Protein AF-A0A067JJI9-F1 (afdb_monomer_lite)

Organism: Jatropha curcas (NCBI:txid180498)

InterPro domains:
  IPR008586 Protein of unknown function DUF868, plant [PF05910] (486-719)
  IPR040229 Uncharacterized membrane protein At3g27390-like [PTHR31133] (4-314)

Foldseek 3Di:
DPDDDDPVVVVVVLVVCVVVLVVLQVLLQVLLVVQLVVLLVLQLVLQLCLCVVCLVVLLVLLLVLLVQFPQADPAVSVVCNVCVVPCSVCVSVVSSVVSNVVSSVLSRVQSSVQLLVLLVDPDPCSVVSSNPGRRVVSSVVSNVVSVVSNCCSPPVSSVVSVVRNDYDPPPDHHQYFDPVLVVLLVVQLVVLQVLLLVLLLVLLVVCLVLQLVVVLVVLVCVLPVCPWPQVDPSCNSVSVVCNVCSNVVSVVVSVVSSVVSNVQSNCLSVQCRQVVDSVRSVVSSVVVSVVSNVVSCVVSVNADDDPPLVVVVVPVLDDLVLLCCCLQQVPCLLPQQLVVLLVLVVQLLVQLVDPDQATDPDPPDGDHQHPDPVVNVLRVVSSVLSVLSNVLPDDPQQNVQLSVCSNPFPLPALCSCVPPPHPDPDSVSSNSSSVSSVVSSVSSVVVCPPPVSVVVSNSVSVVSSVVVVVVVVVVPDDDDDDDDDDDDDPRDDDDDDDDDPIDDQWDKDWDAHPNWIKIKTWHCPQFDDDPDPDGDADIWIFIDIPQEGQAIDHDPVVVVCVVSVGHYDPDYDDAQEAEDEFEEAFKTWDWDDLDPVPDIKIKIKGWDQDDPAQTWIFIDINNHTFDTGGNCVVPQWDWDWGADVNWTKIKTKHQPQVHPPPQADGKIKIKIWTDDDDDDPDDDDDDDDDDDDDDDDDDDDPPDDDDDNTYMYIYIYHHDD

pLDDT: mean 72.17, std 17.74, range [23.5, 96.5]

Sequence (721 aa):
MRVPVGFLAKLWSFVRFLPFFFLLLILGLLKGAIICPLVVGIIVIGNSAVIIGLWMAHFLWTFYCVAKTQRLGLVLKTVVLLLLPLPLVLWPVLGIGASILGGIGYGFFAPLIATFEAVGQNVKEKCYHCFLDGCLSTIKGSCTVVRDFTDFCFHSYFSFMDELSEKVPKGEKPVDIKLLILPSCLLVILIAVPVDMILITVVALWKSPYMLFRGWKRLLEDLIGREGPFLETVCVPFAGLAIILWPLAVIGAVIGAILSSFFLGLYSVVVVHQEDSLHMGLAYVVAVVSLFDEYVNDLLYLGEGSRLPRILHRDGLINIKDIEVCISKGDCKMLSIKLPAWSLLQRLLASAKSDSSGLVISDDAELTRPRDKLFEWLIGPLLIMKEQIKQLQLYEDEENCLRMLIMKGKNENPEDWDETEFPSRDNVRRAQLQGIIRRLEGIVAFMTRVPTFRRRFMNLMKLLYVEALQAAASSDQNPISRQESDSGLEETCKIDLKPWIFWTKKGCKSFELEGSQVDIHWDLRSARFCGSPEPCSDFYVALVSDGEVVLLLGDHKKKAYKRTKARPALSEAVLFYKKENVFAKKSFSTRAKFDQQKQEHDIVVESSTTGHKDPEMWISIDGLVVIHVKNLQWKFRGNQTVMVNTQPVQVFWDVHDWLFNNAATGHGLFIFKPGAPECDDDKDSSPRAASDNSDSSKYFSAKSNASTPEFCLFLYAWKIE

Radius of gyration: 33.98 Å; chains: 1; bounding box: 100×74×80 Å

Secondary structure (DSSP, 8-state):
-PPP-SHHHHHHHHHHHHHHHHHHHHHHHHHHHHHHHHHHHHHHHHHHHHHHHHHHHHHHHHHHHHHH-SSB-HHHHHHHHHHTHHHHHHHHHHHHHHHHHHHHHHHHHHHHHHHHHHHHS--TTHHHHHHHTTHHHHHHHHHHHHHHHHHIIIIIHHHHHHHHHSPPPTTPPPB---GGGHHHHHHHHHHHHHHHHHHHHHHHHHHHHHHHHHHHHHHHHHHHSS-SS--STTTHHHHHHHHHHHHHHHHHHHHHHHHHHHHHHHHHHHHHHHHT-HHHHHHHHHHHHHHHHHHHHHHTTPPP--SSGGGTGGGT-S-HHHHHHHHHT---HIIIIIHHHHHHHHHHHHHHHS--SSEEEETTEEEPPPSSHHHHHHHHHHHHHHHHHHHH---HHHHHHHHHHHHH---SSGGGGTTS--S---HHHHHHHHHHHHHHHHHHHHHHTSHHHHHHHHHHHHHHHHHHHHHHHHH-S----------------------STT--SEEEEEEEETTEEEEEEEE-TT-EESSSSSEEES-EEEEEETTEEEEEESS-HHHHHHHH-PEEPSSPPP--EEEEEEEESSEEEEEE--STT-PPEEEEEEEE-SSSS--EEEEEETTEEEEEE--TTT-SEEEEEEEETTEEEEEEEE-HHHHHS-TTS-EEEEEEEESPPP---------------------------------EEEEEEEE--

Structure (mmCIF, N/CA/C/O backbone):
data_AF-A0A067JJI9-F1
#
_entry.id   AF-A0A067JJI9-F1
#
loop_
_atom_site.group_PDB
_atom_site.id
_atom_site.type_symbol
_atom_site.label_atom_id
_atom_site.label_alt_id
_atom_site.label_comp_id
_atom_site.label_asym_id
_atom_site.label_entity_id
_atom_site.label_seq_id
_atom_site.pdbx_PDB_ins_code
_atom_site.Cartn_x
_atom_site.Cartn_y
_atom_site.Cartn_z
_atom_site.occupancy
_atom_site.B_iso_or_equiv
_atom_site.auth_seq_id
_atom_site.auth_comp_id
_atom_site.auth_asym_id
_atom_site.auth_atom_id
_atom_site.pdbx_PDB_model_num
ATOM 1 N N . MET A 1 1 ? 17.488 5.771 -35.450 1.00 33.59 1 MET A N 1
ATOM 2 C CA . MET A 1 1 ? 17.272 4.589 -36.319 1.00 33.59 1 MET A CA 1
ATOM 3 C C . MET A 1 1 ? 15.859 4.650 -36.886 1.00 33.59 1 MET A C 1
ATOM 5 O O . MET A 1 1 ? 14.948 4.968 -36.130 1.00 33.59 1 MET A O 1
ATOM 9 N N . ARG A 1 2 ? 15.662 4.420 -38.195 1.00 32.41 2 ARG A N 1
ATOM 10 C CA . ARG A 1 2 ? 14.315 4.355 -38.801 1.00 32.41 2 ARG A CA 1
ATOM 11 C C . ARG A 1 2 ? 13.553 3.192 -38.160 1.00 32.41 2 ARG A C 1
ATOM 13 O O . ARG A 1 2 ? 14.059 2.076 -38.161 1.00 32.41 2 ARG A O 1
ATOM 20 N N . VAL A 1 3 ? 12.379 3.460 -37.588 1.00 39.31 3 VAL A N 1
ATOM 21 C CA . VAL A 1 3 ? 11.547 2.427 -36.955 1.00 39.31 3 VAL A CA 1
ATOM 22 C C . VAL A 1 3 ? 11.056 1.480 -38.056 1.00 39.31 3 VAL A C 1
ATOM 24 O O . VAL A 1 3 ? 10.366 1.949 -38.963 1.00 39.31 3 VAL A O 1
ATOM 27 N N . PRO A 1 4 ? 11.411 0.183 -38.027 1.00 44.75 4 PRO A N 1
ATOM 28 C CA . PRO A 1 4 ? 10.967 -0.757 -39.044 1.00 44.75 4 PRO A CA 1
ATOM 29 C C . PRO A 1 4 ? 9.439 -0.885 -39.020 1.00 44.75 4 PRO A C 1
ATOM 31 O O . PRO A 1 4 ? 8.829 -1.120 -37.970 1.00 44.75 4 PRO A O 1
ATOM 34 N N . VAL A 1 5 ? 8.817 -0.705 -40.185 1.00 45.66 5 VAL A N 1
ATOM 35 C CA . VAL A 1 5 ? 7.368 -0.812 -40.376 1.00 45.66 5 VAL A CA 1
ATOM 36 C C . VAL A 1 5 ? 7.082 -2.217 -40.910 1.00 45.66 5 VAL A C 1
ATOM 38 O O . VAL A 1 5 ? 7.456 -2.536 -42.031 1.00 45.66 5 VAL A O 1
ATOM 41 N N . GLY A 1 6 ? 6.499 -3.079 -40.072 1.00 57.69 6 GLY A N 1
ATOM 42 C CA . GLY A 1 6 ? 6.193 -4.483 -40.386 1.00 57.69 6 GLY A CA 1
ATOM 43 C C . GLY A 1 6 ? 6.558 -5.441 -39.243 1.00 57.69 6 GLY A C 1
ATOM 44 O O . GLY A 1 6 ? 7.561 -5.240 -38.556 1.00 57.69 6 GLY A O 1
ATOM 45 N N . PHE A 1 7 ? 5.740 -6.475 -39.013 1.00 59.53 7 PHE A N 1
ATOM 46 C CA . PHE A 1 7 ? 5.942 -7.466 -37.940 1.00 59.53 7 PHE A CA 1
ATOM 47 C C . PHE A 1 7 ? 7.283 -8.206 -38.084 1.00 59.53 7 PHE A C 1
ATOM 49 O O . PHE A 1 7 ? 8.067 -8.240 -37.140 1.00 59.53 7 PHE A O 1
ATOM 56 N N . LEU A 1 8 ? 7.606 -8.673 -39.294 1.00 62.41 8 LEU A N 1
ATOM 57 C CA . LEU A 1 8 ? 8.869 -9.350 -39.621 1.00 62.41 8 LEU A CA 1
ATOM 58 C C . LEU A 1 8 ? 10.106 -8.474 -39.380 1.00 62.41 8 LEU A C 1
ATOM 60 O O . LEU A 1 8 ? 11.097 -8.937 -38.826 1.00 62.41 8 LEU A O 1
ATOM 64 N N . ALA A 1 9 ? 10.046 -7.188 -39.725 1.00 59.75 9 ALA A N 1
ATOM 65 C CA . ALA A 1 9 ? 11.166 -6.271 -39.526 1.00 59.75 9 ALA A CA 1
ATOM 66 C C . ALA A 1 9 ? 11.369 -5.906 -38.039 1.00 59.75 9 ALA A C 1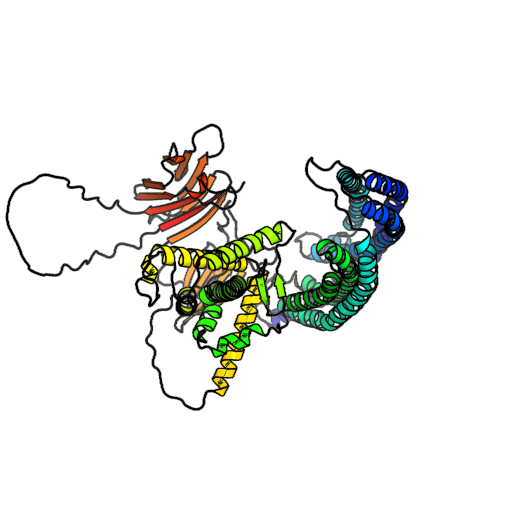
ATOM 68 O O . ALA A 1 9 ? 12.500 -5.701 -37.594 1.00 59.75 9 ALA A O 1
ATOM 69 N N . LYS A 1 10 ? 10.290 -5.882 -37.242 1.00 56.12 10 LYS A N 1
ATOM 70 C CA . LYS A 1 10 ? 10.356 -5.760 -35.775 1.00 56.12 10 LYS A CA 1
ATOM 71 C C . LYS A 1 10 ? 10.894 -7.031 -35.115 1.00 56.12 10 LYS A C 1
ATOM 73 O O . LYS A 1 10 ? 11.729 -6.919 -34.223 1.00 56.12 10 LYS A O 1
ATOM 78 N N . LEU A 1 11 ? 10.463 -8.207 -35.574 1.00 61.88 11 LEU A N 1
ATOM 79 C CA . LEU A 1 11 ? 10.964 -9.502 -35.110 1.00 61.88 11 LEU A CA 1
ATOM 80 C C . LEU A 1 11 ? 12.461 -9.645 -35.412 1.00 61.88 11 LEU A C 1
ATOM 82 O O . LEU A 1 11 ? 13.244 -9.981 -34.534 1.00 61.88 11 LEU A O 1
ATOM 86 N N . TRP A 1 12 ? 12.885 -9.274 -36.617 1.00 65.19 12 TRP A N 1
ATOM 87 C CA . TRP A 1 12 ? 14.294 -9.272 -37.006 1.00 65.19 12 TRP A CA 1
ATOM 88 C C . TRP A 1 12 ? 15.135 -8.276 -36.194 1.00 65.19 12 TRP A C 1
ATOM 90 O O . TRP A 1 12 ? 16.257 -8.583 -35.798 1.00 65.19 12 TRP A O 1
ATOM 100 N N . SER A 1 13 ? 14.587 -7.096 -35.879 1.00 61.88 13 SER A N 1
ATOM 101 C CA . SER A 1 13 ? 15.233 -6.136 -34.973 1.00 61.88 13 SER A CA 1
ATOM 102 C C . SER A 1 13 ? 15.359 -6.669 -33.542 1.00 61.88 13 SER A C 1
ATOM 104 O O . SER A 1 13 ? 16.342 -6.352 -32.880 1.00 61.88 13 SER A O 1
ATOM 106 N N . PHE A 1 14 ? 14.392 -7.455 -33.064 1.00 64.06 14 PHE A N 1
ATOM 107 C CA . PHE A 1 14 ? 14.440 -8.110 -31.755 1.00 64.06 14 PHE A CA 1
ATOM 108 C C . PHE A 1 14 ? 15.493 -9.228 -31.726 1.00 64.06 14 PHE A C 1
ATOM 110 O O . PHE A 1 14 ? 16.347 -9.242 -30.844 1.00 64.06 14 PHE A O 1
ATOM 117 N N . VAL A 1 15 ? 15.515 -10.094 -32.743 1.00 69.12 15 VAL A N 1
ATOM 118 C CA . VAL A 1 15 ? 16.517 -11.167 -32.877 1.00 69.12 15 VAL A CA 1
ATOM 119 C C . VAL A 1 15 ? 17.936 -10.596 -32.979 1.00 69.12 15 VAL A C 1
ATOM 121 O O . VAL A 1 15 ? 18.852 -11.106 -32.342 1.00 69.12 15 VAL A O 1
ATOM 124 N N . ARG A 1 16 ? 18.127 -9.485 -33.703 1.00 66.94 16 ARG A N 1
ATOM 125 C CA . ARG A 1 16 ? 19.421 -8.778 -33.772 1.00 66.94 16 ARG A CA 1
ATOM 126 C C . ARG A 1 16 ? 19.836 -8.108 -32.461 1.00 66.94 16 ARG A C 1
ATOM 128 O O . ARG A 1 16 ? 21.023 -7.883 -32.253 1.00 66.94 16 ARG A O 1
ATOM 135 N N . PHE A 1 17 ? 18.882 -7.775 -31.599 1.00 67.00 17 PHE A N 1
ATOM 136 C CA . PHE A 1 17 ? 19.135 -7.142 -30.307 1.00 67.00 17 PHE A CA 1
ATOM 137 C C . PHE A 1 17 ? 19.471 -8.159 -29.204 1.00 67.00 17 PHE A C 1
ATOM 139 O O . PHE A 1 17 ? 20.200 -7.838 -28.269 1.00 67.00 17 PHE A O 1
ATOM 146 N N . LEU A 1 18 ? 19.007 -9.401 -29.342 1.00 71.06 18 LEU A N 1
ATOM 147 C CA . LEU A 1 18 ? 19.254 -10.499 -28.410 1.00 71.06 18 LEU A CA 1
ATOM 148 C C . LEU A 1 18 ? 20.747 -10.734 -28.059 1.00 71.06 18 LEU A C 1
ATOM 150 O O . LEU A 1 18 ? 21.054 -10.802 -26.869 1.00 71.06 18 LEU A O 1
ATOM 154 N N . PRO A 1 19 ? 21.704 -10.800 -29.012 1.00 78.00 19 PRO A N 1
ATOM 155 C CA . PRO A 1 19 ? 23.122 -10.962 -28.669 1.00 78.00 19 PRO A CA 1
ATOM 156 C C . PRO A 1 19 ? 23.692 -9.758 -27.905 1.00 78.00 19 PRO A C 1
ATOM 158 O O . PRO A 1 19 ? 24.517 -9.933 -27.014 1.00 78.00 19 PRO A O 1
ATOM 161 N N . PHE A 1 20 ? 23.223 -8.541 -28.200 1.00 74.81 20 PHE A N 1
ATOM 162 C CA . PHE A 1 20 ? 23.614 -7.333 -27.468 1.00 74.81 20 PHE A CA 1
ATOM 163 C C . PHE A 1 20 ? 23.061 -7.338 -26.034 1.00 74.81 20 PHE A C 1
ATOM 165 O O . PHE A 1 20 ? 23.774 -6.988 -25.098 1.00 74.81 20 PHE A O 1
ATOM 172 N N . PHE A 1 21 ? 21.824 -7.808 -25.844 1.00 75.38 21 PHE A N 1
ATOM 173 C CA . PHE A 1 21 ? 21.240 -8.017 -24.520 1.00 75.38 21 PHE A CA 1
ATOM 174 C C . PHE A 1 21 ? 22.028 -9.039 -23.694 1.00 75.38 21 PHE A C 1
ATOM 176 O O . PHE A 1 21 ? 22.378 -8.750 -22.553 1.00 75.38 21 PHE A O 1
ATOM 183 N N . PHE A 1 22 ? 22.347 -10.206 -24.263 1.00 80.12 22 PHE A N 1
ATOM 184 C CA . PHE A 1 22 ? 23.130 -11.222 -23.558 1.00 80.12 22 PHE A CA 1
ATOM 185 C C . PHE A 1 22 ? 24.543 -10.738 -23.226 1.00 80.12 22 PHE A C 1
ATOM 187 O O . PHE A 1 22 ? 25.029 -11.018 -22.135 1.00 80.12 22 PHE A O 1
ATOM 194 N N . LEU A 1 23 ? 25.177 -9.957 -24.105 1.00 82.06 23 LEU A N 1
ATOM 195 C CA . LEU A 1 23 ? 26.471 -9.336 -23.821 1.00 82.06 23 LEU A CA 1
ATOM 196 C C . LEU A 1 23 ? 26.393 -8.373 -22.624 1.00 82.06 23 LEU A C 1
ATOM 198 O O . LEU A 1 23 ? 27.239 -8.433 -21.736 1.00 82.06 23 LEU A O 1
ATOM 202 N N . LEU A 1 24 ? 25.365 -7.518 -22.572 1.00 78.44 24 LEU A N 1
ATOM 203 C CA . LEU A 1 24 ? 25.131 -6.607 -21.445 1.00 78.44 24 LEU A CA 1
ATOM 204 C C . LEU A 1 24 ? 24.780 -7.349 -20.155 1.00 78.44 24 LEU A C 1
ATOM 206 O O . LEU A 1 24 ? 25.229 -6.948 -19.085 1.00 78.44 24 LEU A O 1
ATOM 210 N N . LEU A 1 25 ? 24.011 -8.435 -20.248 1.00 82.31 25 LEU A N 1
ATOM 211 C CA . LEU A 1 25 ? 23.689 -9.283 -19.107 1.00 82.31 25 LEU A CA 1
ATOM 212 C C . LEU A 1 25 ? 24.954 -9.941 -18.550 1.00 82.31 25 LEU A C 1
ATOM 214 O O . LEU A 1 25 ? 25.183 -9.874 -17.350 1.00 82.31 25 LEU A O 1
ATOM 218 N N . ILE A 1 26 ? 25.803 -10.515 -19.408 1.00 85.31 26 ILE A N 1
ATOM 219 C CA . ILE A 1 26 ? 27.092 -11.097 -19.007 1.00 85.31 26 ILE A CA 1
ATOM 220 C C . ILE A 1 26 ? 27.989 -10.024 -18.382 1.00 85.31 26 ILE A C 1
ATOM 222 O O . ILE A 1 26 ? 28.591 -10.271 -17.341 1.00 85.31 26 ILE A O 1
ATOM 226 N N . LEU A 1 27 ? 28.038 -8.821 -18.963 1.00 86.12 27 LEU A N 1
ATOM 227 C CA . LEU A 1 27 ? 28.788 -7.697 -18.404 1.00 86.12 27 LEU A CA 1
ATOM 228 C C . LEU A 1 27 ? 28.261 -7.287 -17.019 1.00 86.12 27 LEU A C 1
ATOM 230 O O . LEU A 1 27 ? 29.049 -7.109 -16.094 1.00 86.12 27 LEU A O 1
ATOM 234 N N . GLY A 1 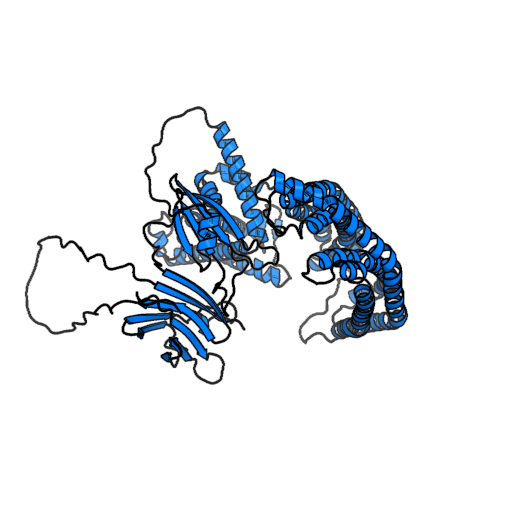28 ? 26.942 -7.166 -16.862 1.00 84.81 28 GLY A N 1
ATOM 235 C CA . GLY A 1 28 ? 26.294 -6.845 -15.591 1.00 84.81 28 GLY A CA 1
ATOM 236 C C . GLY A 1 28 ? 26.510 -7.927 -14.531 1.00 84.81 28 GLY A C 1
ATOM 237 O O . GLY A 1 28 ? 26.815 -7.601 -13.387 1.00 84.81 28 GLY A O 1
ATOM 238 N N . LEU A 1 29 ? 26.432 -9.207 -14.913 1.00 87.25 29 LEU A N 1
ATOM 239 C CA . LEU A 1 29 ? 26.733 -10.349 -14.042 1.00 87.25 29 LEU A CA 1
ATOM 240 C C . LEU A 1 29 ? 28.206 -10.365 -13.622 1.00 87.25 29 LEU A C 1
ATOM 242 O O . LEU A 1 29 ? 28.497 -10.586 -12.451 1.00 87.25 29 LEU A O 1
ATOM 246 N N . LEU A 1 30 ? 29.132 -10.089 -14.545 1.00 89.06 30 LEU A N 1
ATOM 247 C CA . LEU A 1 30 ? 30.564 -10.024 -14.256 1.00 89.06 30 LEU A CA 1
ATOM 248 C C . LEU A 1 30 ? 30.886 -8.859 -13.310 1.00 89.06 30 LEU A C 1
ATOM 250 O O . LEU A 1 30 ? 31.605 -9.039 -12.331 1.00 89.06 30 LEU A O 1
ATOM 254 N N . LYS A 1 31 ? 30.302 -7.679 -13.551 1.00 87.69 31 LYS A N 1
ATOM 255 C CA . LYS A 1 31 ? 30.394 -6.529 -12.641 1.00 87.69 31 LYS A CA 1
ATOM 256 C C . LYS A 1 31 ? 29.842 -6.850 -11.260 1.00 87.69 31 LYS A C 1
ATOM 258 O O . LYS A 1 31 ? 30.521 -6.599 -10.270 1.00 87.69 31 LYS A O 1
ATOM 263 N N . GLY A 1 32 ? 28.633 -7.409 -11.201 1.00 88.25 32 GLY A N 1
ATOM 264 C CA . GLY A 1 32 ? 28.010 -7.849 -9.957 1.00 88.25 32 GLY A CA 1
ATOM 265 C C . GLY A 1 32 ? 28.915 -8.828 -9.213 1.00 88.25 32 GLY A C 1
ATOM 266 O O . GLY A 1 32 ? 29.187 -8.621 -8.040 1.00 88.25 32 GLY A O 1
ATOM 267 N N . ALA A 1 33 ? 29.478 -9.826 -9.896 1.00 90.75 33 ALA A N 1
ATOM 268 C CA . ALA A 1 33 ? 30.383 -10.805 -9.295 1.00 90.75 33 ALA A CA 1
ATOM 269 C C . ALA A 1 33 ? 31.696 -10.196 -8.763 1.00 90.75 33 ALA A C 1
ATOM 271 O O . ALA A 1 33 ? 32.185 -10.638 -7.728 1.00 90.75 33 ALA A O 1
ATOM 272 N N . ILE A 1 34 ? 32.257 -9.182 -9.432 1.00 90.62 34 ILE A N 1
ATOM 273 C CA . ILE A 1 34 ? 33.500 -8.514 -9.003 1.00 90.62 34 ILE A CA 1
ATOM 274 C C . ILE A 1 34 ? 33.246 -7.535 -7.847 1.00 90.62 34 ILE A C 1
ATOM 276 O O . ILE A 1 34 ? 34.027 -7.479 -6.898 1.00 90.62 34 ILE A O 1
ATOM 280 N N . ILE A 1 35 ? 32.168 -6.750 -7.916 1.00 91.94 35 ILE A N 1
ATOM 281 C CA . ILE A 1 35 ? 31.868 -5.687 -6.944 1.00 91.94 35 ILE A CA 1
ATOM 282 C C . ILE A 1 35 ? 31.178 -6.238 -5.690 1.00 91.94 35 ILE A C 1
ATOM 284 O O . ILE A 1 35 ? 31.395 -5.713 -4.596 1.00 91.94 35 ILE A O 1
ATOM 288 N N . CYS A 1 36 ? 30.392 -7.312 -5.812 1.00 93.06 36 CYS A N 1
ATOM 289 C CA . CYS A 1 36 ? 29.640 -7.895 -4.701 1.00 93.06 36 CYS A CA 1
ATOM 290 C C . CYS A 1 36 ? 30.523 -8.256 -3.492 1.00 93.06 36 CYS A C 1
ATOM 292 O O . CYS A 1 36 ? 30.186 -7.801 -2.402 1.00 93.06 36 CYS A O 1
ATOM 294 N N . PRO A 1 37 ? 31.662 -8.973 -3.613 1.00 94.88 37 PRO A N 1
ATOM 295 C CA . PRO A 1 37 ? 32.506 -9.294 -2.458 1.00 94.88 37 PRO A CA 1
ATOM 296 C C . PRO A 1 37 ? 33.000 -8.054 -1.703 1.00 94.88 37 PRO A C 1
ATOM 298 O O . PRO A 1 37 ? 33.030 -8.049 -0.474 1.00 94.88 37 PRO A O 1
ATOM 301 N N . LEU A 1 38 ? 33.337 -6.984 -2.430 1.00 94.19 38 LEU A N 1
ATOM 302 C CA . LEU A 1 38 ? 33.797 -5.727 -1.842 1.00 94.19 38 LEU A CA 1
ATOM 303 C C . LEU A 1 38 ? 32.668 -5.017 -1.082 1.00 94.19 38 LEU A C 1
ATOM 305 O O . LEU A 1 38 ? 32.857 -4.601 0.057 1.00 94.19 38 LEU A O 1
ATOM 309 N N . VAL A 1 39 ? 31.487 -4.910 -1.695 1.00 94.94 39 VAL A N 1
ATOM 310 C CA . VAL A 1 39 ? 30.301 -4.279 -1.092 1.00 94.94 39 VAL A CA 1
ATOM 311 C C . VAL A 1 39 ? 29.809 -5.059 0.125 1.00 94.94 39 VAL A C 1
ATOM 313 O O . VAL A 1 39 ? 29.526 -4.459 1.161 1.00 94.94 39 VAL A O 1
ATOM 316 N N . VAL A 1 40 ? 29.763 -6.392 0.030 1.00 96.19 40 VAL A N 1
ATOM 317 C CA . VAL A 1 40 ? 29.459 -7.275 1.163 1.00 96.19 40 VAL A CA 1
ATOM 318 C C . VAL A 1 40 ? 30.466 -7.043 2.283 1.00 96.19 40 VAL A C 1
ATOM 320 O O . VAL A 1 40 ? 30.056 -6.868 3.424 1.00 96.19 40 VAL A O 1
ATOM 323 N N . GLY A 1 41 ? 31.764 -6.969 1.972 1.00 95.88 41 GLY A N 1
ATOM 324 C CA . GLY A 1 41 ? 32.805 -6.680 2.956 1.00 95.88 41 GLY A CA 1
ATOM 325 C C . GLY A 1 41 ? 32.579 -5.354 3.686 1.00 95.88 41 GLY A C 1
ATOM 326 O O . GLY A 1 41 ? 32.590 -5.332 4.913 1.00 95.88 41 GLY A O 1
ATOM 327 N N . ILE A 1 42 ? 32.307 -4.268 2.955 1.00 95.44 42 ILE A N 1
ATOM 328 C CA . ILE A 1 42 ? 32.047 -2.942 3.543 1.00 95.44 42 ILE A CA 1
ATOM 329 C C . ILE A 1 42 ? 30.826 -2.979 4.470 1.00 95.44 42 ILE A C 1
ATOM 331 O O . ILE A 1 42 ? 30.917 -2.540 5.616 1.00 95.44 42 ILE A O 1
ATOM 335 N N . ILE A 1 43 ? 29.701 -3.526 3.996 1.00 96.06 43 ILE A N 1
ATOM 336 C CA . ILE A 1 43 ? 28.445 -3.566 4.760 1.00 96.06 43 ILE A CA 1
ATOM 337 C C . ILE A 1 43 ? 28.580 -4.471 5.982 1.00 96.06 43 ILE A C 1
ATOM 339 O O . ILE A 1 43 ? 28.207 -4.072 7.081 1.00 96.06 43 ILE A O 1
ATOM 343 N N . VAL A 1 44 ? 29.131 -5.675 5.817 1.00 96.50 44 VAL A N 1
ATOM 344 C CA . VAL A 1 44 ? 29.271 -6.639 6.913 1.00 96.50 44 VAL A CA 1
ATOM 345 C C . VAL A 1 44 ? 30.237 -6.112 7.963 1.00 96.50 44 VAL A C 1
ATOM 347 O O . VAL A 1 44 ? 29.883 -6.125 9.136 1.00 96.50 44 VAL A O 1
ATOM 350 N N . ILE A 1 45 ? 31.416 -5.610 7.582 1.00 96.44 45 ILE A N 1
ATOM 351 C CA . ILE A 1 45 ? 32.388 -5.076 8.548 1.00 96.44 45 ILE A CA 1
ATOM 352 C C . ILE A 1 45 ? 31.815 -3.842 9.252 1.00 96.44 45 ILE A C 1
ATOM 354 O O . ILE A 1 45 ? 31.854 -3.772 10.479 1.00 96.44 45 ILE A O 1
ATOM 358 N N . GLY A 1 46 ? 31.242 -2.902 8.493 1.00 95.62 46 GLY A N 1
ATOM 359 C CA . GLY A 1 46 ? 30.659 -1.674 9.030 1.00 95.62 46 GLY A CA 1
ATOM 360 C C . GLY A 1 46 ? 29.513 -1.946 10.001 1.00 95.62 46 GLY A C 1
ATOM 361 O O . GLY A 1 46 ? 29.579 -1.552 11.164 1.00 95.62 46 GLY A O 1
ATOM 362 N N . ASN A 1 47 ? 28.497 -2.691 9.563 1.00 95.81 47 ASN A N 1
ATOM 363 C CA . ASN A 1 47 ? 27.347 -3.009 10.406 1.00 95.81 47 ASN A CA 1
ATOM 364 C C . ASN A 1 47 ? 27.739 -3.890 11.595 1.00 95.81 47 ASN A C 1
ATOM 366 O O . ASN A 1 47 ? 27.243 -3.657 12.691 1.00 95.81 47 ASN A O 1
ATOM 370 N N . SER A 1 48 ? 28.649 -4.858 11.430 1.00 96.00 48 SER A N 1
ATOM 371 C CA . SER A 1 48 ? 29.108 -5.692 12.553 1.00 96.00 48 SER A CA 1
ATOM 372 C C . SER A 1 48 ? 29.848 -4.867 13.601 1.00 96.00 48 SER A C 1
ATOM 374 O O . SER A 1 48 ? 29.636 -5.085 14.790 1.00 96.00 48 SER A O 1
ATOM 376 N N . ALA A 1 49 ? 30.675 -3.898 13.191 1.00 96.12 49 ALA A N 1
ATOM 377 C CA . ALA A 1 49 ? 31.353 -2.998 14.121 1.00 96.12 49 ALA A CA 1
ATOM 378 C C . ALA A 1 49 ? 30.350 -2.164 14.935 1.00 96.12 49 ALA A C 1
ATOM 380 O O . ALA A 1 49 ? 30.495 -2.057 16.152 1.00 96.12 49 ALA A O 1
ATOM 381 N N . VAL A 1 50 ? 29.304 -1.636 14.288 1.00 95.81 50 VAL A N 1
ATOM 382 C CA . VAL A 1 50 ? 28.220 -0.895 14.957 1.00 95.81 50 VAL A CA 1
ATOM 383 C C . VAL A 1 50 ? 27.428 -1.803 15.895 1.00 95.81 50 VAL A C 1
ATOM 385 O O . VAL A 1 50 ? 27.240 -1.455 17.058 1.00 95.81 50 VAL A O 1
ATOM 388 N N . ILE A 1 51 ? 27.005 -2.978 15.415 1.00 94.94 51 ILE A N 1
ATOM 389 C CA . ILE A 1 51 ? 26.242 -3.960 16.193 1.00 94.94 51 ILE A CA 1
ATOM 390 C C . ILE A 1 51 ? 27.030 -4.351 17.437 1.00 94.94 51 ILE A C 1
ATOM 392 O O . ILE A 1 51 ? 26.521 -4.189 18.535 1.00 94.94 51 ILE A O 1
ATOM 396 N N . ILE A 1 52 ? 28.272 -4.819 17.292 1.00 94.56 52 ILE A N 1
ATOM 397 C CA . ILE A 1 52 ? 29.089 -5.293 18.417 1.00 94.56 52 ILE A CA 1
ATOM 398 C C . ILE A 1 52 ? 29.439 -4.136 19.361 1.00 94.56 52 ILE A C 1
ATOM 400 O O . ILE A 1 52 ? 29.351 -4.296 20.578 1.00 94.56 52 ILE A O 1
ATOM 404 N N . GLY A 1 53 ? 29.803 -2.971 18.816 1.00 94.06 53 GLY A N 1
ATOM 405 C CA . GLY A 1 53 ? 30.197 -1.801 19.601 1.00 94.06 53 GLY A CA 1
ATOM 406 C C . GLY A 1 53 ? 29.061 -1.224 20.446 1.00 94.06 53 GLY A C 1
ATOM 407 O O . GLY A 1 53 ? 29.280 -0.862 21.601 1.00 94.06 53 GLY A O 1
ATOM 408 N N . LEU A 1 54 ? 27.840 -1.173 19.905 1.00 94.06 54 LEU A N 1
ATOM 409 C CA . LEU A 1 54 ? 26.663 -0.668 20.619 1.00 94.06 54 LEU A CA 1
ATOM 410 C C . LEU A 1 54 ? 25.887 -1.746 21.369 1.00 94.06 54 LEU A C 1
ATOM 412 O O . LEU A 1 54 ? 25.051 -1.396 22.200 1.00 94.06 54 LEU A O 1
ATOM 416 N N . TRP A 1 55 ? 26.157 -3.032 21.134 1.00 94.50 55 TRP A N 1
ATOM 417 C CA . TRP A 1 55 ? 25.369 -4.123 21.707 1.00 94.50 55 TRP A CA 1
ATOM 418 C C . TRP A 1 55 ? 25.260 -4.028 23.227 1.00 94.50 55 TRP A C 1
ATOM 420 O O . TRP A 1 55 ? 24.161 -4.131 23.759 1.00 94.50 55 TRP A O 1
ATOM 430 N N . MET A 1 56 ? 26.362 -3.750 23.932 1.00 92.69 56 MET A N 1
ATOM 431 C CA . MET A 1 56 ? 26.334 -3.601 25.393 1.00 92.69 56 MET A CA 1
ATOM 432 C C . MET A 1 56 ? 25.522 -2.389 25.850 1.00 92.69 56 MET A C 1
ATOM 434 O O . MET A 1 56 ? 24.792 -2.480 26.836 1.00 92.69 56 MET A O 1
ATOM 438 N N . ALA A 1 57 ? 25.598 -1.277 25.117 1.00 92.19 57 ALA A N 1
ATOM 439 C CA . ALA A 1 57 ? 24.809 -0.088 25.414 1.00 92.19 57 ALA A CA 1
ATOM 440 C C . ALA A 1 57 ? 23.313 -0.345 25.182 1.00 92.19 57 ALA A C 1
ATOM 442 O O . ALA A 1 57 ? 22.511 -0.091 26.075 1.00 92.19 57 ALA A O 1
ATOM 443 N N . HIS A 1 58 ? 22.938 -0.916 24.032 1.00 92.75 58 HIS A N 1
ATOM 444 C CA . HIS A 1 58 ? 21.559 -1.308 23.719 1.00 92.75 58 HIS A CA 1
ATOM 445 C C . HIS A 1 58 ? 21.023 -2.332 24.719 1.00 92.75 58 HIS A C 1
ATOM 447 O O . HIS A 1 58 ? 19.906 -2.186 25.211 1.00 92.75 58 HIS A O 1
ATOM 453 N N . PHE A 1 59 ? 21.831 -3.327 25.091 1.00 93.25 59 PHE A N 1
ATOM 454 C CA . PHE A 1 59 ? 21.462 -4.338 26.076 1.00 93.25 59 PHE A CA 1
ATOM 455 C C . PHE A 1 59 ? 21.100 -3.679 27.411 1.00 93.25 59 PHE A C 1
ATOM 457 O O . PHE A 1 59 ? 19.957 -3.771 27.858 1.00 93.25 59 PHE A O 1
ATOM 464 N N . LEU A 1 60 ? 22.036 -2.941 28.015 1.00 92.94 60 LEU A N 1
ATOM 465 C CA . LEU A 1 60 ? 21.828 -2.299 29.315 1.00 92.94 60 LEU A CA 1
ATOM 466 C C . LEU A 1 60 ? 20.715 -1.242 29.277 1.00 92.94 60 LEU A C 1
ATOM 468 O O . LEU A 1 60 ? 19.900 -1.188 30.200 1.00 92.94 60 LEU A O 1
ATOM 472 N N . TRP A 1 61 ? 20.642 -0.437 28.211 1.00 93.00 61 TRP A N 1
ATOM 473 C CA . TRP A 1 61 ? 19.617 0.599 28.061 1.00 93.00 61 TRP A CA 1
ATOM 474 C C . TRP A 1 61 ? 18.215 0.002 27.943 1.00 93.00 61 TRP A C 1
ATOM 476 O O . TRP A 1 61 ? 17.301 0.467 28.620 1.00 93.00 61 TRP A O 1
ATOM 486 N N . THR A 1 62 ? 18.043 -1.083 27.175 1.00 92.62 62 THR A N 1
ATOM 487 C CA . THR A 1 62 ? 16.738 -1.762 27.081 1.00 92.62 62 THR A CA 1
ATOM 488 C C . THR A 1 62 ? 16.286 -2.266 28.447 1.00 92.62 62 THR A C 1
ATOM 490 O O . THR A 1 62 ? 15.147 -2.022 28.846 1.00 92.62 62 THR A O 1
ATOM 493 N N . PHE A 1 63 ? 17.175 -2.938 29.192 1.00 91.75 63 PHE A N 1
ATOM 494 C CA . PHE A 1 63 ? 16.861 -3.424 30.540 1.00 91.75 63 PHE A CA 1
ATOM 495 C C . PHE A 1 63 ? 16.462 -2.280 31.471 1.00 91.75 63 PHE A C 1
ATOM 497 O O . PHE A 1 63 ? 15.464 -2.385 32.187 1.00 91.75 63 PHE A O 1
ATOM 504 N N . TYR A 1 64 ? 17.203 -1.172 31.429 1.00 91.19 64 TYR A N 1
ATOM 505 C CA . TYR A 1 64 ? 16.897 0.018 32.212 1.00 91.19 64 TYR A CA 1
ATOM 506 C C . TYR A 1 64 ? 15.524 0.611 31.857 1.00 91.19 64 TYR A C 1
ATOM 508 O O . TYR A 1 64 ? 14.705 0.831 32.755 1.00 91.19 64 TYR A O 1
ATOM 516 N N . CYS A 1 65 ? 15.228 0.823 30.571 1.00 89.88 65 CYS A N 1
ATOM 517 C CA . CYS A 1 65 ? 13.965 1.417 30.127 1.00 89.88 65 CYS A CA 1
ATOM 518 C C . CYS A 1 65 ? 12.758 0.535 30.468 1.00 89.88 65 CYS A C 1
ATOM 520 O O . CYS A 1 65 ? 11.759 1.036 30.987 1.00 89.88 65 CYS A O 1
ATOM 522 N N . VAL A 1 66 ? 12.863 -0.783 30.267 1.00 89.38 66 VAL A N 1
ATOM 523 C CA . VAL A 1 66 ? 11.799 -1.738 30.617 1.00 89.38 66 VAL A CA 1
ATOM 524 C C . VAL A 1 66 ? 11.601 -1.833 32.134 1.00 89.38 66 VAL A C 1
ATOM 526 O O . VAL A 1 66 ? 10.467 -1.918 32.605 1.00 89.38 66 VAL A O 1
ATOM 529 N N . ALA A 1 67 ? 12.668 -1.772 32.935 1.00 88.44 67 ALA A N 1
ATOM 530 C CA . ALA A 1 67 ? 12.534 -1.755 34.392 1.00 88.44 67 ALA A CA 1
ATOM 531 C C . ALA A 1 67 ? 11.858 -0.460 34.886 1.00 88.44 67 ALA A C 1
ATOM 533 O O . ALA A 1 67 ? 10.965 -0.501 35.743 1.00 88.44 67 ALA A O 1
ATOM 534 N N . LYS A 1 68 ? 12.241 0.685 34.308 1.00 88.38 68 LYS A N 1
ATOM 535 C CA . LYS A 1 68 ? 11.762 2.023 34.683 1.00 88.38 68 LYS A CA 1
ATOM 536 C C . LYS A 1 68 ? 10.343 2.332 34.207 1.00 88.38 68 LYS A C 1
ATOM 538 O O . LYS A 1 68 ? 9.644 3.081 34.889 1.00 88.38 68 LYS A O 1
ATOM 543 N N . THR A 1 69 ? 9.912 1.780 33.070 1.00 85.81 69 THR A N 1
ATOM 544 C CA . THR A 1 69 ? 8.632 2.148 32.446 1.00 85.81 69 THR A CA 1
ATOM 545 C C . THR A 1 69 ? 7.448 1.983 33.399 1.00 85.81 69 THR A C 1
ATOM 547 O O . THR A 1 69 ? 7.351 1.007 34.149 1.00 85.81 69 THR A O 1
ATOM 550 N N . GLN A 1 70 ? 6.526 2.942 33.367 1.00 82.25 70 GLN A N 1
ATOM 551 C CA . GLN A 1 70 ? 5.261 2.882 34.106 1.00 82.25 70 GLN A CA 1
ATOM 552 C C . GLN A 1 70 ? 4.098 2.398 33.227 1.00 82.25 70 GLN A C 1
ATOM 554 O O . GLN A 1 70 ? 2.987 2.255 33.725 1.00 82.25 70 GLN A O 1
ATOM 559 N N . ARG A 1 71 ? 4.351 2.126 31.935 1.00 79.44 71 ARG A N 1
ATOM 560 C CA . ARG A 1 71 ? 3.348 1.639 30.971 1.00 79.44 71 ARG A CA 1
ATOM 561 C C . ARG A 1 71 ? 2.964 0.173 31.195 1.00 79.44 71 ARG A C 1
ATOM 563 O O . ARG A 1 71 ? 1.853 -0.219 30.853 1.00 79.44 71 ARG A O 1
ATOM 570 N N . LEU A 1 72 ? 3.871 -0.625 31.764 1.00 82.62 72 LEU A N 1
ATOM 571 C CA . LEU A 1 72 ? 3.691 -2.061 31.995 1.00 82.62 72 LEU A CA 1
ATOM 572 C C . LEU A 1 72 ? 3.350 -2.347 33.462 1.00 82.62 72 LEU A C 1
ATOM 574 O O . LEU A 1 72 ? 4.015 -1.840 34.370 1.00 82.62 72 LEU A O 1
ATOM 578 N N . GLY A 1 73 ? 2.351 -3.201 33.679 1.00 82.69 73 GLY A N 1
ATOM 579 C CA . GLY A 1 73 ? 2.013 -3.761 34.984 1.00 82.69 73 GLY A CA 1
ATOM 580 C C . GLY A 1 73 ? 3.108 -4.676 35.534 1.00 82.69 73 GLY A C 1
ATOM 581 O O . GLY A 1 73 ? 4.045 -5.055 34.827 1.00 82.69 73 GLY A O 1
ATOM 582 N N . LEU A 1 74 ? 3.025 -5.006 36.825 1.00 84.38 74 LEU A N 1
ATOM 583 C CA . LEU A 1 74 ? 4.114 -5.675 37.544 1.00 84.38 74 LEU A CA 1
ATOM 584 C C . LEU A 1 74 ? 4.381 -7.085 36.999 1.00 84.38 74 LEU A C 1
ATOM 586 O O . LEU A 1 74 ? 5.538 -7.446 36.798 1.00 84.38 74 LEU A O 1
ATOM 590 N N . VAL A 1 75 ? 3.325 -7.844 36.691 1.00 83.50 75 VAL A N 1
ATOM 591 C CA . VAL A 1 75 ? 3.440 -9.213 36.165 1.00 83.50 75 VAL A CA 1
ATOM 592 C C . VAL A 1 75 ? 4.041 -9.199 34.763 1.00 83.50 75 VAL A C 1
ATOM 594 O O . VAL A 1 75 ? 5.031 -9.886 34.505 1.00 83.50 75 VAL A O 1
ATOM 597 N N . LEU A 1 76 ? 3.484 -8.378 33.864 1.00 82.69 76 LEU A N 1
ATOM 598 C CA . LEU A 1 76 ? 3.981 -8.258 32.493 1.00 82.69 76 LEU A CA 1
ATOM 599 C C . LEU A 1 76 ? 5.431 -7.762 32.463 1.00 82.69 76 LEU A C 1
ATOM 601 O O . LEU A 1 76 ? 6.246 -8.293 31.714 1.00 82.69 76 LEU A O 1
ATOM 605 N N . LYS A 1 77 ? 5.785 -6.800 33.319 1.00 87.50 77 LYS A N 1
ATOM 606 C CA . LYS A 1 77 ? 7.159 -6.307 33.445 1.00 87.50 77 LYS A CA 1
ATOM 607 C C . LYS A 1 77 ? 8.131 -7.420 33.840 1.00 87.50 77 LYS A C 1
ATOM 609 O O . LYS A 1 77 ? 9.185 -7.535 33.218 1.00 87.50 77 LYS A O 1
ATOM 614 N N . THR A 1 78 ? 7.789 -8.252 34.827 1.00 86.00 78 THR A N 1
ATOM 615 C CA . THR A 1 78 ? 8.633 -9.389 35.231 1.00 86.00 78 THR A CA 1
ATOM 616 C C . THR A 1 78 ? 8.806 -10.396 34.094 1.00 86.00 78 THR A C 1
ATOM 618 O O . THR A 1 78 ? 9.926 -10.832 33.839 1.00 86.00 78 THR A O 1
ATOM 621 N N . VAL A 1 79 ? 7.730 -10.728 33.373 1.00 85.44 79 VAL A N 1
ATOM 622 C CA . VAL A 1 79 ? 7.785 -11.654 32.229 1.00 85.44 79 VAL A CA 1
ATOM 623 C C . VAL A 1 79 ? 8.636 -11.086 31.092 1.00 85.44 79 VAL A C 1
ATOM 625 O O . VAL A 1 79 ? 9.497 -11.790 30.568 1.00 85.44 79 VAL A O 1
ATOM 628 N N . VAL A 1 80 ? 8.451 -9.811 30.732 1.00 87.44 80 VAL A N 1
ATOM 629 C CA . VAL A 1 80 ? 9.256 -9.158 29.691 1.00 87.44 80 VAL A CA 1
ATOM 630 C C . VAL A 1 80 ? 10.723 -9.135 30.101 1.00 87.44 80 VAL A C 1
ATOM 632 O O . VAL A 1 80 ? 11.552 -9.558 29.310 1.00 87.44 80 VAL A O 1
ATOM 635 N N . LEU A 1 81 ? 11.061 -8.732 31.331 1.00 89.81 81 LEU A N 1
ATOM 636 C CA . LEU A 1 81 ? 12.449 -8.731 31.816 1.00 89.81 81 LEU A CA 1
ATOM 637 C C . LEU A 1 81 ? 13.092 -10.125 31.798 1.00 89.81 81 LEU A C 1
ATOM 639 O O . LEU A 1 81 ? 14.285 -10.231 31.526 1.00 89.81 81 LEU A O 1
ATOM 643 N N . LEU A 1 82 ? 12.316 -11.182 32.057 1.00 89.56 82 LEU A N 1
ATOM 644 C CA . LEU A 1 82 ? 12.792 -12.564 31.988 1.00 89.56 82 LEU A CA 1
ATOM 645 C C . LEU A 1 82 ? 13.055 -13.022 30.545 1.00 89.56 82 LEU A C 1
ATOM 647 O O . LEU A 1 82 ? 14.024 -13.737 30.302 1.00 89.56 82 LEU A O 1
ATOM 651 N N . LEU A 1 83 ? 12.201 -12.627 29.595 1.00 87.62 83 LEU A N 1
ATOM 652 C CA . LEU A 1 83 ? 12.285 -13.047 28.190 1.00 87.62 83 LEU A CA 1
ATOM 653 C C . LEU A 1 83 ? 13.202 -12.160 27.338 1.00 87.62 83 LEU A C 1
ATOM 655 O O . LEU A 1 83 ? 13.731 -12.631 26.336 1.00 87.62 83 LEU A O 1
ATOM 659 N N . LEU A 1 84 ? 13.428 -10.908 27.743 1.00 89.88 84 LEU A N 1
ATOM 660 C CA . LEU A 1 84 ? 14.229 -9.903 27.039 1.00 89.88 84 LEU A CA 1
ATOM 661 C C . LEU A 1 84 ? 15.686 -10.308 26.716 1.00 89.88 84 LEU A C 1
ATOM 663 O O . LEU A 1 84 ? 16.162 -9.909 25.650 1.00 89.88 84 LEU A O 1
ATOM 667 N N . PRO A 1 85 ? 16.411 -11.100 27.539 1.00 91.25 85 PRO A N 1
ATOM 668 C CA . PRO A 1 85 ? 17.754 -11.549 27.181 1.00 91.25 85 PRO A CA 1
ATOM 669 C C . PRO A 1 85 ? 17.799 -12.308 25.848 1.00 91.25 85 PRO A C 1
ATOM 671 O O . PRO A 1 85 ? 18.745 -12.138 25.084 1.00 91.25 85 PRO A O 1
ATOM 674 N N . LEU A 1 86 ? 16.779 -13.120 25.545 1.00 88.75 86 LEU A N 1
ATOM 675 C CA . LEU A 1 86 ? 16.754 -13.977 24.358 1.00 88.75 86 LEU A CA 1
ATOM 676 C C . LEU A 1 86 ? 16.819 -13.177 23.039 1.00 88.75 86 LEU A C 1
ATOM 678 O O . LEU A 1 86 ? 17.754 -13.407 22.269 1.00 88.75 86 LEU A O 1
ATOM 682 N N . PRO A 1 87 ? 15.907 -12.224 22.751 1.00 88.75 87 PRO A N 1
ATOM 683 C CA . PRO A 1 87 ? 15.989 -11.422 21.536 1.00 88.75 87 PRO A CA 1
ATOM 684 C C . PRO A 1 87 ? 17.225 -10.517 21.516 1.00 88.75 87 PRO A C 1
ATOM 686 O O . PRO A 1 87 ? 17.792 -10.321 20.447 1.00 88.75 87 PRO A O 1
ATOM 689 N N . LEU A 1 88 ? 17.694 -10.009 22.663 1.00 90.00 88 LEU A N 1
ATOM 690 C CA . LEU A 1 88 ? 18.888 -9.155 22.713 1.00 90.00 88 LEU A CA 1
ATOM 691 C C . LEU A 1 88 ? 20.190 -9.911 22.409 1.00 90.00 88 LEU A C 1
ATOM 693 O O . LEU A 1 88 ? 21.107 -9.329 21.833 1.00 90.00 88 LEU A O 1
ATOM 697 N N . VAL A 1 89 ? 20.287 -11.191 22.778 1.00 91.12 89 VAL A N 1
ATOM 698 C CA . VAL A 1 89 ? 21.425 -12.060 22.421 1.00 91.12 89 VAL A CA 1
ATOM 699 C C . VAL A 1 89 ? 21.316 -12.547 20.976 1.00 91.12 89 VAL A C 1
ATOM 701 O O . VAL A 1 89 ? 22.328 -12.676 20.290 1.00 91.12 89 VAL A O 1
ATOM 704 N N . LEU A 1 90 ? 20.097 -12.793 20.489 1.00 90.06 90 LEU A N 1
ATOM 705 C CA . LEU A 1 90 ? 19.864 -13.221 19.111 1.00 90.06 90 LEU A CA 1
ATOM 706 C C . LEU A 1 90 ? 20.054 -12.073 18.100 1.00 90.06 90 LEU A C 1
ATOM 708 O O . LEU A 1 90 ? 20.459 -12.314 16.961 1.00 90.06 90 LEU A O 1
ATOM 712 N N . TRP A 1 91 ? 19.801 -10.828 18.515 1.00 90.69 91 TRP A N 1
ATOM 713 C CA . TRP A 1 91 ? 19.850 -9.636 17.666 1.00 90.69 91 TRP A CA 1
ATOM 714 C C . TRP A 1 91 ? 21.179 -9.452 16.916 1.00 90.69 91 TRP A C 1
ATOM 716 O O . TRP A 1 91 ? 21.120 -9.281 15.699 1.00 90.69 91 TRP A O 1
ATOM 726 N N . PRO A 1 92 ? 22.371 -9.556 17.542 1.00 93.06 92 PRO A N 1
ATOM 727 C CA . PRO A 1 92 ? 23.633 -9.473 16.810 1.00 93.06 92 PRO A CA 1
ATOM 728 C C . PRO A 1 92 ? 23.774 -10.518 15.703 1.00 93.06 92 PRO A C 1
ATOM 730 O O . PRO A 1 92 ? 24.196 -10.189 14.597 1.00 93.06 92 PRO A O 1
ATOM 733 N N . VAL A 1 93 ? 23.380 -11.766 15.970 1.00 92.00 93 VAL A N 1
ATOM 734 C CA . VAL A 1 93 ? 23.480 -12.861 14.994 1.00 92.00 93 VAL A CA 1
ATOM 735 C C . VAL A 1 93 ? 22.560 -12.595 13.804 1.00 92.00 93 VAL A C 1
ATOM 737 O O . VAL A 1 93 ? 22.988 -12.701 12.653 1.00 92.00 93 VAL A O 1
ATOM 740 N N . LEU A 1 94 ? 21.317 -12.186 14.071 1.00 90.12 94 LEU A N 1
ATOM 741 C CA . LEU A 1 94 ? 20.351 -11.840 13.029 1.00 90.12 94 LEU A CA 1
ATOM 742 C C . LEU A 1 94 ? 20.770 -10.593 12.248 1.00 90.12 94 LEU A C 1
ATOM 744 O O . LEU A 1 94 ? 20.666 -10.590 11.025 1.00 90.12 94 LEU A O 1
ATOM 748 N N . GLY A 1 95 ? 21.281 -9.562 12.919 1.00 91.31 95 GLY A N 1
ATOM 749 C CA . GLY A 1 95 ? 21.742 -8.327 12.287 1.00 91.31 95 GLY A CA 1
ATOM 750 C C . GLY A 1 95 ? 22.941 -8.552 11.364 1.00 91.31 95 GLY A C 1
ATOM 751 O O . GLY A 1 95 ? 22.968 -8.029 10.246 1.00 91.31 95 GLY A O 1
ATOM 752 N N . ILE A 1 96 ? 23.901 -9.387 11.777 1.00 93.19 96 ILE A N 1
ATOM 753 C CA . ILE A 1 96 ? 25.045 -9.777 10.938 1.00 93.19 96 ILE A CA 1
ATOM 754 C C . ILE A 1 96 ? 24.567 -10.637 9.760 1.00 93.19 96 ILE A C 1
ATOM 756 O O . ILE A 1 96 ? 24.921 -10.354 8.616 1.00 93.19 96 ILE A O 1
ATOM 760 N N . GLY A 1 97 ? 23.706 -11.632 10.003 1.00 91.38 97 GLY A N 1
ATOM 761 C CA . GLY A 1 97 ? 23.127 -12.466 8.944 1.00 91.38 97 GLY A CA 1
ATOM 762 C C . GLY A 1 97 ? 22.339 -11.656 7.907 1.00 91.38 97 GLY A C 1
ATOM 763 O O . GLY A 1 97 ? 22.530 -11.827 6.701 1.00 91.38 97 GLY A O 1
ATOM 764 N N . ALA A 1 98 ? 21.514 -10.711 8.363 1.00 89.50 98 ALA A N 1
ATOM 765 C CA . ALA A 1 98 ? 20.773 -9.788 7.507 1.00 89.50 98 ALA A CA 1
ATOM 766 C C . ALA A 1 98 ? 21.706 -8.849 6.729 1.00 89.50 98 ALA A C 1
ATOM 768 O O . ALA A 1 98 ? 21.445 -8.567 5.562 1.00 89.50 98 ALA A O 1
ATOM 769 N N . SER A 1 99 ? 22.821 -8.416 7.327 1.00 93.94 99 SER A N 1
ATOM 770 C CA . SER A 1 99 ? 23.835 -7.598 6.648 1.00 93.94 99 SER A CA 1
ATOM 771 C C . SER A 1 99 ? 24.554 -8.368 5.537 1.00 93.94 99 SER A C 1
ATOM 773 O O . SER A 1 99 ? 24.819 -7.797 4.481 1.00 93.94 99 SER A O 1
ATOM 775 N N . ILE A 1 100 ? 24.816 -9.668 5.724 1.00 93.06 100 ILE A N 1
ATOM 776 C CA . ILE A 1 100 ? 25.373 -10.539 4.675 1.00 93.06 100 ILE A CA 1
ATOM 777 C C . ILE A 1 100 ? 24.374 -10.673 3.520 1.00 93.06 100 ILE A C 1
ATOM 779 O O . ILE A 1 100 ? 24.720 -10.404 2.372 1.00 93.06 100 ILE A O 1
ATOM 783 N N . LEU A 1 101 ? 23.125 -11.045 3.817 1.00 88.62 101 LEU A N 1
ATOM 784 C CA . LEU A 1 101 ? 22.081 -11.229 2.801 1.00 88.62 101 LEU A CA 1
ATOM 785 C C . LEU A 1 101 ? 21.777 -9.927 2.047 1.00 88.62 101 LEU A C 1
ATOM 787 O O . LEU A 1 101 ? 21.742 -9.914 0.816 1.00 88.62 101 LEU A O 1
ATOM 791 N N . GLY A 1 102 ? 21.604 -8.825 2.779 1.00 88.06 102 GLY A N 1
ATOM 792 C CA . GLY A 1 102 ? 21.372 -7.495 2.220 1.00 88.06 102 GLY A CA 1
ATOM 793 C C . GLY A 1 102 ? 22.563 -6.996 1.405 1.00 88.06 102 GLY A C 1
ATOM 794 O O . GLY A 1 102 ? 22.370 -6.454 0.320 1.00 88.06 102 GLY A O 1
ATOM 795 N N . GLY A 1 103 ? 23.789 -7.250 1.872 1.00 92.12 103 GLY A N 1
ATOM 796 C CA . GLY A 1 103 ? 25.015 -6.936 1.145 1.00 92.12 103 GLY A CA 1
ATOM 797 C C . GLY A 1 103 ? 25.137 -7.706 -0.169 1.00 92.12 103 GLY A C 1
ATOM 798 O O . GLY A 1 103 ? 25.481 -7.102 -1.183 1.00 92.12 103 GLY A O 1
ATOM 799 N N . ILE A 1 104 ? 24.810 -9.006 -0.181 1.00 91.56 104 ILE A N 1
ATOM 800 C CA . ILE A 1 104 ? 24.817 -9.830 -1.402 1.00 91.56 104 ILE A CA 1
ATOM 801 C C . ILE A 1 104 ? 23.763 -9.307 -2.379 1.00 91.56 104 ILE A C 1
ATOM 803 O O . ILE A 1 104 ? 24.064 -9.079 -3.549 1.00 91.56 104 ILE A O 1
ATOM 807 N N . GLY A 1 105 ? 22.540 -9.067 -1.896 1.00 87.50 105 GLY A N 1
ATOM 808 C CA . GLY A 1 105 ? 21.457 -8.533 -2.718 1.00 87.50 105 GLY A CA 1
ATOM 809 C C . GLY A 1 105 ? 21.818 -7.179 -3.331 1.00 87.50 105 GLY A C 1
ATOM 810 O O . GLY A 1 105 ? 21.784 -7.014 -4.549 1.00 87.50 105 GLY A O 1
ATOM 811 N N . TYR A 1 106 ? 22.227 -6.217 -2.507 1.00 89.94 106 TYR A N 1
ATOM 812 C CA . TYR A 1 106 ? 22.581 -4.877 -2.969 1.00 89.94 106 TYR A CA 1
ATOM 813 C C . TYR A 1 106 ? 23.822 -4.884 -3.875 1.00 89.94 106 TYR A C 1
ATOM 815 O O . TYR A 1 106 ? 23.791 -4.326 -4.971 1.00 89.94 106 TYR A O 1
ATOM 823 N N . GLY A 1 107 ? 24.892 -5.564 -3.456 1.00 89.25 107 GLY A N 1
ATOM 824 C CA . GLY A 1 107 ? 26.167 -5.619 -4.169 1.00 89.25 107 GLY A CA 1
ATOM 825 C C . GLY A 1 107 ? 26.104 -6.344 -5.512 1.00 89.25 107 GLY A C 1
ATOM 826 O O . GLY A 1 107 ? 26.859 -5.995 -6.417 1.00 89.25 107 GLY A O 1
ATOM 827 N N . PHE A 1 108 ? 25.199 -7.312 -5.672 1.00 88.81 108 PHE A N 1
ATOM 828 C CA . PHE A 1 108 ? 25.002 -8.022 -6.935 1.00 88.81 108 PHE A CA 1
ATOM 829 C C . PHE A 1 108 ? 24.003 -7.315 -7.861 1.00 88.81 108 PHE A C 1
ATOM 831 O O . PHE A 1 108 ? 24.285 -7.129 -9.046 1.00 88.81 108 PHE A O 1
ATOM 838 N N . PHE A 1 109 ? 22.843 -6.890 -7.342 1.00 86.06 109 PHE A N 1
ATOM 839 C CA . PHE A 1 109 ? 21.773 -6.343 -8.183 1.00 86.06 109 PHE A CA 1
ATOM 840 C C . PHE A 1 109 ? 21.975 -4.876 -8.565 1.00 86.06 109 PHE A C 1
ATOM 842 O O . PHE A 1 109 ? 21.614 -4.507 -9.682 1.00 86.06 109 PHE A O 1
ATOM 849 N N . ALA A 1 110 ? 22.571 -4.037 -7.710 1.00 87.12 110 ALA A N 1
ATOM 850 C CA . ALA A 1 110 ? 22.741 -2.618 -8.032 1.00 87.12 110 ALA A CA 1
ATOM 851 C C . ALA A 1 110 ? 23.673 -2.378 -9.245 1.00 87.12 110 ALA A C 1
ATOM 853 O O . ALA A 1 110 ? 23.254 -1.671 -10.168 1.00 87.12 110 ALA A O 1
ATOM 854 N N . PRO A 1 111 ? 24.865 -3.010 -9.353 1.00 87.25 111 PRO A N 1
ATOM 855 C CA . PRO A 1 111 ? 25.710 -2.876 -10.546 1.00 87.25 111 PRO A CA 1
ATOM 856 C C . PRO A 1 111 ? 25.068 -3.476 -11.804 1.00 87.25 111 PRO A C 1
ATOM 858 O O . PRO A 1 111 ? 25.257 -2.965 -12.913 1.00 87.25 111 PRO A O 1
ATOM 861 N N . LEU A 1 112 ? 24.291 -4.552 -11.640 1.00 85.38 112 LEU A N 1
ATOM 862 C CA . LEU A 1 112 ? 23.583 -5.211 -12.732 1.00 85.38 112 LEU A CA 1
ATOM 863 C C . LEU A 1 112 ? 22.498 -4.297 -13.318 1.00 85.38 112 LEU A C 1
ATOM 865 O O . LEU A 1 112 ? 22.459 -4.102 -14.531 1.00 85.38 112 LEU A O 1
ATOM 869 N N . ILE A 1 113 ? 21.666 -3.681 -12.473 1.00 82.31 113 ILE A N 1
ATOM 870 C CA . ILE A 1 113 ? 20.618 -2.740 -12.902 1.00 82.31 113 ILE A CA 1
ATOM 871 C C . ILE A 1 113 ? 21.240 -1.491 -13.538 1.00 82.31 113 ILE A C 1
ATOM 873 O O . ILE A 1 113 ? 20.816 -1.087 -14.622 1.00 82.31 113 ILE A O 1
ATOM 877 N N . ALA A 1 114 ? 22.296 -0.937 -12.933 1.00 82.31 114 ALA A N 1
ATOM 878 C CA . ALA A 1 114 ? 22.997 0.237 -13.457 1.00 82.31 114 ALA A CA 1
ATOM 879 C C . ALA A 1 114 ? 23.588 0.004 -14.862 1.00 82.31 114 ALA A C 1
ATOM 881 O O . ALA A 1 114 ? 23.601 0.910 -15.694 1.00 82.31 114 ALA A O 1
ATOM 882 N N . THR A 1 115 ? 24.022 -1.227 -15.165 1.00 82.00 115 THR A N 1
ATOM 883 C CA . THR A 1 115 ? 24.526 -1.596 -16.500 1.00 82.00 115 THR A CA 1
ATOM 884 C C . THR A 1 115 ? 23.431 -1.506 -17.566 1.00 82.00 115 THR A C 1
ATOM 886 O O . THR A 1 115 ? 23.696 -1.065 -18.683 1.00 82.00 115 THR A O 1
ATOM 889 N N . PHE A 1 116 ? 22.188 -1.862 -17.230 1.00 75.44 116 PHE A N 1
ATOM 890 C CA . PHE A 1 116 ? 21.052 -1.687 -18.136 1.00 75.44 116 PHE A CA 1
ATOM 891 C C . PHE A 1 116 ? 20.568 -0.230 -18.192 1.00 75.44 116 PHE A C 1
ATOM 893 O O . PHE A 1 116 ? 20.152 0.235 -19.255 1.00 75.44 116 PHE A O 1
ATOM 900 N N . GLU A 1 117 ? 20.654 0.516 -17.089 1.00 72.81 117 GLU A N 1
ATOM 901 C CA . GLU A 1 117 ? 20.266 1.932 -17.030 1.00 72.81 117 GLU A CA 1
ATOM 902 C C . GLU A 1 117 ? 21.166 2.825 -17.899 1.00 72.81 117 GLU A C 1
ATOM 904 O O . GLU A 1 117 ? 20.664 3.683 -18.630 1.00 72.81 117 GLU A O 1
ATOM 909 N N . ALA A 1 118 ? 22.476 2.554 -17.927 1.00 71.19 118 ALA A N 1
ATOM 910 C CA . ALA A 1 118 ? 23.442 3.264 -18.771 1.00 71.19 118 ALA A CA 1
ATOM 911 C C . ALA A 1 118 ? 23.118 3.169 -20.279 1.00 71.19 118 ALA A C 1
ATOM 913 O O . ALA A 1 118 ? 23.426 4.075 -21.055 1.00 71.19 118 ALA A O 1
ATOM 914 N N . VAL A 1 119 ? 22.443 2.097 -20.710 1.00 65.81 119 VAL A N 1
ATOM 915 C CA . VAL A 1 119 ? 21.993 1.905 -22.102 1.00 65.81 119 VAL A CA 1
ATOM 916 C C . VAL A 1 119 ? 20.753 2.752 -22.417 1.00 65.81 119 VAL A C 1
ATOM 918 O O . VAL A 1 119 ? 20.556 3.155 -23.570 1.00 65.81 119 VAL A O 1
ATOM 921 N N . GLY A 1 120 ? 19.948 3.048 -21.390 1.00 59.78 120 GLY A N 1
ATOM 922 C CA . GLY A 1 120 ? 18.752 3.888 -21.442 1.00 59.78 120 GLY A CA 1
ATOM 923 C C . GLY A 1 120 ? 19.027 5.370 -21.680 1.00 59.78 120 GLY A C 1
ATOM 924 O O . GLY A 1 120 ? 18.200 6.069 -22.266 1.00 59.78 120 GLY A O 1
ATOM 925 N N . GLN A 1 121 ? 20.201 5.853 -21.274 1.00 60.16 121 GLN A N 1
ATOM 926 C CA . GLN A 1 121 ? 20.555 7.267 -21.353 1.00 60.16 121 GLN A CA 1
ATOM 927 C C . GLN A 1 121 ? 21.210 7.633 -22.703 1.00 60.16 121 GLN A C 1
ATOM 929 O O . GLN A 1 121 ? 22.018 6.899 -23.280 1.00 60.16 121 GLN A O 1
ATOM 934 N N . ASN A 1 122 ? 20.868 8.807 -23.245 1.00 54.69 122 ASN A N 1
ATOM 935 C CA . ASN A 1 122 ? 21.431 9.329 -24.500 1.00 54.69 122 ASN A CA 1
ATOM 936 C C . ASN A 1 122 ? 22.776 10.042 -24.268 1.00 54.69 122 ASN A C 1
ATOM 938 O O . ASN A 1 122 ? 22.901 11.239 -24.515 1.00 54.69 122 ASN A O 1
ATOM 942 N N . VAL A 1 123 ? 23.786 9.309 -23.791 1.00 57.09 123 VAL A N 1
ATOM 943 C CA . VAL A 1 123 ? 25.140 9.843 -23.539 1.00 57.09 123 VAL A CA 1
ATOM 944 C C . VAL A 1 123 ? 26.087 9.529 -24.709 1.00 57.09 123 VAL A C 1
ATOM 946 O O . VAL A 1 123 ? 25.914 8.522 -25.401 1.00 57.09 123 VAL A O 1
ATOM 949 N N . LYS A 1 124 ? 27.070 10.411 -24.960 1.00 54.03 124 LYS A N 1
ATOM 950 C CA . LYS A 1 124 ? 27.994 10.357 -26.114 1.00 54.03 124 LYS A CA 1
ATOM 951 C C . LYS A 1 124 ? 28.945 9.145 -26.100 1.00 54.03 124 LYS A C 1
ATOM 953 O O . LYS A 1 124 ? 29.307 8.678 -27.174 1.00 54.03 124 LYS A O 1
ATOM 958 N N . GLU A 1 125 ? 29.277 8.590 -24.929 1.00 64.62 125 GLU A N 1
ATOM 959 C CA . GLU A 1 125 ? 30.206 7.452 -24.770 1.00 64.62 125 GLU A CA 1
ATOM 960 C C . GLU A 1 125 ? 29.556 6.245 -24.071 1.00 64.62 125 GLU A C 1
ATOM 962 O O . GLU A 1 125 ? 29.923 5.844 -22.967 1.00 64.62 125 GLU A O 1
ATOM 967 N N . LYS A 1 126 ? 28.561 5.635 -24.724 1.00 61.94 126 LYS A N 1
ATOM 968 C CA . LYS A 1 126 ? 27.747 4.553 -24.133 1.00 61.94 126 LYS A CA 1
ATOM 969 C C . LYS A 1 126 ? 28.554 3.358 -23.612 1.00 61.94 126 LYS A C 1
ATOM 971 O O . LYS A 1 126 ? 28.174 2.778 -22.600 1.00 61.94 126 LYS A O 1
ATOM 976 N N . CYS A 1 127 ? 29.655 2.992 -24.274 1.00 61.88 127 CYS A N 1
ATOM 977 C CA . CYS A 1 127 ? 30.488 1.867 -23.844 1.00 61.88 127 CYS A CA 1
ATOM 978 C C . CYS A 1 127 ? 31.218 2.166 -22.528 1.00 61.88 127 CYS A C 1
ATOM 980 O O . CYS A 1 127 ? 31.137 1.359 -21.613 1.00 61.88 127 CYS A O 1
ATOM 982 N N . TYR A 1 128 ? 31.866 3.326 -22.396 1.00 68.38 128 TYR A N 1
ATOM 983 C CA . TYR A 1 128 ? 32.585 3.707 -21.174 1.00 68.38 128 TYR A CA 1
ATOM 984 C C . TYR A 1 128 ? 31.651 3.723 -19.954 1.00 68.38 128 TYR A C 1
ATOM 986 O O . TYR A 1 128 ? 31.927 3.077 -18.940 1.00 68.38 128 TYR A O 1
ATOM 994 N N . HIS A 1 129 ? 30.483 4.348 -20.110 1.00 66.81 129 HIS A N 1
ATOM 995 C CA . HIS A 1 129 ? 29.434 4.383 -19.093 1.00 66.81 129 HIS A CA 1
ATOM 996 C C . HIS A 1 129 ? 28.900 2.981 -18.754 1.00 66.81 129 HIS A C 1
ATOM 998 O O . HIS A 1 129 ? 28.793 2.628 -17.583 1.00 66.81 129 HIS A O 1
ATOM 1004 N N . CYS A 1 130 ? 28.705 2.101 -19.743 1.00 64.31 130 CYS A N 1
ATOM 1005 C CA . CYS A 1 130 ? 28.331 0.705 -19.484 1.00 64.31 130 CYS A CA 1
ATOM 1006 C C . CYS A 1 130 ? 29.386 -0.096 -18.711 1.00 64.31 130 CYS A C 1
ATOM 1008 O O . CYS A 1 130 ? 29.009 -1.094 -18.109 1.00 64.31 130 CYS A O 1
ATOM 1010 N N . PHE A 1 131 ? 30.669 0.285 -18.692 1.00 69.12 131 PHE A N 1
ATOM 1011 C CA . PHE A 1 131 ? 31.725 -0.427 -17.950 1.00 69.12 131 PHE A CA 1
ATOM 1012 C C . PHE A 1 131 ? 32.005 0.162 -16.562 1.00 69.12 131 PHE A C 1
ATOM 1014 O O . PHE A 1 131 ? 32.320 -0.596 -15.647 1.00 69.12 131 PHE A O 1
ATOM 1021 N N . LEU A 1 132 ? 31.854 1.473 -16.374 1.00 68.38 132 LEU A N 1
ATOM 1022 C CA . LEU A 1 132 ? 32.254 2.149 -15.132 1.00 68.38 132 LEU A CA 1
ATOM 1023 C C . LEU A 1 132 ? 31.079 2.623 -14.275 1.00 68.38 132 LEU A C 1
ATOM 1025 O O . LEU A 1 132 ? 31.186 2.605 -13.043 1.00 68.38 132 LEU A O 1
ATOM 1029 N N . ASP A 1 133 ? 29.941 2.963 -14.887 1.00 70.38 133 ASP A N 1
ATOM 1030 C CA . ASP A 1 133 ? 28.757 3.351 -14.126 1.00 70.38 133 ASP A CA 1
ATOM 1031 C C . ASP A 1 133 ? 28.211 2.146 -13.355 1.00 70.38 133 ASP A C 1
ATOM 1033 O O . ASP A 1 133 ? 28.258 0.991 -13.803 1.00 70.38 133 ASP A O 1
ATOM 1037 N N . GLY A 1 134 ? 27.737 2.418 -12.141 1.00 69.38 134 GLY A N 1
ATOM 1038 C CA . GLY A 1 134 ? 27.262 1.398 -11.213 1.00 69.38 134 GLY A CA 1
ATOM 1039 C C . GLY A 1 134 ? 28.338 0.808 -10.302 1.00 69.38 134 GLY A C 1
ATOM 1040 O O . GLY A 1 134 ? 27.990 0.334 -9.231 1.00 69.38 134 GLY A O 1
ATOM 1041 N N . CYS A 1 135 ? 29.633 0.852 -10.636 1.00 81.12 135 CYS A N 1
ATOM 1042 C CA . CYS A 1 135 ? 30.669 0.241 -9.788 1.00 81.12 135 CYS A CA 1
ATOM 1043 C C . CYS A 1 135 ? 31.026 1.138 -8.590 1.00 81.12 135 CYS A C 1
ATOM 1045 O O . CYS A 1 135 ? 30.804 0.773 -7.435 1.00 81.12 135 CYS A O 1
ATOM 1047 N N . LEU A 1 136 ? 31.522 2.351 -8.860 1.00 83.81 136 LEU A N 1
ATOM 1048 C CA . LEU A 1 136 ? 31.921 3.300 -7.813 1.00 83.81 136 LEU A CA 1
ATOM 1049 C C . LEU A 1 136 ? 30.713 3.839 -7.030 1.00 83.81 136 LEU A C 1
ATOM 1051 O O . LEU A 1 136 ? 30.797 4.056 -5.822 1.00 83.81 136 LEU A O 1
ATOM 1055 N N . SER A 1 137 ? 29.571 4.013 -7.701 1.00 85.44 137 SER A N 1
ATOM 1056 C CA . SER A 1 137 ? 28.325 4.440 -7.059 1.00 85.44 137 SER A CA 1
ATOM 1057 C C . SER A 1 137 ? 27.766 3.382 -6.107 1.00 85.44 137 SER A C 1
ATOM 1059 O O . SER A 1 137 ? 27.307 3.757 -5.033 1.00 85.44 137 SER A O 1
ATOM 1061 N N . THR A 1 138 ? 27.864 2.086 -6.432 1.00 89.44 138 THR A N 1
ATOM 1062 C CA . THR A 1 138 ? 27.446 1.006 -5.516 1.00 89.44 138 THR A CA 1
ATOM 1063 C C . THR A 1 138 ? 28.370 0.919 -4.303 1.00 89.44 138 THR A C 1
ATOM 1065 O O . THR A 1 138 ? 27.890 0.771 -3.183 1.00 89.44 138 THR A O 1
ATOM 1068 N N . ILE A 1 139 ? 29.686 1.090 -4.481 1.00 91.25 139 ILE A N 1
ATOM 1069 C CA . ILE A 1 139 ? 30.629 1.150 -3.351 1.00 91.25 139 ILE A CA 1
ATOM 1070 C C . ILE A 1 139 ? 30.300 2.349 -2.450 1.00 91.25 139 ILE A C 1
ATOM 1072 O O . ILE A 1 139 ? 30.145 2.188 -1.242 1.00 91.25 139 ILE A O 1
ATOM 1076 N N . LYS A 1 140 ? 30.110 3.545 -3.021 1.00 89.94 140 LYS A N 1
ATOM 1077 C CA . LYS A 1 140 ? 29.718 4.732 -2.245 1.00 89.94 140 LYS A CA 1
ATOM 1078 C C . LYS A 1 140 ? 28.371 4.536 -1.542 1.00 89.94 140 LYS A C 1
ATOM 1080 O O . LYS A 1 140 ? 28.246 4.877 -0.370 1.00 89.94 140 LYS A O 1
ATOM 1085 N N . GLY A 1 141 ? 27.395 3.957 -2.239 1.00 89.94 141 GLY A N 1
ATOM 1086 C CA . GLY A 1 141 ? 26.085 3.630 -1.689 1.00 89.94 141 GLY A CA 1
ATOM 1087 C C . GLY A 1 141 ? 26.167 2.628 -0.539 1.00 89.94 141 GLY A C 1
ATOM 1088 O O . GLY A 1 141 ? 25.465 2.792 0.448 1.00 89.94 141 GLY A O 1
ATOM 1089 N N . SER A 1 142 ? 27.094 1.667 -0.588 1.00 92.62 142 SER A N 1
ATOM 1090 C CA . SER A 1 142 ? 27.335 0.737 0.522 1.00 92.62 142 SER A CA 1
ATOM 1091 C C . SER A 1 142 ? 27.831 1.447 1.789 1.00 92.62 142 SER A C 1
ATOM 1093 O O . SER A 1 142 ? 27.354 1.149 2.882 1.00 92.62 142 SER A O 1
ATOM 1095 N N . CYS A 1 143 ? 28.690 2.465 1.653 1.00 93.62 143 CYS A N 1
ATOM 1096 C CA . CYS A 1 143 ? 29.081 3.315 2.780 1.00 93.62 143 CYS A CA 1
ATOM 1097 C C . CYS A 1 143 ? 27.893 4.126 3.321 1.00 93.62 143 CYS A C 1
ATOM 1099 O O . CYS A 1 143 ? 27.787 4.324 4.529 1.00 93.62 143 CYS A O 1
ATOM 1101 N N . THR A 1 144 ? 26.989 4.582 2.447 1.00 92.56 144 THR A N 1
ATOM 1102 C CA . THR A 1 144 ? 25.747 5.249 2.864 1.00 92.56 144 THR A CA 1
ATOM 1103 C C . THR A 1 144 ? 24.837 4.300 3.638 1.00 92.56 144 THR A C 1
ATOM 1105 O O . THR A 1 144 ? 24.376 4.683 4.701 1.00 92.56 144 THR A O 1
ATOM 1108 N N . VAL A 1 145 ? 24.666 3.051 3.190 1.00 92.19 145 VAL A N 1
ATOM 1109 C CA . VAL A 1 145 ? 23.883 2.030 3.912 1.00 92.19 145 VAL A CA 1
ATOM 1110 C C . VAL A 1 145 ? 24.424 1.807 5.327 1.00 92.19 145 VAL A C 1
ATOM 1112 O O . VAL A 1 145 ? 23.647 1.778 6.278 1.00 92.19 145 VAL A O 1
ATOM 1115 N N . VAL A 1 146 ? 25.748 1.695 5.485 1.00 95.25 146 VAL A N 1
ATOM 1116 C CA . VAL A 1 146 ? 26.377 1.563 6.812 1.00 95.25 146 VAL A CA 1
ATOM 1117 C C . VAL A 1 146 ? 26.131 2.808 7.663 1.00 95.25 146 VAL A C 1
ATOM 1119 O O . VAL A 1 146 ? 25.812 2.691 8.846 1.00 95.25 146 VAL A O 1
ATOM 1122 N N . ARG A 1 147 ? 26.251 4.006 7.081 1.00 93.44 147 ARG A N 1
ATOM 1123 C CA . ARG A 1 147 ? 25.990 5.262 7.793 1.00 93.44 147 ARG A CA 1
ATOM 1124 C C . ARG A 1 147 ? 24.535 5.362 8.248 1.00 93.44 147 ARG A C 1
ATOM 1126 O O . ARG A 1 147 ? 24.303 5.643 9.412 1.00 93.44 147 ARG A O 1
ATOM 1133 N N . ASP A 1 148 ? 23.580 5.060 7.378 1.00 92.12 148 ASP A N 1
ATOM 1134 C CA . ASP A 1 148 ? 22.153 5.123 7.705 1.00 92.12 148 ASP A CA 1
ATOM 1135 C C . ASP A 1 148 ? 21.792 4.093 8.796 1.00 92.12 148 ASP A C 1
ATOM 1137 O O . ASP A 1 148 ? 21.030 4.388 9.717 1.00 92.12 148 ASP A O 1
ATOM 1141 N N . PHE A 1 149 ? 22.397 2.898 8.754 1.00 92.38 149 PHE A N 1
ATOM 1142 C CA . PHE A 1 149 ? 22.272 1.900 9.823 1.00 92.38 149 PHE A CA 1
ATOM 1143 C C . PHE A 1 149 ? 22.897 2.371 11.147 1.00 92.38 149 PHE A C 1
ATOM 1145 O O . PHE A 1 149 ? 22.346 2.125 12.223 1.00 92.38 149 PHE A O 1
ATOM 1152 N N . THR A 1 150 ? 24.027 3.076 11.071 1.00 93.31 150 THR A N 1
ATOM 1153 C CA . THR A 1 150 ? 24.684 3.701 12.226 1.00 93.31 150 THR A CA 1
ATOM 1154 C C . THR A 1 150 ? 23.769 4.753 12.847 1.00 93.31 150 THR A C 1
ATOM 1156 O O . THR A 1 150 ? 23.479 4.673 14.039 1.00 93.31 150 THR A O 1
ATOM 1159 N N . ASP A 1 151 ? 23.242 5.674 12.040 1.00 91.00 151 ASP A N 1
ATOM 1160 C CA . ASP A 1 151 ? 22.348 6.746 12.484 1.00 91.00 151 ASP A CA 1
ATOM 1161 C C . ASP A 1 151 ? 21.083 6.175 13.145 1.00 91.00 151 ASP A C 1
ATOM 1163 O O . ASP A 1 151 ? 20.671 6.635 14.212 1.00 91.00 151 ASP A O 1
ATOM 1167 N N . PHE A 1 152 ? 20.507 5.106 12.583 1.00 91.62 152 PHE A N 1
ATOM 1168 C CA . PHE A 1 152 ? 19.383 4.395 13.195 1.00 91.62 152 PHE A CA 1
ATOM 1169 C C . PHE A 1 152 ? 19.733 3.825 14.582 1.00 91.62 152 PHE A C 1
ATOM 1171 O O . PHE A 1 152 ? 18.991 4.035 15.548 1.00 91.62 152 PHE A O 1
ATOM 1178 N N . CYS A 1 153 ? 20.871 3.132 14.704 1.00 91.06 153 CYS A N 1
ATOM 1179 C CA . CYS A 1 153 ? 21.316 2.525 15.963 1.00 91.06 153 CYS A CA 1
ATOM 1180 C C . CYS A 1 153 ? 21.679 3.560 17.043 1.00 91.06 153 CYS A C 1
ATOM 1182 O O . CYS A 1 153 ? 21.498 3.286 18.232 1.00 91.06 153 CYS A O 1
ATOM 1184 N N . PHE A 1 154 ? 22.188 4.732 16.651 1.00 90.94 154 PHE A N 1
ATOM 1185 C CA . PHE A 1 154 ? 22.589 5.802 17.570 1.00 90.94 154 PHE A CA 1
ATOM 1186 C C . PHE A 1 154 ? 21.457 6.760 17.949 1.00 90.94 154 PHE A C 1
ATOM 1188 O O . PHE A 1 154 ? 21.481 7.301 19.052 1.00 90.94 154 PHE A O 1
ATOM 1195 N N . HI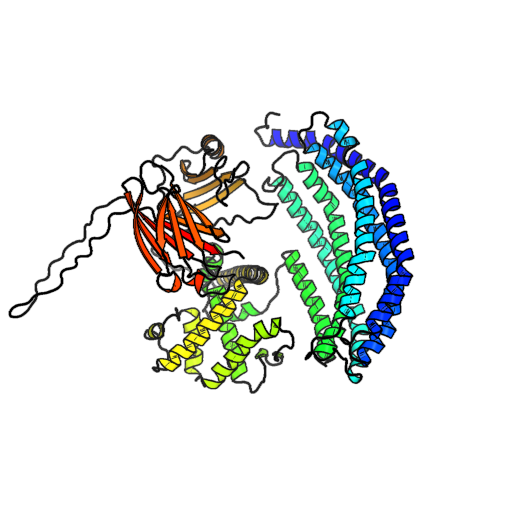S A 1 155 ? 20.478 6.988 17.072 1.00 87.56 155 HIS A N 1
ATOM 1196 C CA . HIS A 1 155 ? 19.449 8.006 17.301 1.00 87.56 155 HIS A CA 1
ATOM 1197 C C . HIS A 1 155 ? 18.048 7.415 17.412 1.00 87.56 155 HIS A C 1
ATOM 1199 O O . HIS A 1 155 ? 17.394 7.580 18.442 1.00 87.56 155 HIS A O 1
ATOM 1205 N N . SER A 1 156 ? 17.584 6.703 16.384 1.00 89.12 156 SER A N 1
ATOM 1206 C CA . SER A 1 156 ? 16.207 6.196 16.342 1.00 89.12 156 SER A CA 1
ATOM 1207 C C . SER A 1 156 ? 15.932 5.185 17.451 1.00 89.12 156 SER A C 1
ATOM 1209 O O . SER A 1 156 ? 14.894 5.249 18.105 1.00 89.12 156 SER A O 1
ATOM 1211 N N . TYR A 1 157 ? 16.883 4.283 17.700 1.00 89.19 157 TYR A N 1
ATOM 1212 C CA . TYR A 1 157 ? 16.753 3.273 18.744 1.00 89.19 157 TYR A CA 1
ATOM 1213 C C . TYR A 1 157 ? 16.640 3.888 20.149 1.00 89.19 157 TYR A C 1
ATOM 1215 O O . TYR A 1 157 ? 15.719 3.555 20.895 1.00 89.19 157 TYR A O 1
ATOM 1223 N N . PHE A 1 158 ? 17.547 4.803 20.510 1.00 89.25 158 PHE A N 1
ATOM 1224 C CA . PHE A 1 158 ? 17.524 5.440 21.830 1.00 89.25 158 PHE A CA 1
ATOM 1225 C C . PHE A 1 158 ? 16.283 6.316 22.004 1.00 89.25 158 PHE A C 1
ATOM 1227 O O . PHE A 1 158 ? 15.623 6.207 23.031 1.00 89.25 158 PHE A O 1
ATOM 1234 N N . SER A 1 159 ? 15.890 7.074 20.974 1.00 88.31 159 SER A N 1
ATOM 1235 C CA . SER A 1 159 ? 14.656 7.869 20.995 1.00 88.31 159 SER A CA 1
ATOM 1236 C C . SER A 1 159 ? 13.415 7.013 21.265 1.00 88.31 159 SER A C 1
ATOM 1238 O O . SER A 1 159 ? 12.562 7.406 22.056 1.00 88.31 159 SER A O 1
ATOM 1240 N N . PHE A 1 160 ? 13.313 5.837 20.637 1.00 87.56 160 PHE A N 1
ATOM 1241 C CA . PHE A 1 160 ? 12.209 4.907 20.881 1.00 87.56 160 PHE A CA 1
ATOM 1242 C C . PHE A 1 160 ? 12.224 4.359 22.318 1.00 87.56 160 PHE A C 1
ATOM 1244 O O . PHE A 1 160 ? 11.188 4.279 22.979 1.00 87.56 160 PHE A O 1
ATOM 1251 N N . MET A 1 161 ? 13.405 3.996 22.826 1.00 89.12 161 MET A N 1
ATOM 1252 C CA . MET A 1 161 ? 13.551 3.497 24.198 1.00 89.12 161 MET A CA 1
ATOM 1253 C C . MET A 1 161 ? 13.257 4.573 25.250 1.00 89.12 161 MET A C 1
ATOM 1255 O O . MET A 1 161 ? 12.716 4.255 26.312 1.00 89.12 161 MET A O 1
ATOM 1259 N N . ASP A 1 162 ? 13.573 5.831 24.957 1.00 85.75 162 ASP A N 1
ATOM 1260 C CA . ASP A 1 162 ? 13.282 6.968 25.827 1.00 85.75 162 ASP A CA 1
ATOM 1261 C C . ASP A 1 162 ? 11.775 7.205 25.933 1.00 85.75 162 ASP A C 1
ATOM 1263 O O . ASP A 1 162 ? 11.260 7.306 27.050 1.00 85.75 162 ASP A O 1
ATOM 1267 N N . GLU A 1 163 ? 11.057 7.167 24.806 1.00 85.69 163 GLU A N 1
ATOM 1268 C CA . GLU A 1 163 ? 9.592 7.256 24.759 1.00 85.69 163 GLU A CA 1
ATOM 1269 C C . GLU A 1 163 ? 8.922 6.117 25.549 1.00 85.69 163 GLU A C 1
ATOM 1271 O O . GLU A 1 163 ? 7.963 6.332 26.298 1.00 85.69 163 GLU A O 1
ATOM 1276 N N . LEU A 1 164 ? 9.461 4.895 25.456 1.00 80.94 164 LEU A N 1
ATOM 1277 C CA . LEU A 1 164 ? 8.980 3.751 26.236 1.00 80.94 164 LEU A CA 1
ATOM 1278 C C . LEU A 1 164 ? 9.189 3.949 27.749 1.00 80.94 164 LEU A C 1
ATOM 1280 O O . LEU A 1 164 ? 8.394 3.457 28.558 1.00 80.94 164 LEU A O 1
ATOM 1284 N N . SER A 1 165 ? 10.252 4.658 28.139 1.00 82.69 165 SER A N 1
ATOM 1285 C CA . SER A 1 165 ? 10.581 4.960 29.537 1.00 82.69 165 SER A CA 1
ATOM 1286 C C . SER A 1 165 ? 9.778 6.134 30.119 1.00 82.69 165 SER A C 1
ATOM 1288 O O . SER A 1 165 ? 9.770 6.327 31.341 1.00 82.69 165 SER A O 1
ATOM 1290 N N . GLU A 1 166 ? 9.104 6.909 29.264 1.00 80.19 166 GLU A N 1
ATOM 1291 C CA . GLU A 1 166 ? 8.352 8.095 29.654 1.00 80.19 166 GLU A CA 1
ATOM 1292 C C . GLU A 1 166 ? 7.088 7.740 30.456 1.00 80.19 166 GLU A C 1
ATOM 1294 O O . GLU A 1 166 ? 6.468 6.681 30.291 1.00 80.19 166 GLU A O 1
ATOM 1299 N N . LYS A 1 167 ? 6.714 8.633 31.381 1.00 72.06 167 LYS A N 1
ATOM 1300 C CA . LYS A 1 167 ? 5.561 8.429 32.263 1.00 72.06 167 LYS A CA 1
ATOM 1301 C C . LYS A 1 167 ? 4.259 8.503 31.473 1.00 72.06 167 LYS A C 1
ATOM 1303 O O . LYS A 1 167 ? 4.085 9.355 30.610 1.00 72.06 167 LYS A O 1
ATOM 1308 N N . VAL A 1 168 ? 3.325 7.634 31.837 1.00 68.50 168 VAL A N 1
ATOM 1309 C CA . VAL A 1 168 ? 1.979 7.608 31.265 1.00 68.50 168 VAL A CA 1
ATOM 1310 C C . VAL A 1 168 ? 1.230 8.906 31.621 1.00 68.50 168 VAL A C 1
ATOM 1312 O O . VAL A 1 168 ? 1.313 9.342 32.777 1.00 68.50 168 VAL A O 1
ATOM 1315 N N . PRO A 1 169 ? 0.494 9.531 30.680 1.00 69.25 169 PRO A N 1
ATOM 1316 C CA . PRO A 1 169 ? -0.389 10.658 30.972 1.00 69.25 169 PRO A CA 1
ATOM 1317 C C . PRO A 1 169 ? -1.369 10.336 32.110 1.00 69.25 169 PRO A C 1
ATOM 1319 O O . PRO A 1 169 ? -1.829 9.203 32.262 1.00 69.25 169 PRO A O 1
ATOM 1322 N N . LYS A 1 170 ? -1.713 11.337 32.930 1.00 52.59 170 LYS A N 1
ATOM 1323 C CA . LYS A 1 170 ? -2.630 11.156 34.068 1.00 52.59 170 LYS A CA 1
ATOM 1324 C C . LYS A 1 170 ? -3.993 10.641 33.576 1.00 52.59 170 LYS A C 1
ATOM 1326 O O . LYS A 1 170 ? -4.759 11.414 33.014 1.00 52.59 170 LYS A O 1
ATOM 1331 N N . GLY A 1 171 ? -4.298 9.364 33.824 1.00 62.44 171 GLY A N 1
ATOM 1332 C CA . GLY A 1 171 ? -5.606 8.755 33.540 1.00 62.44 171 GLY A CA 1
ATOM 1333 C C . GLY A 1 171 ? -5.565 7.404 32.817 1.00 62.44 171 GLY A C 1
ATOM 1334 O O . GLY A 1 171 ? -6.556 6.679 32.857 1.00 62.44 171 GLY A O 1
ATOM 1335 N N . GLU A 1 172 ? -4.441 7.025 32.208 1.00 68.19 172 GLU A N 1
ATOM 1336 C CA . GLU A 1 172 ? -4.301 5.719 31.551 1.00 68.19 172 GLU A CA 1
ATOM 1337 C C . GLU A 1 172 ? -3.801 4.649 32.534 1.00 68.19 172 GLU A C 1
ATOM 1339 O O . GLU A 1 172 ? -2.851 4.857 33.293 1.00 68.19 172 GLU A O 1
ATOM 1344 N N . LYS A 1 173 ? -4.472 3.491 32.546 1.00 71.19 173 LYS A N 1
ATOM 1345 C CA . LYS A 1 173 ? -4.068 2.339 33.362 1.00 71.19 173 LYS A CA 1
ATOM 1346 C C . LYS A 1 173 ? -2.896 1.614 32.685 1.00 71.19 173 LYS A C 1
ATOM 1348 O O . LYS A 1 173 ? -2.929 1.461 31.465 1.00 71.19 173 LYS A O 1
ATOM 1353 N N . PRO A 1 174 ? -1.899 1.133 33.447 1.00 72.69 174 PRO A N 1
ATOM 1354 C CA . PRO A 1 174 ? -0.820 0.329 32.887 1.00 72.69 174 PRO A CA 1
ATOM 1355 C C . PRO A 1 174 ? -1.370 -0.969 32.285 1.00 72.69 174 PRO A C 1
ATOM 1357 O O . PRO A 1 174 ? -2.321 -1.553 32.810 1.00 72.69 174 PRO A O 1
ATOM 1360 N N . VAL A 1 175 ? -0.754 -1.426 31.196 1.00 72.56 175 VAL A N 1
ATOM 1361 C CA . VAL A 1 175 ? -1.086 -2.702 30.552 1.00 72.56 175 VAL A CA 1
ATOM 1362 C C . VAL A 1 175 ? -0.573 -3.825 31.448 1.00 72.56 175 VAL A C 1
ATOM 1364 O O . VAL A 1 175 ? 0.639 -3.980 31.601 1.00 72.56 175 VAL A O 1
ATOM 1367 N N . ASP A 1 176 ? -1.472 -4.587 32.071 1.00 72.94 176 ASP A N 1
ATOM 1368 C CA . ASP A 1 176 ? -1.115 -5.683 32.975 1.00 72.94 176 ASP A CA 1
ATOM 1369 C C . ASP A 1 176 ? -1.799 -6.987 32.572 1.00 72.94 176 ASP A C 1
ATOM 1371 O O . ASP A 1 176 ? -2.963 -6.996 32.170 1.00 72.94 176 ASP A O 1
ATOM 1375 N N . ILE A 1 177 ? -1.078 -8.098 32.716 1.00 73.75 177 ILE A N 1
ATOM 1376 C CA . ILE A 1 177 ? -1.598 -9.438 32.444 1.00 73.75 177 ILE A CA 1
ATOM 1377 C C . ILE A 1 177 ? -1.990 -10.072 33.774 1.00 73.75 177 ILE A C 1
ATOM 1379 O O . ILE A 1 177 ? -1.179 -10.169 34.695 1.00 73.75 177 ILE A O 1
ATOM 1383 N N . LYS A 1 178 ? -3.227 -10.571 33.873 1.00 78.06 178 LYS A N 1
ATOM 1384 C CA . LYS A 1 178 ? -3.648 -11.364 35.034 1.00 78.06 178 LYS A CA 1
ATOM 1385 C C . LYS A 1 178 ? -2.774 -12.619 35.114 1.00 78.06 178 LYS A C 1
ATOM 1387 O O . LYS A 1 178 ? -2.704 -13.377 34.149 1.00 78.06 178 LYS A O 1
ATOM 1392 N N . LEU A 1 179 ? -2.174 -12.886 36.277 1.00 76.75 179 LEU A N 1
ATOM 1393 C CA . LEU A 1 179 ? -1.288 -14.043 36.496 1.00 76.75 179 LEU A CA 1
ATOM 1394 C C . LEU A 1 179 ? -1.937 -15.379 36.080 1.00 76.75 179 LEU A C 1
ATOM 1396 O O . LEU A 1 179 ? -1.268 -16.277 35.580 1.00 76.75 179 LEU A O 1
ATOM 1400 N N . LEU A 1 180 ? -3.260 -15.475 36.231 1.00 78.69 180 LEU A N 1
ATOM 1401 C CA . LEU A 1 180 ? -4.065 -16.650 35.899 1.00 78.69 180 LEU A CA 1
ATOM 1402 C C . LEU A 1 180 ? -4.134 -16.951 34.387 1.00 78.69 180 LEU A C 1
ATOM 1404 O O . LEU A 1 180 ? -4.400 -18.085 34.008 1.00 78.69 180 LEU A O 1
ATOM 1408 N N . ILE A 1 181 ? -3.861 -15.966 33.524 1.00 82.25 181 ILE A N 1
ATOM 1409 C CA . ILE A 1 181 ? -3.889 -16.102 32.054 1.00 82.25 181 ILE A CA 1
ATOM 1410 C C . ILE A 1 181 ? -2.521 -16.545 31.505 1.00 82.25 181 ILE A C 1
ATOM 1412 O O . ILE A 1 181 ? -2.436 -17.082 30.403 1.00 82.25 181 ILE A O 1
ATOM 1416 N N . LEU A 1 182 ? -1.441 -16.393 32.281 1.00 83.25 182 LEU A N 1
ATOM 1417 C CA . LEU A 1 182 ? -0.078 -16.706 31.843 1.00 83.25 182 LEU A CA 1
ATOM 1418 C C . LEU A 1 182 ? 0.111 -18.173 31.384 1.00 83.25 182 LEU A C 1
ATOM 1420 O O . LEU A 1 182 ? 0.720 -18.369 30.330 1.00 83.25 182 LEU A O 1
ATOM 1424 N N . PRO A 1 183 ? -0.430 -19.202 32.075 1.00 87.06 183 PRO A N 1
ATOM 1425 C CA . PRO A 1 183 ? -0.357 -20.586 31.596 1.00 87.06 183 PRO A CA 1
ATOM 1426 C C . PRO A 1 183 ? -1.087 -20.791 30.264 1.00 87.06 183 PRO A C 1
ATOM 1428 O O . PRO A 1 183 ? -0.589 -21.503 29.394 1.00 87.06 183 PRO A O 1
ATOM 1431 N N . SER A 1 184 ? -2.231 -20.125 30.078 1.00 86.81 184 SER A N 1
ATOM 1432 C CA . SER A 1 184 ? -2.994 -20.152 28.827 1.00 86.81 184 SER A CA 1
ATOM 1433 C C . SER A 1 184 ? -2.201 -19.534 27.675 1.00 86.81 184 SER A C 1
ATOM 1435 O O . SER A 1 184 ? -2.151 -20.113 26.594 1.00 86.81 184 SER A O 1
ATOM 1437 N N . CYS A 1 185 ? -1.515 -18.410 27.908 1.00 87.50 185 CYS A N 1
ATOM 1438 C CA . CYS A 1 185 ? -0.622 -17.805 26.918 1.00 87.50 185 CYS A CA 1
ATOM 1439 C C . CYS A 1 185 ? 0.523 -18.749 26.524 1.00 87.50 185 CYS A C 1
ATOM 1441 O O . CYS A 1 185 ? 0.787 -18.922 25.338 1.00 87.50 185 CYS A O 1
ATOM 1443 N N . LEU A 1 186 ? 1.181 -19.388 27.500 1.00 88.25 186 LEU A N 1
ATOM 1444 C CA . LEU A 1 186 ? 2.269 -20.338 27.238 1.00 88.25 186 LEU A CA 1
ATOM 1445 C C . LEU A 1 186 ? 1.793 -21.549 26.425 1.00 88.25 186 LEU A C 1
ATOM 1447 O O . LEU A 1 186 ? 2.463 -21.949 25.473 1.00 88.25 186 LEU A O 1
ATOM 1451 N N . LEU A 1 187 ? 0.625 -22.101 26.769 1.00 90.81 187 LEU A N 1
ATOM 1452 C CA . LEU A 1 187 ? 0.031 -23.225 26.048 1.00 90.81 187 LEU A CA 1
ATOM 1453 C C . LEU A 1 187 ? -0.307 -22.849 24.598 1.00 90.81 187 LEU A C 1
ATOM 1455 O O . LEU A 1 187 ? -0.014 -23.618 23.685 1.00 90.81 187 LEU A O 1
ATOM 1459 N N . VAL A 1 188 ? -0.881 -21.661 24.379 1.00 92.75 188 VAL A N 1
ATOM 1460 C CA . VAL A 1 188 ? -1.237 -21.192 23.034 1.00 92.75 188 VAL A CA 1
ATOM 1461 C C . VAL A 1 188 ? 0.008 -20.949 22.181 1.00 92.75 188 VAL A C 1
ATOM 1463 O O . VAL A 1 188 ? 0.006 -21.394 21.043 1.00 92.75 188 VAL A O 1
ATOM 1466 N N . ILE A 1 189 ? 1.099 -20.370 22.702 1.00 91.06 189 ILE A N 1
ATOM 1467 C CA . ILE A 1 189 ? 2.361 -20.202 21.938 1.00 91.06 189 ILE A CA 1
ATOM 1468 C C . ILE A 1 189 ? 2.903 -21.546 21.451 1.00 91.06 189 ILE A C 1
ATOM 1470 O O . ILE A 1 189 ? 3.307 -21.669 20.293 1.00 91.06 189 ILE A O 1
ATOM 1474 N N . LEU A 1 190 ? 2.917 -22.544 22.342 1.00 92.25 190 LEU A N 1
ATOM 1475 C CA . LEU A 1 190 ? 3.471 -23.870 22.067 1.00 92.25 190 LEU A CA 1
ATOM 1476 C C . LEU A 1 190 ? 2.718 -24.592 20.939 1.00 92.25 190 LEU A C 1
ATOM 1478 O O . LEU A 1 190 ? 3.301 -25.426 20.253 1.00 92.25 190 LEU A O 1
ATOM 1482 N N . ILE A 1 191 ? 1.443 -24.254 20.733 1.00 91.88 191 ILE A N 1
ATOM 1483 C CA . ILE A 1 191 ? 0.605 -24.792 19.657 1.00 91.88 191 ILE A CA 1
ATOM 1484 C C . ILE A 1 191 ? 0.655 -23.884 18.420 1.00 91.88 191 ILE A C 1
ATOM 1486 O O . ILE A 1 191 ? 0.895 -24.365 17.316 1.00 91.88 191 ILE A O 1
ATOM 1490 N N . ALA A 1 192 ? 0.456 -22.577 18.598 1.00 91.88 192 ALA A N 1
ATOM 1491 C CA . ALA A 1 192 ? 0.304 -21.594 17.530 1.00 91.88 192 ALA A CA 1
ATOM 1492 C C . ALA A 1 192 ? 1.541 -21.502 16.637 1.00 91.88 192 ALA A C 1
ATOM 1494 O O . ALA A 1 192 ? 1.420 -21.587 15.421 1.00 91.88 192 ALA A O 1
ATOM 1495 N N . VAL A 1 193 ? 2.737 -21.375 17.224 1.00 92.94 193 VAL A N 1
ATOM 1496 C CA . VAL A 1 193 ? 3.966 -21.177 16.440 1.00 92.94 193 VAL A CA 1
ATOM 1497 C C . VAL A 1 193 ? 4.263 -22.383 15.536 1.00 92.94 193 VAL A C 1
ATOM 1499 O O . VAL A 1 193 ? 4.475 -22.168 14.343 1.00 92.94 193 VAL A O 1
ATOM 1502 N N . PRO A 1 194 ? 4.247 -23.645 16.019 1.00 94.19 194 PRO A N 1
ATOM 1503 C CA . PRO A 1 194 ? 4.424 -24.797 15.136 1.00 94.19 194 PRO A CA 1
ATOM 1504 C C . PRO A 1 194 ? 3.321 -24.934 14.083 1.00 94.19 194 PRO A C 1
ATOM 1506 O O . PRO A 1 194 ? 3.626 -25.229 12.929 1.00 94.19 194 PRO A O 1
ATOM 1509 N N . VAL A 1 195 ? 2.056 -24.721 14.464 1.00 90.75 195 VAL A N 1
ATOM 1510 C CA . VAL A 1 195 ? 0.912 -24.867 13.551 1.00 90.75 195 VAL A CA 1
ATOM 1511 C C . VAL A 1 195 ? 0.979 -23.837 12.425 1.00 90.75 195 VAL A C 1
ATOM 1513 O O . VAL A 1 195 ? 0.928 -24.229 11.259 1.00 90.75 195 VAL A O 1
ATOM 1516 N N . ASP A 1 196 ? 1.170 -22.557 12.745 1.00 90.12 196 ASP A N 1
ATOM 1517 C CA . ASP A 1 196 ? 1.248 -21.488 11.747 1.00 90.12 196 ASP A CA 1
ATOM 1518 C C . ASP A 1 196 ? 2.467 -21.660 10.846 1.00 90.12 196 ASP A C 1
ATOM 1520 O O . ASP A 1 196 ? 2.330 -21.600 9.624 1.00 90.12 196 ASP A O 1
ATOM 1524 N N . MET A 1 197 ? 3.641 -21.960 11.417 1.00 93.25 197 MET A N 1
ATOM 1525 C CA . MET A 1 197 ? 4.850 -22.237 10.637 1.00 93.25 197 MET A CA 1
ATOM 1526 C C . MET A 1 197 ? 4.620 -23.371 9.638 1.00 93.25 197 MET A C 1
ATOM 1528 O O . MET A 1 197 ? 4.960 -23.225 8.468 1.00 93.25 197 MET A O 1
ATOM 1532 N N . ILE A 1 198 ? 4.026 -24.492 10.056 1.00 92.62 198 ILE A N 1
ATOM 1533 C CA . ILE A 1 198 ? 3.783 -25.631 9.162 1.00 92.62 198 ILE A CA 1
ATOM 1534 C C . ILE A 1 198 ? 2.734 -25.273 8.104 1.00 92.62 198 ILE A C 1
ATOM 1536 O O . ILE A 1 198 ? 2.989 -25.435 6.909 1.00 92.62 198 ILE A O 1
ATOM 1540 N N . LEU A 1 199 ? 1.566 -24.773 8.511 1.00 88.56 199 LEU A N 1
ATOM 1541 C CA . LEU A 1 199 ? 0.436 -24.558 7.606 1.00 88.56 199 LEU A CA 1
ATOM 1542 C C . LEU A 1 199 ? 0.691 -23.424 6.609 1.00 88.56 199 LEU A C 1
ATOM 1544 O O . LEU A 1 199 ? 0.458 -23.610 5.414 1.00 88.56 199 LEU A O 1
ATOM 1548 N N . ILE A 1 200 ? 1.227 -22.284 7.055 1.00 88.81 200 ILE A N 1
ATOM 1549 C CA . ILE A 1 200 ? 1.564 -21.162 6.165 1.00 88.81 200 ILE A CA 1
ATOM 1550 C C . ILE A 1 200 ? 2.663 -21.577 5.185 1.00 88.81 200 ILE A C 1
ATOM 1552 O O . ILE A 1 200 ? 2.566 -21.260 3.999 1.00 88.81 200 ILE A O 1
ATOM 1556 N N . THR A 1 201 ? 3.662 -22.350 5.630 1.00 92.19 201 THR A N 1
ATOM 1557 C CA . THR A 1 201 ? 4.699 -22.887 4.734 1.00 92.19 201 THR A CA 1
ATOM 1558 C C . THR A 1 201 ? 4.101 -23.813 3.679 1.00 92.19 201 THR A C 1
ATOM 1560 O O . THR A 1 201 ? 4.419 -23.673 2.500 1.00 92.19 201 THR A O 1
ATOM 1563 N N . VAL A 1 202 ? 3.207 -24.729 4.065 1.00 88.75 202 VAL A N 1
ATOM 1564 C CA . VAL A 1 202 ? 2.532 -25.635 3.122 1.00 88.75 202 VAL A CA 1
ATOM 1565 C C . VAL A 1 202 ? 1.710 -24.848 2.100 1.00 88.75 202 VAL A C 1
ATOM 1567 O O . VAL A 1 202 ? 1.846 -25.097 0.903 1.00 88.75 202 VAL A O 1
ATOM 1570 N N . VAL A 1 203 ? 0.918 -23.861 2.535 1.00 84.81 203 VAL A N 1
ATOM 1571 C CA . VAL A 1 203 ? 0.131 -22.997 1.637 1.00 84.81 203 VAL A CA 1
ATOM 1572 C C . VAL A 1 203 ? 1.043 -22.204 0.696 1.00 84.81 203 VAL A C 1
ATOM 1574 O O . VAL A 1 203 ? 0.796 -22.161 -0.511 1.00 84.81 203 VAL A O 1
ATOM 1577 N N . ALA A 1 204 ? 2.118 -21.606 1.217 1.00 88.44 204 ALA A N 1
ATOM 1578 C CA . ALA A 1 204 ? 3.078 -20.843 0.426 1.00 88.44 204 ALA A CA 1
ATOM 1579 C C . ALA A 1 204 ? 3.776 -21.724 -0.621 1.00 88.44 204 ALA A C 1
ATOM 1581 O O . ALA A 1 204 ? 3.842 -21.346 -1.791 1.00 88.44 204 ALA A O 1
ATOM 1582 N N . LEU A 1 205 ? 4.233 -22.921 -0.239 1.00 90.19 205 LEU A N 1
ATOM 1583 C CA . LEU A 1 205 ? 4.848 -23.883 -1.154 1.00 90.19 205 LEU A CA 1
ATOM 1584 C C . LEU A 1 205 ? 3.856 -24.378 -2.206 1.00 90.19 205 LEU A C 1
ATOM 1586 O O . LEU A 1 205 ? 4.209 -24.402 -3.381 1.00 90.19 205 LEU A O 1
ATOM 1590 N N . TRP A 1 206 ? 2.617 -24.697 -1.821 1.00 88.19 206 TRP A N 1
ATOM 1591 C CA . TRP A 1 206 ? 1.560 -25.139 -2.736 1.00 88.19 206 TRP A CA 1
ATOM 1592 C C . TRP A 1 206 ? 1.178 -24.069 -3.765 1.00 88.19 206 TRP A C 1
ATOM 1594 O O . TRP A 1 206 ? 0.916 -24.379 -4.928 1.00 88.19 206 TRP A O 1
ATOM 1604 N N . LYS A 1 207 ? 1.161 -22.795 -3.358 1.00 84.75 207 LYS A N 1
ATOM 1605 C CA . LYS A 1 207 ? 0.790 -21.662 -4.219 1.00 84.75 207 LYS A CA 1
ATOM 1606 C C . LYS A 1 207 ? 1.963 -21.056 -4.992 1.00 84.75 207 LYS A C 1
ATOM 1608 O O . LYS A 1 207 ? 1.742 -20.387 -6.005 1.00 84.75 207 LYS A O 1
ATOM 1613 N N . SER A 1 208 ? 3.201 -21.332 -4.584 1.00 88.50 208 SER A N 1
ATOM 1614 C CA . SER A 1 208 ? 4.409 -20.842 -5.257 1.00 88.50 208 SER A CA 1
ATOM 1615 C C . SER A 1 208 ? 4.500 -21.196 -6.756 1.00 88.50 208 SER A C 1
ATOM 1617 O O . SER A 1 208 ? 4.868 -20.305 -7.528 1.00 88.50 208 SER A O 1
ATOM 1619 N N . PRO A 1 209 ? 4.086 -22.390 -7.246 1.00 88.75 209 PRO A N 1
ATOM 1620 C CA . PRO A 1 209 ? 4.119 -22.697 -8.673 1.00 88.75 209 PRO A CA 1
ATOM 1621 C C . PRO A 1 209 ? 3.114 -21.840 -9.444 1.00 88.75 209 PRO A C 1
ATOM 1623 O O . PRO A 1 209 ? 3.428 -21.337 -10.520 1.00 88.75 209 PRO A O 1
ATOM 1626 N N . TYR A 1 210 ? 1.927 -21.595 -8.880 1.00 82.38 210 TYR A N 1
ATOM 1627 C CA . TYR A 1 210 ? 0.929 -20.716 -9.493 1.00 82.38 210 TYR A CA 1
ATOM 1628 C C . TYR A 1 210 ? 1.442 -19.276 -9.600 1.00 82.38 210 TYR A C 1
ATOM 1630 O O . TYR A 1 210 ? 1.284 -18.652 -10.649 1.00 82.38 210 TYR A O 1
ATOM 1638 N N . MET A 1 211 ? 2.109 -18.764 -8.559 1.00 84.38 211 MET A N 1
ATOM 1639 C CA . MET A 1 211 ? 2.767 -17.452 -8.587 1.00 84.38 211 MET A CA 1
ATOM 1640 C C . MET A 1 211 ? 3.853 -17.375 -9.668 1.00 84.38 211 MET A C 1
ATOM 1642 O O . MET A 1 211 ? 3.943 -16.378 -10.391 1.00 84.38 211 MET A O 1
ATOM 1646 N N . LEU A 1 212 ? 4.650 -18.437 -9.808 1.00 88.50 212 LEU A N 1
ATOM 1647 C CA . LEU A 1 212 ? 5.702 -18.546 -10.812 1.00 88.50 212 LEU A CA 1
ATOM 1648 C C . LEU A 1 212 ? 5.120 -18.512 -12.231 1.00 88.50 212 LEU A C 1
ATOM 1650 O O . LEU A 1 212 ? 5.423 -17.597 -12.996 1.00 88.50 212 LEU A O 1
ATOM 1654 N N . PHE A 1 213 ? 4.240 -19.459 -12.565 1.00 83.69 213 PHE A N 1
ATOM 1655 C CA . PHE A 1 213 ? 3.685 -19.592 -13.914 1.00 83.69 213 PHE A CA 1
ATOM 1656 C C . PHE A 1 213 ? 2.808 -18.404 -14.304 1.00 83.69 213 PHE A C 1
ATOM 1658 O O . PHE A 1 213 ? 2.887 -17.930 -15.437 1.00 83.69 213 PHE A O 1
ATOM 1665 N N . ARG A 1 214 ? 1.991 -17.884 -13.381 1.00 78.19 214 ARG A N 1
ATOM 1666 C CA . ARG A 1 214 ? 1.117 -16.739 -13.664 1.00 78.19 214 ARG A CA 1
ATOM 1667 C C . ARG A 1 214 ? 1.905 -15.440 -13.787 1.00 78.19 214 ARG A C 1
ATOM 1669 O O . ARG A 1 214 ? 1.597 -14.634 -14.662 1.00 78.19 214 ARG A O 1
ATOM 1676 N N . GLY A 1 215 ? 2.923 -15.246 -12.948 1.00 79.75 215 GLY A N 1
ATOM 1677 C CA . GLY A 1 215 ? 3.822 -14.102 -13.063 1.00 79.75 215 GLY A CA 1
ATOM 1678 C C . GLY A 1 215 ? 4.618 -14.135 -14.364 1.00 79.75 215 GLY A C 1
ATOM 1679 O O . GLY A 1 215 ? 4.656 -13.131 -15.068 1.00 79.75 215 GLY A O 1
ATOM 1680 N N . TRP A 1 216 ? 5.138 -15.299 -14.764 1.00 84.12 216 TRP A N 1
ATOM 1681 C CA . TRP A 1 216 ? 5.752 -15.469 -16.081 1.00 84.12 216 TRP A CA 1
ATOM 1682 C C . TRP A 1 216 ? 4.783 -15.220 -17.227 1.00 84.12 216 TRP A C 1
ATOM 1684 O O . TRP A 1 216 ? 5.127 -14.465 -18.127 1.00 84.12 216 TRP A O 1
ATOM 1694 N N . LYS A 1 217 ? 3.575 -15.794 -17.193 1.00 79.56 217 LYS A N 1
ATOM 1695 C CA . LYS A 1 217 ? 2.546 -15.540 -18.210 1.00 79.56 217 LYS A CA 1
ATOM 1696 C C . LYS A 1 217 ? 2.307 -14.040 -18.380 1.00 79.56 217 LYS A C 1
ATOM 1698 O O . LYS A 1 217 ? 2.354 -13.553 -19.500 1.00 79.56 217 LYS A O 1
ATOM 1703 N N . ARG A 1 218 ? 2.137 -13.309 -17.277 1.00 74.50 218 ARG A N 1
ATOM 1704 C CA . ARG A 1 218 ? 1.916 -11.860 -17.301 1.00 74.50 218 ARG A CA 1
ATOM 1705 C C . ARG A 1 218 ? 3.126 -11.092 -17.830 1.00 74.50 218 ARG A C 1
ATOM 1707 O O . ARG A 1 218 ? 2.967 -10.247 -18.695 1.00 74.50 218 ARG A O 1
ATOM 1714 N N . LEU A 1 219 ? 4.332 -11.408 -17.360 1.00 76.00 219 LEU A N 1
ATOM 1715 C CA . LEU A 1 219 ? 5.556 -10.761 -17.842 1.00 76.00 219 LEU A CA 1
ATOM 1716 C C . LEU A 1 219 ? 5.816 -11.055 -19.332 1.00 76.00 219 LEU A C 1
ATOM 1718 O O . LEU A 1 219 ? 6.345 -10.204 -20.043 1.00 76.00 219 LEU A O 1
ATOM 1722 N N . LEU A 1 220 ? 5.423 -12.236 -19.821 1.00 72.12 220 LEU A N 1
ATOM 1723 C CA . LEU A 1 220 ? 5.469 -12.607 -21.238 1.00 72.12 220 LEU A CA 1
ATOM 1724 C C . LEU A 1 220 ? 4.384 -11.891 -22.055 1.00 72.12 220 LEU A C 1
ATOM 1726 O O . LEU A 1 220 ? 4.671 -11.428 -23.155 1.00 72.12 220 LEU A O 1
ATOM 1730 N N . GLU A 1 221 ? 3.164 -11.759 -21.531 1.00 66.19 221 GLU A N 1
ATOM 1731 C CA . GLU A 1 221 ? 2.086 -10.963 -22.136 1.00 66.19 221 GLU A CA 1
ATOM 1732 C C . GLU A 1 221 ? 2.477 -9.481 -22.225 1.00 66.19 221 GLU A C 1
ATOM 1734 O O . GLU A 1 221 ? 2.318 -8.877 -23.284 1.00 66.19 221 GLU A O 1
ATOM 1739 N N . ASP A 1 222 ? 3.101 -8.928 -21.183 1.00 62.44 222 ASP A N 1
ATOM 1740 C CA . ASP A 1 222 ? 3.641 -7.564 -21.167 1.00 62.44 222 ASP A CA 1
ATOM 1741 C C . ASP A 1 222 ? 4.794 -7.394 -22.186 1.00 62.44 222 ASP A C 1
ATOM 1743 O O . ASP A 1 222 ? 4.961 -6.323 -22.780 1.00 62.44 222 ASP A O 1
ATOM 1747 N N . LEU A 1 223 ? 5.578 -8.455 -22.436 1.00 65.00 223 LEU A N 1
ATOM 1748 C CA . LEU A 1 223 ? 6.656 -8.479 -23.435 1.00 65.00 223 LEU A CA 1
ATOM 1749 C C . LEU A 1 223 ? 6.125 -8.582 -24.881 1.00 65.00 223 LEU A C 1
ATOM 1751 O O . LEU A 1 223 ? 6.665 -7.935 -25.783 1.00 65.00 223 LEU A O 1
ATOM 1755 N N . ILE A 1 224 ? 5.085 -9.391 -25.117 1.00 58.44 224 ILE A N 1
ATOM 1756 C CA . ILE A 1 224 ? 4.538 -9.718 -26.450 1.00 58.44 224 ILE A CA 1
ATOM 1757 C C . ILE A 1 224 ? 3.460 -8.714 -26.889 1.00 58.44 224 ILE A C 1
ATOM 1759 O O . ILE A 1 224 ? 3.443 -8.295 -28.049 1.00 58.44 224 ILE A O 1
ATOM 1763 N N . GLY A 1 225 ? 2.581 -8.302 -25.973 1.00 52.66 225 GLY A N 1
ATOM 1764 C CA . GLY A 1 225 ? 1.391 -7.493 -26.244 1.00 52.66 225 GLY A CA 1
ATOM 1765 C C . GLY A 1 225 ? 1.681 -6.043 -26.628 1.00 52.66 225 GLY A C 1
ATOM 1766 O O . GLY A 1 225 ? 0.827 -5.371 -27.197 1.00 52.66 225 GLY A O 1
ATOM 1767 N N . ARG A 1 226 ? 2.897 -5.536 -26.379 1.00 52.84 226 ARG A N 1
ATOM 1768 C CA . ARG A 1 226 ? 3.254 -4.116 -26.585 1.00 52.84 226 ARG A CA 1
ATOM 1769 C C . ARG A 1 226 ? 2.296 -3.128 -25.887 1.00 52.84 226 ARG A C 1
ATOM 1771 O O . ARG A 1 226 ? 2.276 -1.947 -26.241 1.00 52.84 226 ARG A O 1
ATOM 1778 N N . GLU A 1 227 ? 1.566 -3.595 -24.881 1.00 41.59 227 GLU A N 1
ATOM 1779 C CA . GLU A 1 227 ? 0.737 -2.817 -23.968 1.00 41.59 227 GLU A CA 1
ATOM 1780 C C . GLU A 1 227 ? 1.344 -2.948 -22.574 1.00 41.59 227 GLU A C 1
ATOM 1782 O O . GLU A 1 227 ? 1.128 -3.912 -21.856 1.00 41.59 227 GLU A O 1
ATOM 1787 N N . GLY A 1 228 ? 2.203 -1.990 -22.238 1.00 41.28 228 GLY A N 1
ATOM 1788 C CA . GLY A 1 228 ? 2.959 -1.956 -20.993 1.00 41.28 228 GLY A CA 1
ATOM 1789 C C . GLY A 1 228 ? 4.046 -0.876 -21.052 1.00 41.28 228 GLY A C 1
ATOM 1790 O O . GLY A 1 228 ? 4.261 -0.279 -22.114 1.00 41.28 228 GLY A O 1
ATOM 1791 N N . PRO A 1 229 ? 4.765 -0.608 -19.947 1.00 37.12 229 PRO A N 1
ATOM 1792 C CA . PRO A 1 229 ? 5.804 0.432 -19.849 1.00 37.12 229 PRO A CA 1
ATOM 1793 C C . PRO A 1 229 ? 7.003 0.240 -20.806 1.00 37.12 229 PRO A C 1
ATOM 1795 O O . PRO A 1 229 ? 7.900 1.076 -20.856 1.00 37.12 229 PRO A O 1
ATOM 1798 N N . PHE A 1 230 ? 7.015 -0.826 -21.610 1.00 49.00 230 PHE A N 1
ATOM 1799 C CA . PHE A 1 230 ? 8.147 -1.295 -22.408 1.00 49.00 230 PHE A CA 1
ATOM 1800 C C . PHE A 1 230 ? 7.975 -1.067 -23.921 1.00 49.00 230 PHE A C 1
ATOM 1802 O O . PHE A 1 230 ? 8.319 -1.903 -24.756 1.00 49.00 230 PHE A O 1
ATOM 1809 N N . LEU A 1 231 ? 7.426 0.091 -24.298 1.00 42.66 231 LEU A N 1
ATOM 1810 C CA . LEU A 1 231 ? 7.153 0.453 -25.697 1.00 42.66 231 LEU A CA 1
ATOM 1811 C C . LEU A 1 231 ? 8.395 0.901 -26.490 1.00 42.66 231 LEU A C 1
ATOM 1813 O O . LEU A 1 231 ? 8.346 0.940 -27.726 1.00 42.66 231 LEU A O 1
ATOM 1817 N N . GLU A 1 232 ? 9.502 1.205 -25.814 1.00 50.53 232 GLU A N 1
ATOM 1818 C CA . GLU A 1 232 ? 10.792 1.470 -26.447 1.00 50.53 232 GLU A CA 1
ATOM 1819 C C . GLU A 1 232 ? 11.627 0.188 -26.511 1.00 50.53 232 GLU A C 1
ATOM 1821 O O . GLU A 1 232 ? 11.705 -0.573 -25.550 1.00 50.53 232 GLU A O 1
ATOM 1826 N N . THR A 1 233 ? 12.308 -0.047 -27.639 1.00 51.31 233 THR A N 1
ATOM 1827 C CA . THR A 1 233 ? 13.235 -1.186 -27.832 1.00 51.31 233 THR A CA 1
ATOM 1828 C C . THR A 1 233 ? 14.341 -1.250 -26.771 1.00 51.31 233 THR A C 1
ATOM 1830 O O . THR A 1 233 ? 15.001 -2.271 -26.630 1.00 51.31 233 THR A O 1
ATOM 1833 N N . VAL A 1 234 ? 14.522 -0.155 -26.032 1.00 52.75 234 VAL A N 1
ATOM 1834 C CA . VAL A 1 234 ? 15.473 0.036 -24.939 1.00 52.75 234 VAL A CA 1
ATOM 1835 C C . VAL A 1 234 ? 15.030 -0.658 -23.645 1.00 52.75 234 VAL A C 1
ATOM 1837 O O . VAL A 1 234 ? 15.880 -1.010 -22.836 1.00 52.75 234 VAL A O 1
ATOM 1840 N N . CYS A 1 235 ? 13.728 -0.914 -23.454 1.00 55.84 235 CYS A N 1
ATOM 1841 C CA . CYS A 1 235 ? 13.207 -1.508 -22.218 1.00 55.84 235 CYS A CA 1
ATOM 1842 C C . CYS A 1 235 ? 12.968 -3.028 -22.284 1.00 55.84 235 CYS A C 1
ATOM 1844 O O . CYS A 1 235 ? 12.740 -3.668 -21.259 1.00 55.84 235 CYS A O 1
ATOM 1846 N N . VAL A 1 236 ? 13.072 -3.618 -23.478 1.00 61.31 236 VAL A N 1
ATOM 1847 C CA . VAL A 1 236 ? 13.023 -5.073 -23.710 1.00 61.31 236 VAL A CA 1
ATOM 1848 C C . VAL A 1 236 ? 14.034 -5.852 -22.839 1.00 61.31 236 VAL A C 1
ATOM 1850 O O . VAL A 1 236 ? 13.653 -6.890 -22.299 1.00 61.31 236 VAL A O 1
ATOM 1853 N N . PRO A 1 237 ? 15.273 -5.360 -22.607 1.00 61.66 237 PRO A N 1
ATOM 1854 C CA . PRO A 1 237 ? 16.199 -5.933 -21.632 1.00 61.66 237 PRO A CA 1
ATOM 1855 C C . PRO A 1 237 ? 15.664 -6.059 -20.212 1.00 61.66 237 PRO A C 1
ATOM 1857 O O . PRO A 1 237 ? 15.856 -7.082 -19.567 1.00 61.66 237 PRO A O 1
ATOM 1860 N N . PHE A 1 238 ? 15.004 -5.013 -19.717 1.00 65.69 238 PHE A N 1
ATOM 1861 C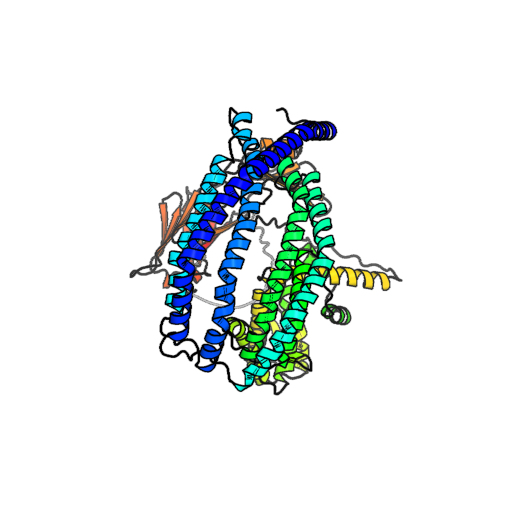 CA . PHE A 1 238 ? 14.530 -4.953 -18.338 1.00 65.69 238 PHE A CA 1
ATOM 1862 C C . PHE A 1 238 ? 13.354 -5.904 -18.126 1.00 65.69 238 PHE A C 1
ATOM 1864 O O . PHE A 1 238 ? 13.289 -6.575 -17.102 1.00 65.69 238 PHE A O 1
ATOM 1871 N N . ALA A 1 239 ? 12.475 -6.026 -19.123 1.00 67.69 239 ALA A N 1
ATOM 1872 C CA . ALA A 1 239 ? 11.415 -7.029 -19.123 1.00 67.69 239 ALA A CA 1
ATOM 1873 C C . ALA A 1 239 ? 11.987 -8.459 -19.183 1.00 67.69 239 ALA A C 1
ATOM 1875 O O . ALA A 1 239 ? 11.572 -9.320 -18.410 1.00 67.69 239 ALA A O 1
ATOM 1876 N N . GLY A 1 240 ? 12.995 -8.704 -20.030 1.00 71.19 240 GLY A N 1
ATOM 1877 C CA . GLY A 1 240 ? 13.704 -9.989 -20.084 1.00 71.19 240 GLY A CA 1
ATOM 1878 C C . GLY A 1 240 ? 14.392 -10.346 -18.762 1.00 71.19 240 GLY A C 1
ATOM 1879 O O . GLY A 1 240 ? 14.264 -11.469 -18.279 1.00 71.19 240 GLY A O 1
ATOM 1880 N N . LEU A 1 241 ? 15.060 -9.377 -18.134 1.00 74.31 241 LEU A N 1
ATOM 1881 C CA . LEU A 1 241 ? 15.677 -9.540 -16.820 1.00 74.31 241 LEU A CA 1
ATOM 1882 C C . LEU A 1 241 ? 14.629 -9.820 -15.734 1.00 74.31 241 LEU A C 1
ATOM 1884 O O . LEU A 1 241 ? 14.836 -10.711 -14.918 1.00 74.31 241 LEU A O 1
ATOM 1888 N N . ALA A 1 242 ? 13.491 -9.120 -15.740 1.00 78.12 242 ALA A N 1
ATOM 1889 C CA . ALA A 1 242 ? 12.401 -9.362 -14.797 1.00 78.12 242 ALA A CA 1
ATOM 1890 C C . ALA A 1 242 ? 11.821 -10.781 -14.930 1.00 78.12 242 ALA A C 1
ATOM 1892 O O . ALA A 1 242 ? 11.552 -11.418 -13.916 1.00 78.12 242 ALA A O 1
ATOM 1893 N N . ILE A 1 243 ? 11.696 -11.312 -16.153 1.00 81.88 243 ILE A N 1
ATOM 1894 C CA . ILE A 1 243 ? 11.274 -12.705 -16.396 1.00 81.88 243 ILE A CA 1
ATOM 1895 C C . ILE A 1 243 ? 12.284 -13.696 -15.800 1.00 81.88 243 ILE A C 1
ATOM 1897 O O . ILE A 1 243 ? 11.884 -14.659 -15.143 1.00 81.88 243 ILE A O 1
ATOM 1901 N N . ILE A 1 244 ? 13.585 -13.449 -15.996 1.00 82.00 244 ILE A N 1
ATOM 1902 C CA . ILE A 1 244 ? 14.667 -14.304 -15.481 1.00 82.00 244 ILE A CA 1
ATOM 1903 C C . ILE A 1 244 ? 14.759 -14.236 -13.950 1.00 82.00 244 ILE A C 1
ATOM 1905 O O . ILE A 1 244 ? 15.017 -15.254 -13.313 1.00 82.00 244 ILE A O 1
ATOM 1909 N N . LEU A 1 245 ? 14.544 -13.059 -13.354 1.00 83.38 245 LEU A N 1
ATOM 1910 C CA . LEU A 1 245 ? 14.630 -12.840 -11.906 1.00 83.38 245 LEU A CA 1
ATOM 1911 C C . LEU A 1 245 ? 13.337 -13.177 -11.152 1.00 83.38 245 LEU A C 1
ATOM 1913 O O . LEU A 1 245 ? 13.366 -13.303 -9.929 1.00 83.38 245 LEU A O 1
ATOM 1917 N N . TRP A 1 246 ? 12.213 -13.369 -11.845 1.00 87.81 246 TRP A N 1
ATOM 1918 C CA . TRP A 1 246 ? 10.933 -13.705 -11.217 1.00 87.81 246 TRP A CA 1
ATOM 1919 C C . TRP A 1 246 ? 10.979 -14.936 -10.287 1.00 87.81 246 TRP A C 1
ATOM 1921 O O . TRP A 1 246 ? 10.442 -14.843 -9.183 1.00 87.81 246 TRP A O 1
ATOM 1931 N N . PRO A 1 247 ? 11.657 -16.054 -10.627 1.00 91.31 247 PRO A N 1
ATOM 1932 C CA . PRO A 1 247 ? 11.798 -17.192 -9.715 1.00 91.31 247 PRO A CA 1
ATOM 1933 C C . PRO A 1 247 ? 12.455 -16.819 -8.384 1.00 91.31 247 PRO A C 1
ATOM 1935 O O . PRO A 1 247 ? 12.042 -17.311 -7.337 1.00 91.31 247 PRO A O 1
ATOM 1938 N N . LEU A 1 248 ? 13.439 -15.915 -8.403 1.00 85.88 248 LEU A N 1
ATOM 1939 C CA . LEU A 1 248 ? 14.094 -15.444 -7.185 1.00 85.88 248 LEU A CA 1
ATOM 1940 C C . LEU A 1 248 ? 13.129 -14.632 -6.313 1.00 85.88 248 LEU A C 1
ATOM 1942 O O . LEU A 1 248 ? 13.134 -14.781 -5.094 1.00 85.88 248 LEU A O 1
ATOM 1946 N N . ALA A 1 249 ? 12.263 -13.825 -6.932 1.00 85.38 249 ALA A N 1
ATOM 1947 C CA . ALA A 1 249 ? 11.214 -13.101 -6.219 1.00 85.38 249 ALA A CA 1
ATOM 1948 C C . ALA A 1 249 ? 10.192 -14.057 -5.574 1.00 85.38 249 ALA A C 1
ATOM 1950 O O . ALA A 1 249 ? 9.775 -13.824 -4.442 1.00 85.38 249 ALA A O 1
ATOM 1951 N N . VAL A 1 250 ? 9.837 -15.159 -6.248 1.00 91.06 250 VAL A N 1
ATOM 1952 C CA . VAL A 1 250 ? 8.969 -16.208 -5.679 1.00 91.06 250 VAL A CA 1
ATOM 1953 C C . VAL A 1 250 ? 9.643 -16.895 -4.488 1.00 91.06 250 VAL A C 1
ATOM 1955 O O . VAL A 1 250 ? 9.012 -17.050 -3.446 1.00 91.06 250 VAL A O 1
ATOM 1958 N N . ILE A 1 251 ? 10.930 -17.248 -4.596 1.00 90.38 251 ILE A N 1
ATOM 1959 C CA . ILE A 1 251 ? 11.702 -17.819 -3.476 1.00 90.38 251 ILE A CA 1
ATOM 1960 C C . ILE A 1 251 ? 11.729 -16.843 -2.292 1.00 90.38 251 ILE A C 1
ATOM 1962 O O . ILE A 1 251 ? 11.453 -17.240 -1.162 1.00 90.38 251 ILE A O 1
ATOM 1966 N N . GLY A 1 252 ? 11.999 -15.560 -2.549 1.00 86.38 252 GLY A N 1
ATOM 1967 C CA . GLY A 1 252 ? 11.975 -14.515 -1.525 1.00 86.38 252 GLY A CA 1
ATOM 1968 C C . GLY A 1 252 ? 10.608 -14.373 -0.852 1.00 86.38 252 GLY A C 1
ATOM 1969 O O . GLY A 1 252 ? 10.542 -14.235 0.366 1.00 86.38 252 GLY A O 1
ATOM 1970 N N . ALA A 1 253 ? 9.516 -14.478 -1.613 1.00 88.75 253 ALA A N 1
ATOM 1971 C CA . ALA A 1 253 ? 8.159 -14.446 -1.072 1.00 88.75 253 ALA A CA 1
ATOM 1972 C C . ALA A 1 253 ? 7.857 -15.657 -0.172 1.00 88.75 253 ALA A C 1
ATOM 1974 O O . ALA A 1 253 ? 7.263 -15.486 0.890 1.00 88.75 253 ALA A O 1
ATOM 1975 N N . VAL A 1 254 ? 8.303 -16.862 -0.550 1.00 92.69 254 VAL A N 1
ATOM 1976 C CA . VAL A 1 254 ? 8.162 -18.069 0.285 1.00 92.69 254 VAL A CA 1
ATOM 1977 C C . VAL A 1 254 ? 8.962 -17.927 1.579 1.00 92.69 254 VAL A C 1
ATOM 1979 O O . VAL A 1 254 ? 8.413 -18.144 2.654 1.00 92.69 254 VAL A O 1
ATOM 1982 N N . ILE A 1 255 ? 10.227 -17.501 1.504 1.00 89.19 255 ILE A N 1
ATOM 1983 C CA . ILE A 1 255 ? 11.057 -17.260 2.697 1.00 89.19 255 ILE A CA 1
ATOM 1984 C C . ILE A 1 255 ? 10.414 -16.195 3.594 1.00 89.19 255 ILE A C 1
ATOM 1986 O O . ILE A 1 255 ? 10.354 -16.369 4.809 1.00 89.19 255 ILE A O 1
ATOM 1990 N N . GLY A 1 256 ? 9.887 -15.120 3.001 1.00 87.94 256 GLY A N 1
ATOM 1991 C CA . GLY A 1 256 ? 9.170 -14.071 3.720 1.00 87.94 256 GLY A CA 1
ATOM 1992 C C . GLY A 1 256 ? 7.919 -14.584 4.436 1.00 87.94 256 GLY A C 1
ATOM 1993 O O . GLY A 1 256 ? 7.692 -14.207 5.581 1.00 87.94 256 GLY A O 1
ATOM 1994 N N . ALA A 1 257 ? 7.149 -15.475 3.803 1.00 89.44 257 ALA A N 1
ATOM 1995 C CA . ALA A 1 257 ? 5.978 -16.110 4.411 1.00 89.44 257 ALA A CA 1
ATOM 1996 C C . ALA A 1 257 ? 6.350 -17.042 5.575 1.00 89.44 257 ALA A C 1
ATOM 1998 O O . ALA A 1 257 ? 5.699 -17.024 6.618 1.00 89.44 257 ALA A O 1
ATOM 1999 N N . ILE A 1 258 ? 7.428 -17.820 5.427 1.00 90.19 258 ILE A N 1
ATOM 2000 C CA . ILE A 1 258 ? 7.952 -18.663 6.510 1.00 90.19 258 ILE A CA 1
ATOM 2001 C C . ILE A 1 258 ? 8.379 -17.776 7.684 1.00 90.19 258 ILE A C 1
ATOM 2003 O O . ILE A 1 258 ? 7.983 -18.016 8.820 1.00 90.19 258 ILE A O 1
ATOM 2007 N N . LEU A 1 259 ? 9.132 -16.706 7.423 1.00 87.25 259 LEU A N 1
ATOM 2008 C CA . LEU A 1 259 ? 9.597 -15.805 8.476 1.00 87.25 259 LEU A CA 1
ATOM 2009 C C . LEU A 1 259 ? 8.439 -15.079 9.179 1.00 87.25 259 LEU A C 1
ATOM 2011 O O . LEU A 1 259 ? 8.458 -14.940 10.400 1.00 87.25 259 LEU A O 1
ATOM 2015 N N . SER A 1 260 ? 7.424 -14.630 8.435 1.00 88.19 260 SER A N 1
ATOM 2016 C CA . SER A 1 260 ? 6.271 -13.933 9.015 1.00 88.19 260 SER A CA 1
ATOM 2017 C C . SER A 1 260 ? 5.372 -14.857 9.837 1.00 88.19 260 SER A C 1
ATOM 2019 O O . SER A 1 260 ? 4.810 -14.405 10.835 1.00 88.19 260 SER A O 1
ATOM 2021 N N . SER A 1 261 ? 5.278 -16.143 9.481 1.00 91.94 261 SER A N 1
ATOM 2022 C CA . SER A 1 261 ? 4.446 -17.116 10.201 1.00 91.94 261 SER A CA 1
ATOM 2023 C C . SER A 1 261 ? 4.834 -17.283 11.675 1.00 91.94 261 SER A C 1
ATOM 2025 O O . SER A 1 261 ? 3.956 -17.411 12.524 1.00 91.94 261 SER A O 1
ATOM 2027 N N . PHE A 1 262 ? 6.123 -17.154 12.014 1.00 89.88 262 PHE A N 1
ATOM 2028 C CA . PHE A 1 262 ? 6.585 -17.149 13.405 1.00 89.88 262 PHE A CA 1
ATOM 2029 C C . PHE A 1 262 ? 5.973 -15.995 14.216 1.00 89.88 262 PHE A C 1
ATOM 2031 O O . PHE A 1 262 ? 5.471 -16.195 15.323 1.00 89.88 262 PHE A O 1
ATOM 2038 N N . PHE A 1 263 ? 5.991 -14.781 13.659 1.00 86.81 263 PHE A N 1
ATOM 2039 C CA . PHE A 1 263 ? 5.461 -13.591 14.328 1.00 86.81 263 PHE A CA 1
ATOM 2040 C C . PHE A 1 263 ? 3.934 -13.601 14.406 1.00 86.81 263 PHE A C 1
ATOM 2042 O O . PHE A 1 263 ? 3.377 -13.182 15.419 1.00 86.81 263 PHE A O 1
ATOM 2049 N N . LEU A 1 264 ? 3.264 -14.110 13.369 1.00 86.19 264 LEU A N 1
ATOM 2050 C CA . LEU A 1 264 ? 1.816 -14.310 13.375 1.00 86.19 264 LEU A CA 1
ATOM 2051 C C . LEU A 1 264 ? 1.401 -15.302 14.473 1.00 86.19 264 LEU A C 1
ATOM 2053 O O . LEU A 1 264 ? 0.522 -14.985 15.273 1.00 86.19 264 LEU A O 1
ATOM 2057 N N . GLY A 1 265 ? 2.122 -16.418 14.611 1.00 87.88 265 GLY A N 1
ATOM 2058 C CA . GLY A 1 265 ? 1.895 -17.383 15.686 1.00 87.88 265 GLY A CA 1
ATOM 2059 C C . GLY A 1 265 ? 2.090 -16.779 17.079 1.00 87.88 265 GLY A C 1
ATOM 2060 O O . GLY A 1 265 ? 1.278 -17.018 17.971 1.00 87.88 265 GLY A O 1
ATOM 2061 N N . LEU A 1 266 ? 3.109 -15.934 17.280 1.00 89.12 266 LEU A N 1
ATOM 2062 C CA . LEU A 1 266 ? 3.313 -15.220 18.550 1.00 89.12 266 LEU A CA 1
ATOM 2063 C C . LEU A 1 266 ? 2.194 -14.217 18.869 1.00 89.12 266 LEU A C 1
ATOM 2065 O O . LEU A 1 266 ? 1.884 -14.003 20.042 1.00 89.12 266 LEU A O 1
ATOM 2069 N N . TYR A 1 267 ? 1.565 -13.620 17.855 1.00 86.75 267 TYR A N 1
ATOM 2070 C CA . TYR A 1 267 ? 0.484 -12.651 18.053 1.00 86.75 267 TYR A CA 1
ATOM 2071 C C . TYR A 1 267 ? -0.768 -13.274 18.692 1.00 86.75 267 TYR A C 1
ATOM 2073 O O . TYR A 1 267 ? -1.521 -12.577 19.372 1.00 86.75 267 TYR A O 1
ATOM 2081 N N . SER A 1 268 ? -0.951 -14.594 18.590 1.00 86.25 268 SER A N 1
ATOM 2082 C CA . SER A 1 268 ? -2.028 -15.319 19.285 1.00 86.25 268 SER A CA 1
ATOM 2083 C C . SER A 1 268 ? -2.056 -15.061 20.803 1.00 86.25 268 SER A C 1
ATOM 2085 O O . SER A 1 268 ? -3.127 -15.024 21.406 1.00 86.25 268 SER A O 1
ATOM 2087 N N . VAL A 1 269 ? -0.901 -14.785 21.423 1.00 87.56 269 VAL A N 1
ATOM 2088 C CA . VAL A 1 269 ? -0.773 -14.418 22.847 1.00 87.56 269 VAL A CA 1
ATOM 2089 C C . VAL A 1 269 ? -1.481 -13.115 23.163 1.00 87.56 269 VAL A C 1
ATOM 2091 O O . VAL A 1 269 ? -2.122 -12.984 24.206 1.00 87.56 269 VAL A O 1
ATOM 2094 N N . VAL A 1 270 ? -1.348 -12.143 22.262 1.00 84.31 270 VAL A N 1
ATOM 2095 C CA . VAL A 1 270 ? -1.974 -10.831 22.408 1.00 84.31 270 VAL A CA 1
ATOM 2096 C C . VAL A 1 270 ? -3.490 -10.999 22.389 1.00 84.31 270 VAL A C 1
ATOM 2098 O O . VAL A 1 270 ? -4.167 -10.415 23.228 1.00 84.31 270 VAL A O 1
ATOM 2101 N N . VAL A 1 271 ? -4.008 -11.878 21.526 1.00 81.06 271 VAL A N 1
ATOM 2102 C CA . VAL A 1 271 ? -5.443 -12.190 21.444 1.00 81.06 271 VAL A CA 1
ATOM 2103 C C . VAL A 1 271 ? -5.946 -12.873 22.717 1.00 81.06 271 VAL A C 1
ATOM 2105 O O . VAL A 1 271 ? -6.958 -12.450 23.269 1.00 81.06 271 VAL A O 1
ATOM 2108 N N . VAL A 1 272 ? -5.222 -13.868 23.247 1.00 85.69 272 VAL A N 1
ATOM 2109 C CA . VAL A 1 272 ? -5.571 -14.502 24.539 1.00 85.69 272 VAL A CA 1
ATOM 2110 C C . VAL A 1 272 ? -5.630 -13.464 25.658 1.00 85.69 272 VAL A C 1
ATOM 2112 O O . VAL A 1 272 ? -6.517 -13.520 26.510 1.00 85.69 272 VAL A O 1
ATOM 2115 N N . HIS A 1 273 ? -4.696 -12.511 25.660 1.00 82.88 273 HIS A N 1
ATOM 2116 C CA . HIS A 1 273 ? -4.659 -11.453 26.658 1.00 82.88 273 HIS A CA 1
ATOM 2117 C C . HIS A 1 273 ? -5.811 -10.447 26.504 1.00 82.88 273 HIS A C 1
ATOM 2119 O O . HIS A 1 273 ? -6.416 -10.067 27.506 1.00 82.88 273 HIS A O 1
ATOM 2125 N N . GLN A 1 274 ? -6.124 -10.023 25.278 1.00 79.38 274 GLN A N 1
ATOM 2126 C CA . GLN A 1 274 ? -7.194 -9.060 25.003 1.00 79.38 274 GLN A CA 1
ATOM 2127 C C . GLN A 1 274 ? -8.586 -9.637 25.290 1.00 79.38 274 GLN A C 1
ATOM 2129 O O . GLN A 1 274 ? -9.415 -8.948 25.888 1.00 79.38 274 GLN A O 1
ATOM 2134 N N . GLU A 1 275 ? -8.815 -10.896 24.914 1.00 81.06 275 GLU A N 1
ATOM 2135 C CA . GLU A 1 275 ? -10.112 -11.576 25.022 1.00 81.06 275 GLU A CA 1
ATOM 2136 C C . GLU A 1 275 ? -10.288 -12.354 26.334 1.00 81.06 275 GLU A C 1
ATOM 2138 O O . GLU A 1 275 ? -11.343 -12.938 26.573 1.00 81.06 275 GLU A O 1
ATOM 2143 N N . ASP A 1 276 ? -9.260 -12.394 27.192 1.00 82.00 276 ASP A N 1
ATOM 2144 C CA . ASP A 1 276 ? -9.244 -13.177 28.435 1.00 82.00 276 ASP A CA 1
ATOM 2145 C C . ASP A 1 276 ? -9.627 -14.674 28.211 1.00 82.00 276 ASP A C 1
ATOM 2147 O O . ASP A 1 276 ? -10.142 -15.335 29.115 1.00 82.00 276 ASP A O 1
ATOM 2151 N N . SER A 1 277 ? -9.386 -15.230 27.009 1.00 81.19 277 SER A N 1
ATOM 2152 C CA . SER A 1 277 ? -9.887 -16.550 26.580 1.00 81.19 277 SER A CA 1
ATOM 2153 C C . SER A 1 277 ? -8.877 -17.345 25.743 1.00 81.19 277 SER A C 1
ATOM 2155 O O . SER A 1 277 ? -8.433 -16.911 24.678 1.00 81.19 277 SER A O 1
ATOM 2157 N N . LEU A 1 278 ? -8.564 -18.571 26.187 1.00 83.94 278 LEU A N 1
ATOM 2158 C CA . LEU A 1 278 ? -7.717 -19.517 25.445 1.00 83.94 278 LEU A CA 1
ATOM 2159 C C . LEU A 1 278 ? -8.370 -19.968 24.130 1.00 83.94 278 LEU A C 1
ATOM 2161 O O . LEU A 1 278 ? -7.686 -20.111 23.118 1.00 83.94 278 LEU A O 1
ATOM 2165 N N . HIS A 1 279 ? -9.693 -20.154 24.129 1.00 79.50 279 HIS A N 1
ATOM 2166 C CA . HIS A 1 279 ? -10.432 -20.543 22.929 1.00 79.50 279 HIS A CA 1
ATOM 2167 C C . HIS A 1 279 ? -10.301 -19.500 21.819 1.00 79.50 279 HIS A C 1
ATOM 2169 O O . HIS A 1 279 ? -10.095 -19.877 20.670 1.00 79.50 279 HIS A O 1
ATOM 2175 N N . MET A 1 280 ? -10.339 -18.207 22.161 1.00 80.44 280 MET A N 1
ATOM 2176 C CA . MET A 1 280 ? -10.141 -17.130 21.186 1.00 80.44 280 MET A CA 1
ATOM 2177 C C . MET A 1 280 ? -8.713 -17.113 20.631 1.00 80.44 280 MET A C 1
ATOM 2179 O O . MET A 1 280 ? -8.526 -16.911 19.434 1.00 80.44 280 MET A O 1
ATOM 2183 N N . GLY A 1 281 ? -7.711 -17.419 21.463 1.00 77.56 281 GLY A N 1
ATOM 2184 C CA . GLY A 1 281 ? -6.332 -17.613 21.009 1.00 77.56 281 GLY A CA 1
ATOM 2185 C C . GLY A 1 281 ? -6.178 -18.753 20.003 1.00 77.56 281 GLY A C 1
ATOM 2186 O O . GLY A 1 281 ? -5.562 -18.570 18.959 1.00 77.56 281 GLY A O 1
ATOM 2187 N N . LEU A 1 282 ? -6.773 -19.918 20.278 1.00 81.06 282 LEU A N 1
ATOM 2188 C CA . LEU A 1 282 ? -6.748 -21.062 19.355 1.00 81.06 282 LEU A CA 1
ATOM 2189 C C . LEU A 1 282 ? -7.567 -20.803 18.081 1.00 81.06 282 LEU A C 1
ATOM 2191 O O . LEU A 1 282 ? -7.150 -21.196 16.992 1.00 81.06 282 LEU A O 1
ATOM 2195 N N . ALA A 1 283 ? -8.703 -20.112 18.194 1.00 74.88 283 ALA A N 1
ATOM 2196 C CA . ALA A 1 283 ? -9.501 -19.700 17.043 1.00 74.88 283 ALA A CA 1
ATOM 2197 C C . ALA A 1 283 ? -8.721 -18.736 16.136 1.00 74.88 283 ALA A C 1
ATOM 2199 O O . ALA A 1 283 ? -8.788 -18.860 14.913 1.00 74.88 283 ALA A O 1
ATOM 2200 N N . TYR A 1 284 ? -7.930 -17.829 16.720 1.00 81.44 284 TYR A N 1
ATOM 2201 C CA . TYR A 1 284 ? -7.056 -16.930 15.970 1.00 81.44 284 TYR A CA 1
ATOM 2202 C C . TYR A 1 284 ? -6.025 -17.690 15.124 1.00 81.44 284 TYR A C 1
ATOM 2204 O O . TYR A 1 284 ? -5.867 -17.352 13.956 1.00 81.44 284 TYR A O 1
ATOM 2212 N N . VAL A 1 285 ? -5.395 -18.747 15.652 1.00 81.19 285 VAL A N 1
ATOM 2213 C CA . VAL A 1 285 ? -4.439 -19.589 14.893 1.00 81.19 285 VAL A CA 1
ATOM 2214 C C . VAL A 1 285 ? -5.086 -20.123 13.608 1.00 81.19 285 VAL A C 1
ATOM 2216 O O . VAL A 1 285 ? -4.563 -19.964 12.507 1.00 81.19 285 VAL A O 1
ATOM 2219 N N . VAL A 1 286 ? -6.297 -20.678 13.713 1.00 77.69 286 VAL A N 1
ATOM 2220 C CA . VAL A 1 286 ? -7.042 -21.182 12.544 1.00 77.69 286 VAL A CA 1
ATOM 2221 C C . VAL A 1 286 ? -7.446 -20.043 11.594 1.00 77.69 286 VAL A C 1
ATOM 2223 O O . VAL A 1 286 ? -7.379 -20.184 10.366 1.00 77.69 286 VAL A O 1
ATOM 2226 N N . ALA A 1 287 ? -7.851 -18.899 12.147 1.00 71.31 287 ALA A N 1
ATOM 2227 C CA . ALA A 1 287 ? -8.266 -17.734 11.375 1.00 71.31 287 ALA A CA 1
ATOM 2228 C C . ALA A 1 287 ? -7.105 -17.106 10.591 1.00 71.31 287 ALA A C 1
ATOM 2230 O O . ALA A 1 287 ? -7.299 -16.729 9.439 1.00 71.31 287 ALA A O 1
ATOM 2231 N N . VAL A 1 288 ? -5.899 -17.031 11.161 1.00 76.94 288 VAL A N 1
ATOM 2232 C CA . VAL A 1 288 ? -4.704 -16.477 10.504 1.00 76.94 288 VAL A CA 1
ATOM 2233 C C . VAL A 1 288 ? -4.309 -17.289 9.286 1.00 76.94 288 VAL A C 1
ATOM 2235 O O . VAL A 1 288 ? -4.036 -16.708 8.237 1.00 76.94 288 VAL A O 1
ATOM 2238 N N . VAL A 1 289 ? -4.308 -18.618 9.391 1.00 74.50 289 VAL A N 1
ATOM 2239 C CA . VAL A 1 289 ? -4.007 -19.489 8.247 1.00 74.50 289 VAL A CA 1
ATOM 2240 C C . VAL A 1 289 ? -5.030 -19.273 7.134 1.00 74.50 289 VAL A C 1
ATOM 2242 O O . VAL A 1 289 ? -4.660 -19.151 5.967 1.00 74.50 289 VAL A O 1
ATOM 2245 N N . SER A 1 290 ? -6.308 -19.149 7.496 1.00 72.31 290 SER A N 1
ATOM 2246 C CA . SER A 1 290 ? -7.391 -18.873 6.546 1.00 72.31 290 SER A CA 1
ATOM 2247 C C . SER A 1 290 ? -7.253 -17.486 5.903 1.00 72.31 290 SER A C 1
ATOM 2249 O O . SER A 1 290 ? -7.415 -17.345 4.693 1.00 72.31 290 SER A O 1
ATOM 2251 N N . LEU A 1 291 ? -6.894 -16.468 6.691 1.00 72.25 291 LEU A N 1
ATOM 2252 C CA . LEU A 1 291 ? -6.646 -15.102 6.228 1.00 72.25 291 LEU A CA 1
ATOM 2253 C C . LEU A 1 291 ? -5.436 -15.044 5.289 1.00 72.25 291 LEU A C 1
ATOM 2255 O O . LEU A 1 291 ? -5.481 -14.364 4.267 1.00 72.25 291 LEU A O 1
ATOM 2259 N N . PHE A 1 292 ? -4.362 -15.763 5.617 1.00 75.06 292 PHE A N 1
ATOM 2260 C CA . PHE A 1 292 ? -3.188 -15.884 4.762 1.00 75.06 292 PHE A CA 1
ATOM 2261 C C . PHE A 1 292 ? -3.544 -16.590 3.451 1.00 75.06 292 PHE A C 1
ATOM 2263 O O . PHE A 1 292 ? -3.180 -16.109 2.379 1.00 75.06 292 PHE A O 1
ATOM 2270 N N . ASP A 1 293 ? -4.301 -17.688 3.508 1.00 75.75 293 ASP A N 1
ATOM 2271 C CA . ASP A 1 293 ? -4.762 -18.390 2.312 1.00 75.75 293 ASP A CA 1
ATOM 2272 C C . ASP A 1 293 ? -5.597 -17.476 1.404 1.00 75.75 293 ASP A C 1
ATOM 2274 O O . ASP A 1 293 ? -5.308 -17.380 0.207 1.00 75.75 293 ASP A O 1
ATOM 2278 N N . GLU A 1 294 ? -6.563 -16.748 1.974 1.00 68.50 294 GLU A N 1
ATOM 2279 C CA . GLU A 1 294 ? -7.388 -15.769 1.262 1.00 68.50 294 GLU A CA 1
ATOM 2280 C C . GLU A 1 294 ? -6.534 -14.637 0.679 1.00 68.50 294 GLU A C 1
ATOM 2282 O O . GLU A 1 294 ? -6.656 -14.325 -0.502 1.00 68.50 294 GLU A O 1
ATOM 2287 N N . TYR A 1 295 ? -5.598 -14.081 1.452 1.00 66.12 295 TYR A N 1
ATOM 2288 C CA . TYR A 1 295 ? -4.679 -13.045 0.984 1.00 66.12 295 TYR A CA 1
ATOM 2289 C C . TYR A 1 295 ? -3.829 -13.517 -0.202 1.00 66.12 295 TYR A C 1
ATOM 2291 O O . TYR A 1 295 ? -3.657 -12.781 -1.176 1.00 66.12 295 TYR A O 1
ATOM 2299 N N . VAL A 1 296 ? -3.309 -14.749 -0.164 1.00 66.12 296 VAL A N 1
ATOM 2300 C CA . VAL A 1 296 ? -2.539 -15.303 -1.285 1.00 66.12 296 VAL A CA 1
ATOM 2301 C C . VAL A 1 296 ? -3.460 -15.643 -2.464 1.00 66.12 296 VAL A C 1
ATOM 2303 O O . VAL A 1 296 ? -3.065 -15.426 -3.608 1.00 66.12 296 VAL A O 1
ATOM 2306 N N . ASN A 1 297 ? -4.693 -16.113 -2.231 1.00 65.44 297 ASN A N 1
ATOM 2307 C CA . ASN A 1 297 ? -5.694 -16.281 -3.297 1.00 65.44 297 ASN A CA 1
ATOM 2308 C C . ASN A 1 297 ? -5.975 -14.944 -3.989 1.00 65.44 297 ASN A C 1
ATOM 2310 O O . ASN A 1 297 ? -5.955 -14.880 -5.217 1.00 65.44 297 ASN A O 1
ATOM 2314 N N . ASP A 1 298 ? -6.131 -13.870 -3.215 1.00 64.19 298 ASP A N 1
ATOM 2315 C CA . ASP A 1 298 ? -6.266 -12.504 -3.701 1.00 64.19 298 ASP A CA 1
ATOM 2316 C C . ASP A 1 298 ? -5.017 -12.081 -4.482 1.00 64.19 298 ASP A C 1
ATOM 2318 O O . ASP A 1 298 ? -5.119 -11.657 -5.631 1.00 64.19 298 ASP A O 1
ATOM 2322 N N . LEU A 1 299 ? -3.811 -12.216 -3.929 1.00 63.41 299 LEU A N 1
ATOM 2323 C CA . LEU A 1 299 ? -2.567 -11.855 -4.622 1.00 63.41 299 LEU A CA 1
ATOM 2324 C C . LEU A 1 299 ? -2.436 -12.585 -5.969 1.00 63.41 299 LEU A C 1
ATOM 2326 O O . LEU A 1 299 ? -2.007 -11.999 -6.967 1.00 63.41 299 LEU A O 1
ATOM 2330 N N . LEU A 1 300 ? -2.868 -13.845 -6.005 1.00 62.25 300 LEU A N 1
ATOM 2331 C CA . LEU A 1 300 ? -2.829 -14.705 -7.176 1.00 62.25 300 LEU A CA 1
ATOM 2332 C C . LEU A 1 300 ? -4.087 -14.653 -8.034 1.00 62.25 300 LEU A C 1
ATOM 2334 O O . LEU A 1 300 ? -4.084 -15.333 -9.051 1.00 62.25 300 LEU A O 1
ATOM 2338 N N . TYR A 1 301 ? -5.109 -13.853 -7.701 1.00 58.81 301 TYR A N 1
ATOM 2339 C CA . TYR A 1 301 ? -6.408 -13.785 -8.392 1.00 58.81 301 TYR A CA 1
ATOM 2340 C C . TYR A 1 301 ? -7.032 -15.179 -8.632 1.00 58.81 301 TYR A C 1
ATOM 2342 O O . TYR A 1 301 ? -7.442 -15.495 -9.758 1.00 58.81 301 TYR A O 1
ATOM 2350 N N . LEU A 1 302 ? -7.009 -16.040 -7.616 1.00 52.56 302 LEU A N 1
ATOM 2351 C CA . LEU A 1 302 ? -7.690 -17.338 -7.598 1.00 52.56 302 LEU A CA 1
ATOM 2352 C C . LEU A 1 302 ? -9.142 -17.143 -7.125 1.00 52.56 302 LEU A C 1
ATOM 2354 O O . LEU A 1 302 ? -9.426 -16.206 -6.384 1.00 52.56 302 LEU A O 1
ATOM 2358 N N . GLY A 1 303 ? -10.071 -17.973 -7.608 1.00 47.56 303 GLY A N 1
ATOM 2359 C CA . GLY A 1 303 ? -11.494 -17.848 -7.269 1.00 47.56 303 GLY A CA 1
ATOM 2360 C C . GLY A 1 303 ? -11.766 -18.131 -5.789 1.00 47.56 303 GLY A C 1
ATOM 2361 O O . GLY A 1 303 ? -11.235 -19.095 -5.241 1.00 47.56 303 GLY A O 1
ATOM 2362 N N . GLU A 1 304 ? -12.596 -17.301 -5.154 1.00 49.41 304 GLU A N 1
ATOM 2363 C CA . GLU A 1 304 ? -13.038 -17.479 -3.767 1.00 49.41 304 GLU A CA 1
ATOM 2364 C C . GLU A 1 304 ? -14.165 -18.518 -3.670 1.00 49.41 304 GLU A C 1
ATOM 2366 O O . GLU A 1 304 ? -15.101 -18.523 -4.471 1.00 49.41 304 GLU A O 1
ATOM 2371 N N . GLY A 1 305 ? -14.112 -19.369 -2.644 1.00 49.41 305 GLY A N 1
ATOM 2372 C CA . GLY A 1 305 ? -15.219 -20.236 -2.251 1.00 49.41 305 GLY A CA 1
ATOM 2373 C C . GLY A 1 305 ? -15.976 -19.648 -1.062 1.00 49.41 305 GLY A C 1
ATOM 2374 O O . GLY A 1 305 ? -15.638 -19.954 0.077 1.00 49.41 305 GLY A O 1
ATOM 2375 N N . SER A 1 306 ? -17.022 -18.851 -1.301 1.00 31.22 306 SER A N 1
ATOM 2376 C CA . SER A 1 306 ? -17.975 -18.456 -0.251 1.00 31.22 306 SER A CA 1
ATOM 2377 C C . SER A 1 306 ? -19.380 -18.997 -0.544 1.00 31.22 306 SER A C 1
ATOM 2379 O O . SER A 1 306 ? -19.818 -19.080 -1.689 1.00 31.22 306 SER A O 1
ATOM 2381 N N . ARG A 1 307 ? -20.085 -19.431 0.513 1.00 34.78 307 ARG A N 1
ATOM 2382 C CA . ARG A 1 307 ? -21.433 -20.039 0.458 1.00 34.78 307 ARG A CA 1
ATOM 2383 C C . ARG A 1 307 ? -22.582 -19.019 0.501 1.00 34.78 307 ARG A C 1
ATOM 2385 O O . ARG A 1 307 ? -23.737 -19.427 0.460 1.00 34.78 307 ARG A O 1
ATOM 2392 N N . LEU A 1 308 ? -22.292 -17.719 0.565 1.00 33.62 308 LEU A N 1
ATOM 2393 C CA . LEU A 1 308 ? -23.311 -16.665 0.638 1.00 33.62 308 LEU A CA 1
ATOM 2394 C C . LEU A 1 308 ? -24.176 -16.455 -0.630 1.00 33.62 308 LEU A C 1
ATOM 2396 O O . LEU A 1 308 ? -25.346 -16.113 -0.466 1.00 33.62 308 LEU A O 1
ATOM 2400 N N . PRO A 1 309 ? -23.702 -16.675 -1.876 1.00 35.72 309 PRO A N 1
ATOM 2401 C CA . PRO A 1 309 ? -24.512 -16.360 -3.055 1.00 35.72 309 PRO A CA 1
ATOM 2402 C C . PRO A 1 309 ? -25.632 -17.376 -3.337 1.00 35.72 309 PRO A C 1
ATOM 2404 O O . PRO A 1 309 ? -26.608 -17.045 -4.007 1.00 35.72 309 PRO A O 1
ATOM 2407 N N . ARG A 1 310 ? -25.557 -18.588 -2.766 1.00 37.41 310 ARG A N 1
ATOM 2408 C CA . ARG A 1 310 ? -26.498 -19.687 -3.053 1.00 37.41 310 ARG A CA 1
ATOM 2409 C C . ARG A 1 310 ? -27.930 -19.457 -2.545 1.00 37.41 310 ARG A C 1
ATOM 2411 O O . ARG A 1 310 ? -28.842 -20.146 -2.990 1.00 37.41 310 ARG A O 1
ATOM 2418 N N . ILE A 1 311 ? -28.139 -18.509 -1.629 1.00 39.81 311 ILE A N 1
ATOM 2419 C CA . ILE A 1 311 ? -29.467 -18.196 -1.067 1.00 39.81 311 ILE A CA 1
ATOM 2420 C C . ILE A 1 311 ? -30.189 -17.125 -1.906 1.00 39.81 311 ILE A C 1
ATOM 2422 O O . ILE A 1 311 ? -31.412 -17.112 -1.970 1.00 39.81 311 ILE A O 1
ATOM 2426 N N . LEU A 1 312 ? -29.451 -16.270 -2.621 1.00 45.59 312 LEU A N 1
ATOM 2427 C CA . LEU A 1 312 ? -30.000 -15.076 -3.277 1.00 45.59 312 LEU A CA 1
ATOM 2428 C C . LEU A 1 312 ? -30.631 -15.333 -4.650 1.00 45.59 312 LEU A C 1
ATOM 2430 O O . LEU A 1 312 ? -31.580 -14.644 -5.016 1.00 45.59 312 LEU A O 1
ATOM 2434 N N . HIS A 1 313 ? -30.172 -16.354 -5.378 1.00 42.69 313 HIS A N 1
ATOM 2435 C CA . HIS A 1 313 ? -30.804 -16.769 -6.638 1.00 42.69 313 HIS A CA 1
ATOM 2436 C C . HIS A 1 313 ? -32.159 -17.473 -6.412 1.00 42.69 313 HIS A C 1
ATOM 2438 O O . HIS A 1 313 ? -32.977 -17.563 -7.324 1.00 42.69 313 HIS A O 1
ATOM 2444 N N . ARG A 1 314 ? -32.426 -17.977 -5.197 1.00 42.72 314 ARG A N 1
ATOM 2445 C CA . ARG A 1 314 ? -33.644 -18.749 -4.894 1.00 42.72 314 ARG A CA 1
ATOM 2446 C C . ARG A 1 314 ? -34.901 -17.896 -4.685 1.00 42.72 314 ARG A C 1
ATOM 2448 O O . ARG A 1 314 ? -35.993 -18.427 -4.841 1.00 42.72 314 ARG A O 1
ATOM 2455 N N . ASP A 1 315 ? -34.746 -16.599 -4.421 1.00 46.62 315 ASP A N 1
ATOM 2456 C CA . ASP A 1 315 ? -35.849 -15.695 -4.059 1.00 46.62 315 ASP A CA 1
ATOM 2457 C C . ASP A 1 315 ? -36.329 -14.781 -5.209 1.00 46.62 315 ASP A C 1
ATOM 2459 O O . ASP A 1 315 ? -37.198 -13.939 -5.001 1.00 46.62 315 ASP A O 1
ATOM 2463 N N . GLY A 1 316 ? -35.756 -14.891 -6.417 1.00 54.16 316 GLY A N 1
ATOM 2464 C CA . GLY A 1 316 ? -36.202 -14.129 -7.600 1.00 54.16 316 GLY A CA 1
ATOM 2465 C C . GLY A 1 316 ? -35.986 -12.607 -7.539 1.00 54.16 316 GLY A C 1
ATOM 2466 O O . GLY A 1 316 ? -36.571 -11.873 -8.331 1.00 54.16 316 GLY A O 1
ATOM 2467 N N . LEU A 1 317 ? -35.165 -12.117 -6.600 1.00 51.47 317 LEU A N 1
ATOM 2468 C CA . LEU A 1 317 ? -35.007 -10.683 -6.314 1.00 51.47 317 LEU A CA 1
ATOM 2469 C C . LEU A 1 317 ? -33.890 -9.987 -7.117 1.00 51.47 317 LEU A C 1
ATOM 2471 O O . LEU A 1 317 ? -33.850 -8.760 -7.157 1.00 51.47 317 LEU A O 1
ATOM 2475 N N . ILE A 1 318 ? -32.969 -10.755 -7.705 1.00 58.91 318 ILE A N 1
ATOM 2476 C CA . ILE A 1 318 ? -31.867 -10.259 -8.540 1.00 58.91 318 ILE A CA 1
ATOM 2477 C C . ILE A 1 318 ? -32.055 -10.861 -9.928 1.00 58.91 318 ILE A C 1
ATOM 2479 O O . ILE A 1 318 ? -31.958 -12.079 -10.085 1.00 58.91 318 ILE A O 1
ATOM 2483 N N . ASN A 1 319 ? -32.333 -10.023 -10.926 1.00 63.22 319 ASN A N 1
ATOM 2484 C CA . ASN A 1 319 ? -32.407 -10.477 -12.307 1.00 63.22 319 ASN A CA 1
ATOM 2485 C C . ASN A 1 319 ? -30.990 -10.553 -12.901 1.00 63.22 319 ASN A C 1
ATOM 2487 O O . ASN A 1 319 ? -30.104 -9.779 -12.535 1.00 63.22 319 ASN A O 1
ATOM 2491 N N . ILE A 1 320 ? -30.772 -11.452 -13.862 1.00 65.12 320 ILE A N 1
ATOM 2492 C CA . ILE A 1 320 ? -29.517 -11.540 -14.626 1.00 65.12 320 ILE A CA 1
ATOM 2493 C C . ILE A 1 320 ? -29.201 -10.182 -15.271 1.00 65.12 320 ILE A C 1
ATOM 2495 O O . ILE A 1 320 ? -28.049 -9.753 -15.243 1.00 65.12 320 ILE A O 1
ATOM 2499 N N . LYS A 1 321 ? -30.239 -9.455 -15.722 1.00 64.88 321 LYS A N 1
ATOM 2500 C CA . LYS A 1 321 ? -30.135 -8.078 -16.231 1.00 64.88 321 LYS A CA 1
ATOM 2501 C C . LYS A 1 321 ? -29.515 -7.105 -15.208 1.00 64.88 321 LYS A C 1
ATOM 2503 O O . LYS A 1 321 ? -28.711 -6.265 -15.593 1.00 64.88 321 LYS A O 1
ATOM 2508 N N . ASP A 1 322 ? -29.809 -7.229 -13.910 1.00 65.44 322 ASP A N 1
ATOM 2509 C CA . ASP A 1 322 ? -29.255 -6.336 -12.871 1.00 65.44 322 ASP A CA 1
ATOM 2510 C C . ASP A 1 322 ? -27.763 -6.611 -12.622 1.00 65.44 322 ASP A C 1
ATOM 2512 O O . ASP A 1 322 ? -26.961 -5.695 -12.411 1.00 65.44 322 ASP A O 1
ATOM 2516 N N . ILE A 1 323 ? -27.374 -7.889 -12.679 1.00 66.44 323 ILE A N 1
ATOM 2517 C CA . ILE A 1 323 ? -25.977 -8.330 -12.577 1.00 66.44 323 ILE A CA 1
ATOM 2518 C C . ILE A 1 323 ? -25.187 -7.863 -13.805 1.00 66.44 323 ILE A C 1
ATOM 2520 O O . ILE A 1 323 ? -24.083 -7.331 -13.666 1.00 66.44 323 ILE A O 1
ATOM 2524 N N . GLU A 1 324 ? -25.767 -8.016 -14.994 1.00 64.62 324 GLU A N 1
ATOM 2525 C CA . GLU A 1 324 ? -25.188 -7.572 -16.258 1.00 64.62 324 GLU A CA 1
ATOM 2526 C C . GLU A 1 324 ? -25.018 -6.052 -16.293 1.00 64.62 324 GLU A C 1
ATOM 2528 O O . GLU A 1 324 ? -23.942 -5.577 -16.647 1.00 64.62 324 GLU A O 1
ATOM 2533 N N . VAL A 1 325 ? -26.012 -5.281 -15.842 1.00 66.50 325 VAL A N 1
ATOM 2534 C CA . VAL A 1 325 ? -25.930 -3.816 -15.710 1.00 66.50 325 VAL A CA 1
ATOM 2535 C C . VAL A 1 325 ? -24.808 -3.403 -14.755 1.00 66.50 325 VAL A C 1
ATOM 2537 O O . VAL A 1 325 ? -24.023 -2.513 -15.082 1.00 66.50 325 VAL A O 1
ATOM 2540 N N . CYS A 1 326 ? -24.658 -4.077 -13.614 1.00 65.25 326 CYS A N 1
ATOM 2541 C CA . CYS A 1 326 ? -23.563 -3.791 -12.684 1.00 65.25 326 CYS A CA 1
ATOM 2542 C C . CYS A 1 326 ? -22.181 -4.106 -13.296 1.00 65.25 326 CYS A C 1
ATOM 2544 O O . CYS A 1 326 ? -21.231 -3.348 -13.093 1.00 65.25 326 CYS A O 1
ATOM 2546 N N . ILE A 1 327 ? -22.053 -5.175 -14.090 1.00 61.78 327 ILE A N 1
ATOM 2547 C CA . ILE A 1 327 ? -20.784 -5.548 -14.739 1.00 61.78 327 ILE A CA 1
ATOM 2548 C C . ILE A 1 327 ? -20.466 -4.652 -15.952 1.00 61.78 327 ILE A C 1
ATOM 2550 O O . ILE A 1 327 ? -19.305 -4.289 -16.142 1.00 61.78 327 ILE A O 1
ATOM 2554 N N . SER A 1 328 ? -21.471 -4.292 -16.755 1.00 60.78 328 SER A N 1
ATOM 2555 C CA . SER A 1 328 ? -21.318 -3.558 -18.022 1.00 60.78 328 SER A CA 1
ATOM 2556 C C . SER A 1 328 ? -21.325 -2.036 -17.843 1.00 60.78 328 SER A C 1
ATOM 2558 O O . SER A 1 328 ? -20.413 -1.364 -18.323 1.00 60.78 328 SER A O 1
ATOM 2560 N N . LYS A 1 329 ? -22.298 -1.485 -17.104 1.00 57.81 329 LYS A N 1
ATOM 2561 C CA . LYS A 1 329 ? -22.462 -0.035 -16.876 1.00 57.81 329 LYS A CA 1
ATOM 2562 C C . LYS A 1 329 ? -21.710 0.473 -15.647 1.00 57.81 329 LYS A C 1
ATOM 2564 O O . LYS A 1 329 ? -21.524 1.675 -15.484 1.00 57.81 329 LYS A O 1
ATOM 2569 N N . GLY A 1 330 ? -21.294 -0.423 -14.751 1.00 54.22 330 GLY A N 1
ATOM 2570 C CA . GLY A 1 330 ? -20.624 -0.059 -13.500 1.00 54.22 330 GLY A CA 1
ATOM 2571 C C . GLY A 1 330 ? -21.529 0.626 -12.467 1.00 54.22 330 GLY A C 1
ATOM 2572 O O . GLY A 1 330 ? -21.040 0.985 -11.390 1.00 54.22 330 GLY A O 1
ATOM 2573 N N . ASP A 1 331 ? -22.828 0.787 -12.750 1.00 59.69 331 ASP A N 1
ATOM 2574 C CA . ASP A 1 331 ? -23.816 1.191 -11.752 1.00 59.69 331 ASP A CA 1
ATOM 2575 C C . ASP A 1 331 ? -24.219 -0.022 -10.918 1.00 59.69 331 ASP A C 1
ATOM 2577 O O . ASP A 1 331 ? -25.124 -0.788 -11.239 1.00 59.69 331 ASP A O 1
ATOM 2581 N N . CYS A 1 332 ? -23.477 -0.215 -9.836 1.00 64.31 332 CYS A N 1
ATOM 2582 C CA . CYS A 1 332 ? -23.718 -1.304 -8.910 1.00 64.31 332 CYS A CA 1
ATOM 2583 C C . CYS A 1 332 ? -24.455 -0.851 -7.656 1.00 64.31 332 CYS A C 1
ATOM 2585 O O . CYS A 1 332 ? -24.526 -1.655 -6.740 1.00 64.31 332 CYS A O 1
ATOM 2587 N N . LYS A 1 333 ? -24.981 0.382 -7.546 1.00 68.06 333 LYS A N 1
ATOM 2588 C CA . LYS A 1 333 ? -25.517 0.889 -6.262 1.00 68.06 333 LYS A CA 1
ATOM 2589 C C . LYS A 1 333 ? -26.556 -0.050 -5.638 1.00 68.06 333 LYS A C 1
ATOM 2591 O O . LYS A 1 333 ? -26.522 -0.290 -4.432 1.00 68.06 333 LYS A O 1
ATOM 2596 N N . MET A 1 334 ? -27.425 -0.643 -6.454 1.00 68.75 334 MET A N 1
ATOM 2597 C CA . MET A 1 334 ? -28.413 -1.619 -5.986 1.00 68.75 334 MET A CA 1
ATOM 2598 C C . MET A 1 334 ? -27.763 -2.883 -5.395 1.00 68.75 334 MET A C 1
ATOM 2600 O O . MET A 1 334 ? -28.144 -3.339 -4.321 1.00 68.75 334 MET A O 1
ATOM 2604 N N . LEU A 1 335 ? -26.729 -3.421 -6.041 1.00 68.75 335 LEU A N 1
ATOM 2605 C CA . LEU A 1 335 ? -26.059 -4.653 -5.612 1.00 68.75 335 LEU A CA 1
ATOM 2606 C C . LEU A 1 335 ? -24.948 -4.423 -4.573 1.00 68.75 335 LEU A C 1
ATOM 2608 O O . LEU A 1 335 ? -24.692 -5.296 -3.753 1.00 68.75 335 LEU A O 1
ATOM 2612 N N . SER A 1 336 ? -24.274 -3.274 -4.593 1.00 68.50 336 SER A N 1
ATOM 2613 C CA . SER A 1 336 ? -23.112 -2.965 -3.754 1.00 68.50 336 SER A CA 1
ATOM 2614 C C . SER A 1 336 ? -23.471 -2.201 -2.487 1.00 68.50 336 SER A C 1
ATOM 2616 O O . SER A 1 336 ? -22.720 -2.284 -1.519 1.00 68.50 336 SER A O 1
ATOM 2618 N N . ILE A 1 337 ? -24.597 -1.477 -2.480 1.00 74.00 337 ILE A N 1
ATOM 2619 C CA . ILE A 1 337 ? -25.047 -0.671 -1.338 1.00 74.00 337 ILE A CA 1
ATOM 2620 C C . ILE A 1 337 ? -26.341 -1.236 -0.754 1.00 74.00 337 ILE A C 1
ATOM 2622 O O . ILE A 1 337 ? -26.358 -1.616 0.415 1.00 74.00 337 ILE A O 1
ATOM 2626 N N . LYS A 1 338 ? -27.404 -1.357 -1.557 1.00 79.06 338 LYS A N 1
ATOM 2627 C CA . LYS A 1 338 ? -28.732 -1.745 -1.045 1.00 79.06 338 LYS A CA 1
ATOM 2628 C C . LYS A 1 338 ? -28.791 -3.201 -0.585 1.00 79.06 338 LYS A C 1
ATOM 2630 O O . LYS A 1 338 ? -29.315 -3.487 0.488 1.00 79.06 338 LYS A O 1
ATOM 2635 N N . LEU A 1 339 ? -28.189 -4.117 -1.345 1.00 75.12 339 LEU A N 1
ATOM 2636 C CA . LEU A 1 339 ? -28.183 -5.537 -0.992 1.00 75.12 339 LEU A CA 1
ATOM 2637 C C . LEU A 1 339 ? -27.411 -5.834 0.315 1.00 75.12 339 LEU A C 1
ATOM 2639 O O . LEU A 1 339 ? -27.979 -6.486 1.197 1.00 75.12 339 LEU A O 1
ATOM 2643 N N . PRO A 1 340 ? -26.170 -5.340 0.523 1.00 76.19 340 PRO A N 1
ATOM 2644 C CA . PRO A 1 340 ? -25.508 -5.518 1.809 1.00 76.19 340 PRO A CA 1
ATOM 2645 C C . PRO A 1 340 ? -26.212 -4.758 2.940 1.00 76.19 340 PRO A C 1
ATOM 2647 O O . PRO A 1 340 ? -26.252 -5.269 4.057 1.00 76.19 340 PRO A O 1
ATOM 2650 N N . ALA A 1 341 ? -26.827 -3.598 2.668 1.00 80.19 341 ALA A N 1
ATOM 2651 C CA . ALA A 1 341 ? -27.609 -2.859 3.664 1.00 80.19 341 ALA A CA 1
ATOM 2652 C C . ALA A 1 341 ? -28.822 -3.666 4.157 1.00 80.19 341 ALA A C 1
ATOM 2654 O O . ALA A 1 341 ? -29.050 -3.731 5.364 1.00 80.19 341 ALA A O 1
ATOM 2655 N N . TRP A 1 342 ? -29.535 -4.358 3.260 1.00 81.69 342 TRP A N 1
ATOM 2656 C CA . TRP A 1 342 ? -30.591 -5.304 3.640 1.00 81.69 342 TRP A CA 1
ATOM 2657 C C . TRP A 1 342 ? -30.044 -6.452 4.495 1.00 81.69 342 TRP A C 1
ATOM 2659 O O . TRP A 1 342 ? -30.592 -6.749 5.555 1.00 81.69 342 TRP A O 1
ATOM 2669 N N . SER A 1 343 ? -28.927 -7.063 4.085 1.00 75.75 343 SER A N 1
ATOM 2670 C CA . SER A 1 343 ? -28.328 -8.164 4.851 1.00 75.75 343 SER A CA 1
ATOM 2671 C C . SER A 1 343 ? -27.902 -7.737 6.263 1.00 75.75 343 SER A C 1
ATOM 2673 O O . SER A 1 343 ? -28.086 -8.486 7.222 1.00 75.75 343 SER A O 1
ATOM 2675 N N . LEU A 1 344 ? -27.394 -6.508 6.412 1.00 79.00 344 LEU A N 1
ATOM 2676 C CA . LEU A 1 344 ? -27.054 -5.921 7.705 1.00 79.00 344 LEU A CA 1
ATOM 2677 C C . LEU A 1 344 ? -28.303 -5.636 8.538 1.00 79.00 344 LEU A C 1
ATOM 2679 O O . LEU A 1 344 ? -28.306 -5.946 9.726 1.00 79.00 344 LEU A O 1
ATOM 2683 N N . LEU A 1 345 ? -29.371 -5.105 7.933 1.00 83.88 345 LEU A N 1
ATOM 2684 C CA . LEU A 1 345 ? -30.636 -4.891 8.634 1.00 83.88 345 LEU A CA 1
ATOM 2685 C C . LEU A 1 345 ? -31.210 -6.210 9.160 1.00 83.88 345 LEU A C 1
ATOM 2687 O O . LEU A 1 345 ? -31.627 -6.270 10.312 1.00 83.88 345 LEU A O 1
ATOM 2691 N N . GLN A 1 346 ? -31.179 -7.277 8.359 1.00 80.31 346 GLN A N 1
ATOM 2692 C CA . GLN A 1 346 ? -31.659 -8.596 8.772 1.00 80.31 346 GLN A CA 1
ATOM 2693 C C . GLN A 1 346 ? -30.884 -9.125 9.990 1.00 80.31 346 GLN A C 1
ATOM 2695 O O . GLN A 1 346 ? -31.480 -9.657 10.928 1.00 80.31 346 GLN A O 1
ATOM 2700 N N . ARG A 1 347 ? -29.558 -8.935 10.014 1.00 78.19 347 ARG A N 1
ATOM 2701 C CA . ARG A 1 347 ? -28.718 -9.289 11.170 1.00 78.19 347 ARG A CA 1
ATOM 2702 C C . ARG A 1 347 ? -29.018 -8.421 12.391 1.00 78.19 347 ARG A C 1
ATOM 2704 O O . ARG A 1 347 ? -29.069 -8.938 13.502 1.00 78.19 347 ARG A O 1
ATOM 2711 N N . LEU A 1 348 ? -29.262 -7.127 12.196 1.00 83.00 348 LEU A N 1
ATOM 2712 C CA . LEU A 1 348 ? -29.640 -6.213 13.274 1.00 83.00 348 LEU A CA 1
ATOM 2713 C C . LEU A 1 348 ? -31.011 -6.549 13.865 1.00 83.00 348 LEU A C 1
ATOM 2715 O O . LEU A 1 348 ? -31.146 -6.525 15.081 1.00 83.00 348 LEU A O 1
ATOM 2719 N N . LEU A 1 349 ? -31.994 -6.907 13.036 1.00 82.38 349 LEU A N 1
ATOM 2720 C CA . LEU A 1 349 ? -33.323 -7.358 13.462 1.00 82.38 349 LEU A CA 1
ATOM 2721 C C . LEU A 1 349 ? -33.236 -8.654 14.272 1.00 82.38 349 LEU A C 1
ATOM 2723 O O . LEU A 1 349 ? -33.764 -8.722 15.381 1.00 82.38 349 LEU A O 1
ATOM 2727 N N . ALA A 1 350 ? -32.507 -9.652 13.763 1.00 78.81 350 ALA A N 1
ATOM 2728 C CA . ALA A 1 350 ? -32.260 -10.897 14.489 1.00 78.81 350 ALA A CA 1
ATOM 2729 C C . ALA A 1 350 ? -31.570 -10.633 15.838 1.00 78.81 350 ALA A C 1
ATOM 2731 O O . ALA A 1 350 ? -31.968 -11.173 16.868 1.00 78.81 350 ALA A O 1
ATOM 2732 N N . SER A 1 351 ? -30.583 -9.734 15.851 1.00 81.69 351 SER A N 1
ATOM 2733 C CA . SER A 1 351 ? -29.871 -9.358 17.068 1.00 81.69 351 SER A CA 1
ATOM 2734 C C . SER A 1 351 ? -30.725 -8.532 18.038 1.00 81.69 351 SER A C 1
ATOM 2736 O O . SER A 1 351 ? -30.596 -8.706 19.244 1.00 81.69 351 SER A O 1
ATOM 2738 N N . ALA A 1 352 ? -31.616 -7.664 17.556 1.00 82.38 352 ALA A N 1
ATOM 2739 C CA . ALA A 1 352 ? -32.528 -6.878 18.388 1.00 82.38 352 ALA A CA 1
ATOM 2740 C C . ALA A 1 352 ? -33.595 -7.752 19.068 1.00 82.38 352 ALA A C 1
ATOM 2742 O O . ALA A 1 352 ? -33.981 -7.467 20.203 1.00 82.38 352 ALA A O 1
ATOM 2743 N N . LYS A 1 353 ? -34.036 -8.823 18.390 1.00 81.00 353 LYS A N 1
ATOM 2744 C CA . LYS A 1 353 ? -34.943 -9.844 18.939 1.00 81.00 353 LYS A CA 1
ATOM 2745 C C . LYS A 1 353 ? -34.252 -10.784 19.929 1.00 81.00 353 LYS A C 1
ATOM 2747 O O . LYS A 1 353 ? -34.915 -11.340 20.797 1.00 81.00 353 LYS A O 1
ATOM 2752 N N . SER A 1 354 ? -32.935 -10.955 19.820 1.00 76.69 354 SER A N 1
ATOM 2753 C CA . SER A 1 354 ? -32.147 -11.679 20.819 1.00 76.69 354 SER A CA 1
ATOM 2754 C C . SER A 1 354 ? -31.864 -10.799 22.045 1.00 76.69 354 SER A C 1
ATOM 2756 O O . SER A 1 354 ? -31.518 -9.627 21.909 1.00 76.69 354 SER A O 1
ATOM 2758 N N . ASP A 1 355 ? -31.915 -11.361 23.254 1.00 66.75 355 ASP A N 1
ATOM 2759 C CA . ASP A 1 355 ? -31.495 -10.666 24.489 1.00 66.75 355 ASP A CA 1
ATOM 2760 C C . ASP A 1 355 ? -29.963 -10.555 24.643 1.00 66.75 355 ASP A C 1
ATOM 2762 O O . ASP A 1 355 ? -29.432 -10.352 25.734 1.00 66.75 355 ASP A O 1
ATOM 2766 N N . SER A 1 356 ? -29.229 -10.665 23.534 1.00 73.19 356 SER A N 1
ATOM 2767 C CA . SER A 1 356 ? -27.774 -10.549 23.492 1.00 73.19 356 SER A CA 1
ATOM 2768 C C . SER A 1 356 ? -27.320 -9.093 23.692 1.00 73.19 356 SER A C 1
ATOM 2770 O O . SER A 1 356 ? -28.020 -8.143 23.331 1.00 73.19 356 SER A O 1
ATOM 2772 N N . SER A 1 357 ? -26.116 -8.910 24.241 1.00 67.00 357 SER A N 1
ATOM 2773 C CA . SER A 1 357 ? -25.492 -7.595 24.475 1.00 67.00 357 SER A CA 1
ATOM 2774 C C . SER A 1 357 ? -24.710 -7.057 23.262 1.00 67.00 357 SER A C 1
ATOM 2776 O O . SER A 1 357 ? -24.425 -5.862 23.183 1.00 67.00 357 SER A O 1
ATOM 2778 N N . GLY A 1 358 ? -24.384 -7.929 22.305 1.00 71.81 358 GLY A N 1
ATOM 2779 C CA . GLY A 1 358 ? -23.636 -7.663 21.075 1.00 71.81 358 GLY A CA 1
ATOM 2780 C C . GLY A 1 358 ? -24.445 -7.885 19.790 1.00 71.81 358 GLY A C 1
ATOM 2781 O O . GLY A 1 358 ? -25.672 -7.914 19.814 1.00 71.81 358 GLY A O 1
ATOM 2782 N N . LEU A 1 359 ? -23.767 -8.004 18.647 1.00 73.75 359 LEU A N 1
ATOM 2783 C CA . LEU A 1 359 ? -24.376 -8.304 17.343 1.00 73.75 359 LEU A CA 1
ATOM 2784 C C . LEU A 1 359 ? -24.308 -9.805 17.050 1.00 73.75 359 LEU A C 1
ATOM 2786 O O . LEU A 1 359 ? -23.219 -10.367 16.970 1.00 73.75 359 LEU A O 1
ATOM 2790 N N . VAL A 1 360 ? -25.450 -10.451 16.827 1.00 67.62 360 VAL A N 1
ATOM 2791 C CA . VAL A 1 360 ? -25.505 -11.880 16.469 1.00 67.62 360 VAL A CA 1
ATOM 2792 C C . VAL A 1 360 ? -25.159 -12.058 14.983 1.00 67.62 360 VAL A C 1
ATOM 2794 O O . VAL A 1 360 ? -25.892 -11.601 14.103 1.00 67.62 360 VAL A O 1
ATOM 2797 N N . ILE A 1 361 ? -24.025 -12.704 14.688 1.00 58.72 361 ILE A N 1
ATOM 2798 C CA . ILE A 1 361 ? -23.528 -12.938 13.318 1.00 58.72 361 ILE A CA 1
ATOM 2799 C C . ILE A 1 361 ? -24.069 -14.262 12.756 1.00 58.72 361 ILE A C 1
ATOM 2801 O O . ILE A 1 361 ? -24.388 -14.341 11.568 1.00 58.72 361 ILE A O 1
ATOM 2805 N N . SER A 1 362 ? -24.209 -15.287 13.596 1.00 56.47 362 SER A N 1
ATOM 2806 C CA . SER A 1 362 ? -24.800 -16.598 13.282 1.00 56.47 362 SER A CA 1
ATOM 2807 C C . SER A 1 362 ? -25.365 -17.236 14.553 1.00 56.47 362 SER A C 1
ATOM 2809 O O . SER A 1 362 ? -25.082 -16.733 15.637 1.00 56.47 362 SER A O 1
ATOM 2811 N N . ASP A 1 363 ? -26.108 -18.340 14.420 1.00 49.09 363 ASP A N 1
ATOM 2812 C CA . ASP A 1 363 ? -26.800 -19.024 15.529 1.00 49.09 363 ASP A CA 1
ATOM 2813 C C . ASP A 1 363 ? -25.885 -19.327 16.741 1.00 49.09 363 ASP A C 1
ATOM 2815 O O . ASP A 1 363 ? -26.360 -19.308 17.871 1.00 49.09 363 ASP A O 1
ATOM 2819 N N . ASP A 1 364 ? -24.567 -19.472 16.519 1.00 46.38 364 ASP A N 1
ATOM 2820 C CA . ASP A 1 364 ? -23.553 -19.737 17.557 1.00 46.38 364 ASP A CA 1
ATOM 2821 C C . ASP A 1 364 ? -22.490 -18.622 17.751 1.00 46.38 364 ASP A C 1
ATOM 2823 O O . ASP A 1 364 ? -21.469 -18.858 18.399 1.00 46.38 364 ASP A O 1
ATOM 2827 N N . ALA A 1 365 ? -22.649 -17.419 17.171 1.00 49.47 365 ALA A N 1
ATOM 2828 C CA . ALA A 1 365 ? -21.612 -16.371 17.228 1.00 49.47 365 ALA A CA 1
ATOM 2829 C C . ALA A 1 365 ? -22.155 -14.960 17.515 1.00 49.47 365 ALA A C 1
ATOM 2831 O O . ALA A 1 365 ? -22.906 -14.390 16.719 1.00 49.47 365 ALA A O 1
ATOM 2832 N N . GLU A 1 366 ? -21.687 -14.364 18.617 1.00 59.81 366 GLU A N 1
ATOM 2833 C CA . GLU A 1 366 ? -22.013 -13.005 19.063 1.00 59.81 366 GLU A CA 1
ATOM 2834 C C . GLU A 1 366 ? -20.767 -12.108 19.037 1.00 59.81 366 GLU A C 1
ATOM 2836 O O . GLU A 1 366 ? -19.736 -12.423 19.629 1.00 59.81 366 GLU A O 1
ATOM 2841 N N . LEU A 1 367 ? -20.870 -10.964 18.363 1.00 54.03 367 LEU A N 1
ATOM 2842 C CA . LEU A 1 367 ? -19.848 -9.925 18.353 1.00 54.03 367 LEU A CA 1
ATOM 2843 C C . LEU A 1 367 ? -20.131 -8.918 19.467 1.00 54.03 367 LEU A C 1
ATOM 2845 O O . LEU A 1 367 ? -21.012 -8.064 19.344 1.00 54.03 367 LEU A O 1
ATOM 2849 N N . THR A 1 368 ? -19.378 -9.018 20.554 1.00 65.00 368 THR A N 1
ATOM 2850 C CA . THR A 1 368 ? -19.453 -8.090 21.686 1.00 65.00 368 THR A CA 1
ATOM 2851 C C . THR A 1 368 ? -18.713 -6.782 21.388 1.00 65.00 368 THR A C 1
ATOM 2853 O O . THR A 1 368 ? -17.997 -6.650 20.394 1.00 65.00 368 THR A O 1
ATOM 2856 N N . ARG A 1 369 ? -18.932 -5.758 22.223 1.00 54.50 369 ARG A N 1
ATOM 2857 C CA . ARG A 1 369 ? -18.347 -4.425 22.028 1.00 54.50 369 ARG A CA 1
ATOM 2858 C C . ARG A 1 369 ? -16.805 -4.504 22.036 1.00 54.50 369 ARG A C 1
ATOM 2860 O O . ARG A 1 369 ? -16.239 -4.881 23.063 1.00 54.50 369 ARG A O 1
ATOM 2867 N N . PRO A 1 370 ? -16.125 -4.127 20.938 1.00 53.84 370 PRO A N 1
ATOM 2868 C CA . PRO A 1 370 ? -14.673 -4.261 20.829 1.00 53.84 370 PRO A CA 1
ATOM 2869 C C . PRO A 1 370 ? -13.936 -3.252 21.725 1.00 53.84 370 PRO A C 1
ATOM 2871 O O . PRO A 1 370 ? -14.398 -2.125 21.902 1.00 53.84 370 PRO A O 1
ATOM 2874 N N . ARG A 1 371 ? -12.775 -3.647 22.275 1.00 43.66 371 ARG A N 1
ATOM 2875 C CA . ARG A 1 371 ? -11.927 -2.784 23.132 1.00 43.66 371 ARG A CA 1
ATOM 2876 C C . ARG A 1 371 ? -11.062 -1.792 22.335 1.00 43.66 371 ARG A C 1
ATOM 2878 O O . ARG A 1 371 ? -10.610 -0.796 22.893 1.00 43.66 371 ARG A O 1
ATOM 2885 N N . ASP A 1 372 ? -10.827 -2.057 21.050 1.00 51.94 372 ASP A N 1
ATOM 2886 C CA . ASP A 1 372 ? -10.022 -1.210 20.163 1.00 51.94 372 ASP A CA 1
ATOM 2887 C C . ASP A 1 372 ? -10.823 -0.036 19.587 1.00 51.94 372 ASP A C 1
ATOM 2889 O O . ASP A 1 372 ? -11.897 -0.231 19.018 1.00 51.94 372 ASP A O 1
ATOM 2893 N N . LYS A 1 373 ? -10.258 1.181 19.629 1.00 47.03 373 LYS A N 1
ATOM 2894 C CA . LYS A 1 373 ? -10.932 2.419 19.177 1.00 47.03 373 LYS A CA 1
ATOM 2895 C C . LYS A 1 373 ? -11.387 2.375 17.714 1.00 47.03 373 LYS A C 1
ATOM 2897 O O . LYS A 1 373 ? -12.427 2.934 17.382 1.00 47.03 373 LYS A O 1
ATOM 2902 N N . LEU A 1 374 ? -10.621 1.721 16.835 1.00 43.09 374 LEU A N 1
ATOM 2903 C CA . LEU A 1 374 ? -10.964 1.583 15.414 1.00 43.09 374 LEU A CA 1
ATOM 2904 C C . LEU A 1 374 ? -12.203 0.694 15.220 1.00 43.09 374 LEU A C 1
ATOM 2906 O O . LEU A 1 374 ? -13.108 1.031 14.458 1.00 43.09 374 LEU A O 1
ATOM 2910 N N . PHE A 1 375 ? -12.253 -0.435 15.926 1.00 47.78 375 PHE A N 1
ATOM 2911 C CA . PHE A 1 375 ? -13.380 -1.358 15.855 1.00 47.78 375 PHE A CA 1
ATOM 2912 C C . PHE A 1 375 ? -14.594 -0.818 16.614 1.00 47.78 375 PHE A C 1
ATOM 2914 O O . PHE A 1 375 ? -15.716 -1.021 16.165 1.00 47.78 375 PHE A O 1
ATOM 2921 N N . GLU A 1 376 ? -14.398 -0.072 17.704 1.00 56.91 376 GLU A N 1
ATOM 2922 C CA . GLU A 1 376 ? -15.479 0.641 18.393 1.00 56.91 376 GLU A CA 1
ATOM 2923 C C . GLU A 1 376 ? -16.095 1.715 17.489 1.00 56.91 376 GLU A C 1
ATOM 2925 O O . GLU A 1 376 ? -17.316 1.831 17.418 1.00 56.91 376 GLU A O 1
ATOM 2930 N N . TRP A 1 377 ? -15.274 2.441 16.726 1.00 60.62 377 TRP A N 1
ATOM 2931 C CA . TRP A 1 377 ? -15.748 3.388 15.716 1.00 60.62 377 TRP A CA 1
ATOM 2932 C C . TRP A 1 377 ? -16.558 2.705 14.599 1.00 60.62 377 TRP A C 1
ATOM 2934 O O . TRP A 1 377 ? -17.558 3.258 14.145 1.00 60.62 377 TRP A O 1
ATOM 2944 N N . LEU A 1 378 ? -16.172 1.489 14.191 1.00 59.00 378 LEU A N 1
ATOM 2945 C CA . LEU A 1 378 ? -16.858 0.732 13.139 1.00 59.00 378 LEU A CA 1
ATOM 2946 C C . LEU A 1 378 ? -18.161 0.062 13.619 1.00 59.00 378 LEU A C 1
ATOM 2948 O O . LEU A 1 378 ? -19.176 0.106 12.927 1.00 59.00 378 LEU A O 1
ATOM 2952 N N . ILE A 1 379 ? -18.134 -0.574 14.792 1.00 70.75 379 ILE A N 1
ATOM 2953 C CA . ILE A 1 379 ? -19.230 -1.393 15.337 1.00 70.75 379 ILE A CA 1
ATOM 2954 C C . ILE A 1 379 ? -20.187 -0.572 16.210 1.00 70.75 379 ILE A C 1
ATOM 2956 O O . ILE A 1 379 ? -21.375 -0.885 16.290 1.00 70.75 379 ILE A O 1
ATOM 2960 N N . GLY A 1 380 ? -19.713 0.511 16.827 1.00 71.88 380 GLY A N 1
ATOM 2961 C CA . GLY A 1 380 ? -20.510 1.393 17.683 1.00 71.88 380 GLY A CA 1
ATOM 2962 C C . GLY A 1 380 ? -21.797 1.901 17.021 1.00 71.88 380 GLY A C 1
ATOM 2963 O O . GLY A 1 380 ? -22.868 1.740 17.610 1.00 71.88 380 GLY A O 1
ATOM 2964 N N . PRO A 1 381 ? -21.755 2.432 15.783 1.00 78.12 381 PRO A N 1
ATOM 2965 C CA . PRO A 1 381 ? -22.960 2.837 15.061 1.00 78.12 381 PRO A CA 1
ATOM 2966 C C . PRO A 1 381 ? -23.958 1.691 14.835 1.00 78.12 381 PRO A C 1
ATOM 2968 O O . PRO A 1 381 ? -25.164 1.912 14.927 1.00 78.12 381 PRO A O 1
ATOM 2971 N N . LEU A 1 382 ? -23.480 0.465 14.584 1.00 80.94 382 LEU A N 1
ATOM 2972 C CA . LEU A 1 382 ? -24.334 -0.715 14.393 1.00 80.94 382 LEU A CA 1
ATOM 2973 C C . LEU A 1 382 ? -25.037 -1.122 15.697 1.00 80.94 382 LEU A C 1
ATOM 2975 O O . LEU A 1 382 ? -26.228 -1.419 15.675 1.00 80.94 382 LEU A O 1
ATOM 2979 N N . LEU A 1 383 ? -24.336 -1.074 16.835 1.00 78.56 383 LEU A N 1
ATOM 2980 C CA . LEU A 1 383 ? -24.924 -1.337 18.155 1.00 78.56 383 LEU A CA 1
ATOM 2981 C C . LEU A 1 383 ? -25.980 -0.287 18.528 1.00 78.56 383 LEU A C 1
ATOM 2983 O O . LEU A 1 383 ? -27.053 -0.640 19.006 1.00 78.56 383 LEU A O 1
ATOM 2987 N N . ILE A 1 384 ? -25.724 0.994 18.246 1.00 81.69 384 ILE A N 1
ATOM 2988 C CA . ILE A 1 384 ? -26.716 2.061 18.460 1.00 81.69 384 ILE A CA 1
ATOM 2989 C C . ILE A 1 384 ? -27.962 1.813 17.600 1.00 81.69 384 ILE A C 1
ATOM 2991 O O . ILE A 1 384 ? -29.083 1.953 18.083 1.00 81.69 384 ILE A O 1
ATOM 2995 N N . MET A 1 385 ? -27.787 1.416 16.336 1.00 81.94 385 MET A N 1
ATOM 2996 C CA . MET A 1 385 ? -28.917 1.095 15.460 1.00 81.94 385 MET A CA 1
ATOM 2997 C C . MET A 1 385 ? -29.683 -0.147 15.919 1.00 81.94 385 MET A C 1
ATOM 2999 O O . MET A 1 385 ? -30.908 -0.139 15.841 1.00 81.94 385 MET A O 1
ATOM 3003 N N . LYS A 1 386 ? -29.006 -1.178 16.440 1.00 85.44 386 LYS A N 1
ATOM 3004 C CA . LYS A 1 386 ? -29.657 -2.343 17.060 1.00 85.44 386 LYS A CA 1
ATOM 3005 C C . LYS A 1 386 ? -30.583 -1.907 18.199 1.00 85.44 386 LYS A C 1
ATOM 3007 O O . LYS A 1 386 ? -31.747 -2.295 18.204 1.00 85.44 386 LYS A O 1
ATOM 3012 N N . GLU A 1 387 ? -30.094 -1.080 19.125 1.00 83.12 387 GLU A N 1
ATOM 3013 C CA . GLU A 1 387 ? -30.904 -0.589 20.250 1.00 83.12 387 GLU A CA 1
ATOM 3014 C C . GLU A 1 387 ? -32.089 0.263 19.775 1.00 83.12 387 GLU A C 1
ATOM 3016 O O . GLU A 1 387 ? -33.201 0.123 20.279 1.00 83.12 387 GLU A O 1
ATOM 3021 N N . GLN A 1 388 ? -31.893 1.090 18.744 1.00 81.62 388 GLN A N 1
ATOM 3022 C CA . GLN A 1 388 ? -32.981 1.860 18.132 1.00 81.62 388 GLN A CA 1
ATOM 3023 C C . GLN A 1 388 ? -34.038 0.961 17.478 1.00 81.62 388 GLN A C 1
ATOM 3025 O O . GLN A 1 388 ? -35.228 1.205 17.648 1.00 81.62 388 GLN A O 1
ATOM 3030 N N . ILE A 1 389 ? -33.630 -0.097 16.771 1.00 85.12 389 ILE A N 1
ATOM 3031 C CA . ILE A 1 389 ? -34.551 -1.081 16.182 1.00 85.12 389 ILE A CA 1
ATOM 3032 C C . ILE A 1 389 ? -35.310 -1.833 17.284 1.00 85.12 389 ILE A C 1
ATOM 3034 O O . ILE A 1 389 ? -36.524 -2.000 17.178 1.00 85.12 389 ILE A O 1
ATOM 3038 N N . LYS A 1 390 ? -34.628 -2.223 18.372 1.00 84.44 390 LYS A N 1
ATOM 3039 C CA . LYS A 1 390 ? -35.248 -2.884 19.533 1.00 84.44 390 LYS A CA 1
ATOM 3040 C C . LYS A 1 390 ? -36.331 -2.007 20.174 1.00 84.44 390 LYS A C 1
ATOM 3042 O O . LYS A 1 390 ? -37.390 -2.511 20.539 1.00 84.44 390 LYS A O 1
ATOM 3047 N N . GLN A 1 391 ? -36.097 -0.697 20.265 1.00 83.12 391 GLN A N 1
ATOM 3048 C CA . GLN A 1 391 ? -37.063 0.269 20.805 1.00 83.12 391 GLN A CA 1
ATOM 3049 C C . GLN A 1 391 ? -38.272 0.521 19.893 1.00 83.12 391 GLN A C 1
ATOM 3051 O O . GLN A 1 391 ? -39.334 0.879 20.396 1.00 83.12 391 GLN A O 1
ATOM 3056 N N . LEU A 1 392 ? -38.139 0.326 18.577 1.00 81.31 392 LEU A N 1
ATOM 3057 C CA . LEU A 1 392 ? -39.220 0.566 17.613 1.00 81.31 392 LEU A CA 1
ATOM 3058 C C . LEU A 1 392 ? -40.300 -0.527 17.602 1.00 81.31 392 LEU A C 1
ATOM 3060 O O . LEU A 1 392 ? -41.380 -0.270 17.074 1.00 81.31 392 LEU A O 1
ATOM 3064 N N . GLN A 1 393 ? -40.027 -1.707 18.181 1.00 79.75 393 GLN A N 1
ATOM 3065 C CA . GLN A 1 393 ? -40.949 -2.854 18.246 1.00 79.75 393 GLN A CA 1
ATOM 3066 C C . GLN A 1 393 ? -41.670 -3.099 16.910 1.00 79.75 393 GLN A C 1
ATOM 3068 O O . GLN A 1 393 ? -42.875 -2.872 16.773 1.00 79.75 393 GLN A O 1
ATOM 3073 N N . LEU A 1 394 ? -40.895 -3.503 15.902 1.00 79.88 394 LEU A N 1
ATOM 3074 C CA . LEU A 1 394 ? -41.408 -3.761 14.560 1.00 79.88 394 LEU A CA 1
ATOM 3075 C C . LEU A 1 394 ? -42.277 -5.018 14.534 1.00 79.88 394 LEU A C 1
ATOM 3077 O O . LEU A 1 394 ? -41.927 -6.042 15.125 1.00 79.88 394 LEU A O 1
ATOM 3081 N N . TYR A 1 395 ? -43.407 -4.920 13.839 1.00 77.62 395 TYR A N 1
ATOM 3082 C CA . TYR A 1 395 ? -44.294 -6.049 13.583 1.00 77.62 395 TYR A CA 1
ATOM 3083 C C . TYR A 1 395 ? -43.789 -6.869 12.375 1.00 77.62 395 TYR A C 1
ATOM 3085 O O . TYR A 1 395 ? -43.043 -6.365 11.532 1.00 77.62 395 TYR A O 1
ATOM 3093 N N . GLU A 1 396 ? -44.154 -8.153 12.286 1.00 74.88 396 GLU A N 1
ATOM 3094 C CA . GLU A 1 396 ? -43.664 -9.057 11.224 1.00 74.88 396 GLU A CA 1
ATOM 3095 C C . GLU A 1 396 ? -44.064 -8.605 9.806 1.00 74.88 396 GLU A C 1
ATOM 3097 O O . GLU A 1 396 ? -43.333 -8.837 8.842 1.00 74.88 396 GLU A O 1
ATOM 3102 N N . ASP A 1 397 ? -45.201 -7.930 9.664 1.00 73.62 397 ASP A N 1
ATOM 3103 C CA . ASP A 1 397 ? -45.657 -7.308 8.420 1.00 73.62 397 ASP A CA 1
ATOM 3104 C C . ASP A 1 397 ? -44.778 -6.111 8.017 1.00 73.62 397 ASP A C 1
ATOM 3106 O O . ASP A 1 397 ? -44.381 -6.004 6.855 1.00 73.62 397 ASP A O 1
ATOM 3110 N N . GLU A 1 398 ? -44.381 -5.263 8.971 1.00 77.38 398 GLU A N 1
ATOM 3111 C CA . GLU A 1 398 ? -43.459 -4.148 8.722 1.00 77.38 398 GLU A CA 1
ATOM 3112 C C . GLU A 1 398 ? -42.065 -4.640 8.294 1.00 77.38 398 GLU A C 1
ATOM 3114 O O . GLU A 1 398 ? -41.484 -4.097 7.352 1.00 77.38 398 GLU A O 1
ATOM 3119 N N . GLU A 1 399 ? -41.534 -5.692 8.929 1.00 75.94 399 GLU A N 1
ATOM 3120 C CA . GLU A 1 399 ? -40.224 -6.272 8.588 1.00 75.94 399 GLU A CA 1
ATOM 3121 C C . GLU A 1 399 ? -40.162 -6.793 7.147 1.00 75.94 399 GLU A C 1
ATOM 3123 O O . GLU A 1 399 ? -39.172 -6.574 6.438 1.00 75.94 399 GLU A O 1
ATOM 3128 N N . ASN A 1 400 ? -41.238 -7.435 6.691 1.00 70.50 400 ASN A N 1
ATOM 3129 C CA . ASN A 1 400 ? -41.346 -7.940 5.327 1.00 70.50 400 ASN A CA 1
ATOM 3130 C C . ASN A 1 400 ? -41.400 -6.800 4.296 1.00 70.50 400 ASN A C 1
ATOM 3132 O O . ASN A 1 400 ? -40.798 -6.908 3.222 1.00 70.50 400 ASN A O 1
ATOM 3136 N N . CYS A 1 401 ? -42.038 -5.674 4.631 1.00 74.19 401 CYS A N 1
ATOM 3137 C CA . CYS A 1 401 ? -42.064 -4.487 3.775 1.00 74.19 401 CYS A CA 1
ATOM 3138 C C . CYS A 1 401 ? -40.706 -3.762 3.714 1.00 74.19 401 CYS A C 1
ATOM 3140 O O . CYS A 1 401 ? -40.330 -3.265 2.647 1.00 74.19 401 CYS A O 1
ATOM 3142 N N . LEU A 1 402 ? -39.923 -3.745 4.805 1.00 78.62 402 LEU A N 1
ATOM 3143 C CA . LEU A 1 402 ? -38.594 -3.106 4.837 1.00 78.62 402 LEU A CA 1
ATOM 3144 C C . LEU A 1 402 ? -37.635 -3.687 3.785 1.00 78.62 402 LEU A C 1
ATOM 3146 O O . LEU A 1 402 ? -36.837 -2.944 3.206 1.00 78.62 402 LEU A O 1
ATOM 3150 N N . ARG A 1 403 ? -37.758 -4.984 3.465 1.00 73.69 403 ARG A N 1
ATOM 3151 C CA . ARG A 1 403 ? -37.004 -5.643 2.382 1.00 73.69 403 ARG A CA 1
ATOM 3152 C C . ARG A 1 403 ? -37.204 -4.945 1.038 1.00 73.69 403 ARG A C 1
ATOM 3154 O O . ARG A 1 403 ? -36.238 -4.649 0.332 1.00 73.69 403 ARG A O 1
ATOM 3161 N N . MET A 1 404 ? -38.460 -4.685 0.681 1.00 71.19 404 MET A N 1
ATOM 3162 C CA . MET A 1 404 ? -38.821 -4.050 -0.587 1.00 71.19 404 MET A CA 1
ATOM 3163 C C . MET A 1 404 ? -38.420 -2.575 -0.615 1.00 71.19 404 MET A C 1
ATOM 3165 O O . MET A 1 404 ? -37.931 -2.093 -1.639 1.00 71.19 404 MET A O 1
ATOM 3169 N N . LEU A 1 405 ? -38.554 -1.881 0.515 1.00 76.06 405 LEU A N 1
ATOM 3170 C CA . LEU A 1 405 ? -38.248 -0.455 0.645 1.00 76.06 405 LEU A CA 1
ATOM 3171 C C . LEU A 1 405 ? -36.746 -0.151 0.563 1.00 76.06 405 LEU A C 1
ATOM 3173 O O . LEU A 1 405 ? -36.361 0.831 -0.069 1.00 76.06 405 LEU A O 1
ATOM 3177 N N . ILE A 1 406 ? -35.875 -1.009 1.105 1.00 77.00 406 ILE A N 1
ATOM 3178 C CA . ILE A 1 406 ? -34.419 -0.856 0.930 1.00 77.00 406 ILE A CA 1
ATOM 3179 C C . ILE A 1 406 ? -34.033 -1.084 -0.532 1.00 77.00 406 ILE A C 1
ATOM 3181 O O . ILE A 1 406 ? -33.325 -0.280 -1.139 1.00 77.00 406 ILE A O 1
ATOM 3185 N N . MET A 1 407 ? -34.545 -2.154 -1.143 1.00 71.38 407 MET A N 1
ATOM 3186 C CA . MET A 1 407 ? -34.156 -2.515 -2.506 1.00 71.38 407 MET A CA 1
ATOM 3187 C C . MET A 1 407 ? -34.682 -1.521 -3.553 1.00 71.38 407 MET A C 1
ATOM 3189 O O . MET A 1 407 ? -33.929 -1.133 -4.446 1.00 71.38 407 MET A O 1
ATOM 3193 N N . LYS A 1 408 ? -35.928 -1.043 -3.431 1.00 67.81 408 LYS A N 1
ATOM 3194 C CA . LYS A 1 408 ? -36.584 -0.215 -4.465 1.00 67.81 408 LYS A CA 1
ATOM 3195 C C . LYS A 1 408 ? -36.836 1.249 -4.080 1.00 67.81 408 LYS A C 1
ATOM 3197 O O . LYS A 1 408 ? -36.970 2.071 -4.978 1.00 67.81 408 LYS A O 1
ATOM 3202 N N . GLY A 1 409 ? -36.860 1.599 -2.794 1.00 65.38 409 GLY A N 1
ATOM 3203 C CA . GLY A 1 409 ? -37.175 2.958 -2.333 1.00 65.38 409 GLY A CA 1
ATOM 3204 C C . GLY A 1 409 ? -36.031 3.962 -2.520 1.00 65.38 409 GLY A C 1
ATOM 3205 O O . GLY A 1 409 ? -34.857 3.582 -2.497 1.00 65.38 409 GLY A O 1
ATOM 3206 N N . LYS A 1 410 ? -36.372 5.246 -2.708 1.00 64.75 410 LYS A N 1
ATOM 3207 C CA . LYS A 1 410 ? -35.414 6.373 -2.693 1.00 64.75 410 LYS A CA 1
ATOM 3208 C C . LYS A 1 410 ? -35.033 6.775 -1.261 1.00 64.75 410 LYS A C 1
ATOM 3210 O O . LYS A 1 410 ? -33.865 7.038 -1.005 1.00 64.75 410 LYS A O 1
ATOM 3215 N N . ASN A 1 411 ? -35.982 6.679 -0.324 1.00 68.38 411 ASN A N 1
ATOM 3216 C CA . ASN A 1 411 ? -35.796 6.879 1.122 1.00 68.38 411 ASN A CA 1
ATOM 3217 C C . ASN A 1 411 ? -35.225 8.262 1.503 1.00 68.38 411 ASN A C 1
ATOM 3219 O O . ASN A 1 411 ? -34.585 8.384 2.549 1.00 68.38 411 ASN A O 1
ATOM 3223 N N . GLU A 1 412 ? -35.437 9.288 0.676 1.00 65.25 412 GLU A N 1
ATOM 3224 C CA . GLU A 1 412 ? -34.930 10.651 0.868 1.00 65.25 412 GLU A CA 1
ATOM 3225 C C . GLU A 1 412 ? -35.894 11.485 1.722 1.00 65.25 412 GLU A C 1
ATOM 3227 O O . GLU A 1 412 ? -35.448 12.144 2.666 1.00 65.25 412 GLU A O 1
ATOM 3232 N N . ASN A 1 413 ? -37.200 11.377 1.456 1.00 65.31 413 ASN A N 1
ATOM 3233 C CA . ASN A 1 413 ? -38.261 12.093 2.166 1.00 65.31 413 ASN A CA 1
ATOM 3234 C C . ASN A 1 413 ? -39.290 11.132 2.798 1.00 65.31 413 ASN A C 1
ATOM 3236 O O . ASN A 1 413 ? -39.535 10.051 2.257 1.00 65.31 413 ASN A O 1
ATOM 3240 N N . PRO A 1 414 ? -39.964 11.522 3.902 1.00 60.31 414 PRO A N 1
ATOM 3241 C CA . PRO A 1 414 ? -41.067 10.749 4.494 1.00 60.31 414 PRO A CA 1
ATOM 3242 C C . PRO A 1 414 ? -42.180 10.406 3.498 1.00 60.31 414 PRO A C 1
ATOM 3244 O O . PRO A 1 414 ? -42.717 9.301 3.535 1.00 60.31 414 PRO A O 1
ATOM 3247 N N . GLU A 1 415 ? -42.444 11.329 2.574 1.00 67.50 415 GLU A N 1
ATOM 3248 C CA . GLU A 1 415 ? -43.460 11.238 1.519 1.00 67.50 415 GLU A CA 1
ATOM 3249 C C . GLU A 1 415 ? -43.110 10.192 0.442 1.00 67.50 415 GLU A C 1
ATOM 3251 O O . GLU A 1 415 ? -43.991 9.678 -0.240 1.00 67.50 415 GLU A O 1
ATOM 3256 N N . ASP A 1 416 ? -41.841 9.765 0.342 1.00 66.75 416 ASP A N 1
ATOM 3257 C CA . ASP A 1 416 ? -41.407 8.727 -0.611 1.00 66.75 416 ASP A CA 1
ATOM 3258 C C . ASP A 1 416 ? -42.066 7.360 -0.343 1.00 66.75 416 ASP A C 1
ATOM 3260 O O . ASP A 1 416 ? -41.963 6.442 -1.158 1.00 66.75 416 ASP A O 1
ATOM 3264 N N . TRP A 1 417 ? -42.677 7.184 0.834 1.00 72.19 417 TRP A N 1
ATOM 3265 C CA . TRP A 1 417 ? -43.386 5.967 1.235 1.00 72.19 417 TRP A CA 1
ATOM 3266 C C . TRP A 1 417 ? -44.906 6.083 1.066 1.00 72.19 417 TRP A C 1
ATOM 3268 O O . TRP A 1 417 ? -45.610 5.103 1.314 1.00 72.19 417 TRP A O 1
ATOM 3278 N N . ASP A 1 418 ? -45.426 7.229 0.621 1.00 68.12 418 ASP A N 1
ATOM 3279 C CA . ASP A 1 418 ? -46.869 7.452 0.476 1.00 68.12 418 ASP A CA 1
ATOM 3280 C C . ASP A 1 418 ? -47.479 6.620 -0.658 1.00 68.12 418 ASP A C 1
ATOM 3282 O O . ASP A 1 418 ? -48.628 6.193 -0.560 1.00 68.12 418 ASP A O 1
ATOM 3286 N N . GLU A 1 419 ? -46.681 6.298 -1.678 1.00 64.88 419 GLU A N 1
ATOM 3287 C CA . GLU A 1 419 ? -47.054 5.397 -2.779 1.00 64.88 419 GLU A CA 1
ATOM 3288 C C . GLU A 1 419 ? -46.775 3.910 -2.475 1.00 64.88 419 GLU A C 1
ATOM 3290 O O . GLU A 1 419 ? -47.034 3.040 -3.306 1.00 64.88 419 GLU A O 1
ATOM 3295 N N . THR A 1 420 ? -46.231 3.590 -1.295 1.00 65.62 420 THR A N 1
ATOM 3296 C CA . THR A 1 420 ? -45.845 2.220 -0.919 1.00 65.62 420 THR A CA 1
ATOM 3297 C C . THR A 1 420 ? -46.882 1.582 0.008 1.00 65.62 420 THR A C 1
ATOM 3299 O O . THR A 1 420 ? -47.465 2.260 0.849 1.00 65.62 420 THR A O 1
ATOM 3302 N N . GLU A 1 421 ? -47.091 0.262 -0.082 1.00 65.75 421 GLU A N 1
ATOM 3303 C CA . GLU A 1 421 ? -48.016 -0.496 0.791 1.00 65.75 421 GLU A CA 1
ATOM 3304 C C . GLU A 1 421 ? -47.501 -0.653 2.244 1.00 65.75 421 GLU A C 1
ATOM 3306 O O . GLU A 1 421 ? -47.756 -1.661 2.901 1.00 65.75 421 GLU A O 1
ATOM 3311 N N . PHE A 1 422 ? -46.730 0.307 2.768 1.00 75.38 422 PHE A N 1
ATOM 3312 C CA . PHE A 1 422 ? -46.172 0.197 4.113 1.00 75.38 422 PHE A CA 1
ATOM 3313 C C . PHE A 1 422 ? -47.278 0.288 5.193 1.00 75.38 422 PHE A C 1
ATOM 3315 O O . PHE A 1 422 ? -48.064 1.243 5.159 1.00 75.38 422 PHE A O 1
ATOM 3322 N N . PRO A 1 423 ? -47.331 -0.635 6.183 1.00 71.81 423 PRO A N 1
ATOM 3323 C CA . PRO A 1 423 ? -48.488 -0.789 7.078 1.00 71.81 423 PRO A CA 1
ATOM 3324 C C . PRO A 1 423 ? -48.793 0.425 7.965 1.00 71.81 423 PRO A C 1
ATOM 3326 O O . PRO A 1 423 ? -49.956 0.750 8.211 1.00 71.81 423 PRO A O 1
ATOM 3329 N N . SER A 1 424 ? -47.763 1.126 8.450 1.00 72.19 424 SER A N 1
ATOM 3330 C CA . SER A 1 424 ? -47.952 2.280 9.335 1.00 72.19 424 SER A CA 1
ATOM 3331 C C . SER A 1 424 ? -48.210 3.565 8.549 1.00 72.19 424 SER A C 1
ATOM 3333 O O . SER A 1 424 ? -47.471 3.878 7.615 1.00 72.19 424 SER A O 1
ATOM 3335 N N . ARG A 1 425 ? -49.215 4.349 8.965 1.00 66.81 425 ARG A N 1
ATOM 3336 C CA . ARG A 1 425 ? -49.524 5.703 8.452 1.00 66.81 425 ARG A CA 1
ATOM 3337 C C . ARG A 1 425 ? -48.910 6.835 9.287 1.00 66.81 425 ARG A C 1
ATOM 3339 O O . ARG A 1 425 ? -49.168 8.000 9.011 1.00 66.81 425 ARG A O 1
ATOM 3346 N N . ASP A 1 426 ? -48.138 6.507 10.323 1.00 78.94 426 ASP A N 1
ATOM 3347 C CA . ASP A 1 426 ? -47.480 7.510 11.161 1.00 78.94 426 ASP A CA 1
ATOM 3348 C C . ASP A 1 426 ? -46.211 8.047 10.481 1.00 78.94 426 ASP A C 1
ATOM 3350 O O . ASP A 1 426 ? -45.219 7.330 10.311 1.00 78.94 426 ASP A O 1
ATOM 3354 N N . ASN A 1 427 ? -46.239 9.335 10.137 1.00 74.50 427 ASN A N 1
ATOM 3355 C CA . ASN A 1 427 ? -45.131 10.042 9.498 1.00 74.50 427 ASN A CA 1
ATOM 3356 C C . ASN A 1 427 ? -43.851 10.022 10.347 1.00 74.50 427 ASN A C 1
ATOM 3358 O O . ASN A 1 427 ? -42.751 9.978 9.794 1.00 74.50 427 ASN A O 1
ATOM 3362 N N . VAL A 1 428 ? -43.963 10.000 11.681 1.00 76.81 428 VAL A N 1
ATOM 3363 C CA . VAL A 1 428 ? -42.797 9.959 12.577 1.00 76.81 428 VAL A CA 1
ATOM 3364 C C . VAL A 1 428 ? -42.141 8.578 12.540 1.00 76.81 428 VAL A C 1
ATOM 3366 O O . VAL A 1 428 ? -40.926 8.484 12.352 1.00 76.81 428 VAL A O 1
ATOM 3369 N N . ARG A 1 429 ? -42.932 7.500 12.638 1.00 80.62 429 ARG A N 1
ATOM 3370 C CA . ARG A 1 429 ? -42.445 6.110 12.538 1.00 80.62 429 ARG A CA 1
ATOM 3371 C C . ARG A 1 429 ? -41.798 5.830 11.176 1.00 80.62 429 ARG A C 1
ATOM 3373 O O . ARG A 1 429 ? -40.717 5.241 11.123 1.00 80.62 429 ARG A O 1
ATOM 3380 N N . ARG A 1 430 ? -42.397 6.320 10.080 1.00 77.75 430 ARG A N 1
ATOM 3381 C CA . ARG A 1 430 ? -41.819 6.242 8.722 1.00 77.75 430 ARG A CA 1
ATOM 3382 C C . ARG A 1 430 ? -40.473 6.961 8.637 1.00 77.75 430 ARG A C 1
ATOM 3384 O O . ARG A 1 430 ? -39.488 6.361 8.211 1.00 77.75 430 ARG A O 1
ATOM 3391 N N . ALA A 1 431 ? -40.395 8.200 9.123 1.00 76.94 431 ALA A N 1
ATOM 3392 C CA . ALA A 1 431 ? -39.157 8.978 9.116 1.00 76.94 431 ALA A CA 1
ATOM 3393 C C . ALA A 1 431 ? -38.037 8.328 9.955 1.00 76.94 431 ALA A C 1
ATOM 3395 O O . ALA A 1 431 ? -36.867 8.349 9.560 1.00 76.94 431 ALA A O 1
ATOM 3396 N N . GLN A 1 432 ? -38.377 7.710 11.093 1.00 79.38 432 GLN A N 1
ATOM 3397 C CA . GLN A 1 432 ? -37.426 6.968 11.930 1.00 79.38 432 GLN A CA 1
ATOM 3398 C C . GLN A 1 432 ? -36.854 5.742 11.201 1.00 79.38 432 GLN A C 1
ATOM 3400 O O . GLN A 1 432 ? -35.634 5.547 11.199 1.00 79.38 432 GLN A O 1
ATOM 3405 N N . LEU A 1 433 ? -37.703 4.956 10.531 1.00 82.44 433 LEU A N 1
ATOM 3406 C CA . LEU A 1 433 ? -37.288 3.777 9.763 1.00 82.44 433 LEU A CA 1
ATOM 3407 C C . LEU A 1 433 ? -36.477 4.144 8.517 1.00 82.44 433 LEU A C 1
ATOM 3409 O O . LEU A 1 433 ? -35.404 3.581 8.293 1.00 82.44 433 LEU A O 1
ATOM 3413 N N . GLN A 1 434 ? -36.908 5.156 7.763 1.00 81.31 434 GLN A N 1
ATOM 3414 C CA . GLN A 1 434 ? -36.123 5.726 6.664 1.00 81.31 434 GLN A CA 1
ATOM 3415 C C . GLN A 1 434 ? -34.759 6.237 7.144 1.00 81.31 434 GLN A C 1
ATOM 3417 O O . GLN A 1 434 ? -33.746 6.065 6.469 1.00 81.31 434 GLN A O 1
ATOM 3422 N N . GLY A 1 435 ? -34.702 6.844 8.333 1.00 80.75 435 GLY A N 1
ATOM 3423 C CA . GLY A 1 435 ? -33.455 7.278 8.958 1.00 80.75 435 GLY A CA 1
ATOM 3424 C C . GLY A 1 435 ? -32.511 6.124 9.310 1.00 80.75 435 GLY A C 1
ATOM 3425 O O . GLY A 1 435 ? -31.293 6.288 9.237 1.00 80.75 435 GLY A O 1
ATOM 3426 N N . ILE A 1 436 ? -33.030 4.950 9.680 1.00 82.62 436 ILE A N 1
ATOM 3427 C CA . ILE A 1 436 ? -32.219 3.735 9.876 1.00 82.62 436 ILE A CA 1
ATOM 3428 C C . ILE A 1 436 ? -31.704 3.218 8.528 1.00 82.62 436 ILE A C 1
ATOM 3430 O O . ILE A 1 436 ? -30.511 2.944 8.402 1.00 82.62 436 ILE A O 1
ATOM 3434 N N . ILE A 1 437 ? -32.565 3.164 7.509 1.00 84.00 437 ILE A N 1
ATOM 3435 C CA . ILE A 1 437 ? -32.204 2.705 6.160 1.00 84.00 437 ILE A CA 1
ATOM 3436 C C . ILE A 1 437 ? -31.098 3.574 5.555 1.00 84.00 437 ILE A C 1
ATOM 3438 O O . ILE A 1 437 ? -30.060 3.047 5.164 1.00 84.00 437 ILE A O 1
ATOM 3442 N N . ARG A 1 438 ? -31.250 4.905 5.573 1.00 84.00 438 ARG A N 1
ATOM 3443 C CA . ARG A 1 438 ? -30.226 5.836 5.067 1.00 84.00 438 ARG A CA 1
ATOM 3444 C C . ARG A 1 438 ? -28.888 5.691 5.788 1.00 84.00 438 ARG A C 1
ATOM 3446 O O . ARG A 1 438 ? -27.834 5.786 5.164 1.00 84.00 438 ARG A O 1
ATOM 3453 N N . ARG A 1 439 ? -28.907 5.459 7.106 1.00 80.94 439 ARG A N 1
ATOM 3454 C CA . ARG A 1 439 ? -27.680 5.244 7.889 1.00 80.94 439 ARG A CA 1
ATOM 3455 C C . ARG A 1 439 ? -27.001 3.927 7.527 1.00 80.94 439 ARG A C 1
ATOM 3457 O O . ARG A 1 439 ? -25.783 3.915 7.372 1.00 80.94 439 ARG A O 1
ATOM 3464 N N . LEU A 1 440 ? -27.764 2.853 7.325 1.00 80.81 440 LEU A N 1
ATOM 3465 C CA . LEU A 1 440 ? -27.235 1.571 6.856 1.00 80.81 440 LEU A CA 1
ATOM 3466 C C . LEU A 1 440 ? -26.649 1.673 5.448 1.00 80.81 440 LEU A C 1
ATOM 3468 O O . LEU A 1 440 ? -25.512 1.258 5.231 1.00 80.81 440 LEU A O 1
ATOM 3472 N N . GLU A 1 441 ? -27.377 2.281 4.514 1.00 82.94 441 GLU A N 1
ATOM 3473 C CA . GLU A 1 441 ? -26.886 2.533 3.158 1.00 82.94 441 GLU A CA 1
ATOM 3474 C C . GLU A 1 441 ? -25.635 3.419 3.171 1.00 82.94 441 GLU A C 1
ATOM 3476 O O . GLU A 1 441 ? -24.682 3.136 2.451 1.00 82.94 441 GLU A O 1
ATOM 3481 N N . GLY A 1 442 ? -25.577 4.436 4.037 1.00 78.94 442 GLY A N 1
ATOM 3482 C CA . GLY A 1 442 ? -24.398 5.283 4.230 1.00 78.94 442 GLY A CA 1
ATOM 3483 C C . GLY A 1 442 ? -23.178 4.517 4.755 1.00 78.94 442 GLY A C 1
ATOM 3484 O O . GLY A 1 442 ? -22.072 4.698 4.240 1.00 78.94 442 GLY A O 1
ATOM 3485 N N . ILE A 1 443 ? -23.371 3.621 5.730 1.00 76.19 443 ILE A N 1
ATOM 3486 C CA . ILE A 1 443 ? -22.307 2.755 6.269 1.00 76.19 443 ILE A CA 1
ATOM 3487 C C . ILE A 1 443 ? -21.788 1.806 5.186 1.00 76.19 443 ILE A C 1
ATOM 3489 O O . ILE A 1 443 ? -20.577 1.704 4.980 1.00 76.19 443 ILE A O 1
ATOM 3493 N N . VAL A 1 444 ? -22.679 1.155 4.437 1.00 74.69 444 VAL A N 1
ATOM 3494 C CA . VAL A 1 444 ? -22.273 0.261 3.344 1.00 74.69 444 VAL A CA 1
ATOM 3495 C C . VAL A 1 444 ? -21.600 1.045 2.220 1.00 74.69 444 VAL A C 1
ATOM 3497 O O . VAL A 1 444 ? -20.550 0.635 1.731 1.00 74.69 444 VAL A O 1
ATOM 3500 N N . ALA A 1 445 ? -22.131 2.210 1.845 1.00 77.12 445 ALA A N 1
ATOM 3501 C CA . ALA A 1 445 ? -21.525 3.089 0.851 1.00 77.12 445 ALA A CA 1
ATOM 3502 C C . ALA A 1 445 ? -20.107 3.507 1.261 1.00 77.12 445 ALA A C 1
ATOM 3504 O O . ALA A 1 445 ? -19.210 3.532 0.417 1.00 77.12 445 ALA A O 1
ATOM 3505 N N . PHE A 1 446 ? -19.869 3.770 2.546 1.00 69.88 446 PHE A N 1
ATOM 3506 C CA . PHE A 1 446 ? -18.526 3.988 3.071 1.00 69.88 446 PHE A CA 1
ATOM 3507 C C . PHE A 1 446 ? -17.635 2.743 2.903 1.00 69.88 446 PHE A C 1
ATOM 3509 O O . PHE A 1 446 ? -16.542 2.853 2.344 1.00 69.88 446 PHE A O 1
ATOM 3516 N N . MET A 1 447 ? -18.115 1.551 3.278 1.00 58.62 447 MET A N 1
ATOM 3517 C CA . MET A 1 447 ? -17.376 0.289 3.096 1.00 58.62 447 MET A CA 1
ATOM 3518 C C . MET A 1 447 ? -17.041 0.006 1.624 1.00 58.62 447 MET A C 1
ATOM 3520 O O . MET A 1 447 ? -15.954 -0.488 1.321 1.00 58.62 447 MET A O 1
ATOM 3524 N N . THR A 1 448 ? -17.914 0.393 0.687 1.00 61.19 448 THR A N 1
ATOM 3525 C CA . THR A 1 448 ? -17.677 0.202 -0.754 1.00 61.19 448 THR A CA 1
ATOM 3526 C C . THR A 1 448 ? -16.515 1.019 -1.319 1.00 61.19 448 THR A C 1
ATOM 3528 O O . THR A 1 448 ? -15.979 0.683 -2.379 1.00 61.19 448 THR A O 1
ATOM 3531 N N . ARG A 1 449 ? -16.081 2.069 -0.606 1.00 62.62 449 ARG A N 1
ATOM 3532 C CA . ARG A 1 449 ? -14.926 2.902 -0.977 1.00 62.62 449 ARG A CA 1
ATOM 3533 C C . ARG A 1 449 ? -13.594 2.261 -0.586 1.00 62.62 449 ARG A C 1
ATOM 3535 O O . ARG A 1 449 ? -12.551 2.699 -1.074 1.00 62.62 449 ARG A O 1
ATOM 3542 N N . VAL A 1 450 ? -13.612 1.215 0.244 1.00 55.41 450 VAL A N 1
ATOM 3543 C CA . VAL A 1 450 ? -12.408 0.471 0.618 1.00 55.41 450 VAL A CA 1
ATOM 3544 C C . VAL A 1 450 ? -11.946 -0.381 -0.580 1.00 55.41 450 VAL A C 1
ATOM 3546 O O . VAL A 1 450 ? -12.742 -1.148 -1.133 1.00 55.41 450 VAL A O 1
ATOM 3549 N N . PRO A 1 451 ? -10.667 -0.294 -1.008 1.00 42.00 451 PRO A N 1
ATOM 3550 C CA . PRO A 1 451 ? -10.186 -0.965 -2.221 1.00 42.00 451 PRO A CA 1
ATOM 3551 C C . PRO A 1 451 ? -10.383 -2.489 -2.235 1.00 42.00 451 PRO A C 1
ATOM 3553 O O . PRO A 1 451 ? -10.617 -3.070 -3.296 1.00 42.00 451 PRO A O 1
ATOM 3556 N N . THR A 1 452 ? -10.308 -3.135 -1.069 1.00 48.75 452 THR A N 1
ATOM 3557 C CA . THR A 1 452 ? -10.504 -4.582 -0.898 1.00 48.75 452 THR A CA 1
ATOM 3558 C C . THR A 1 452 ? -11.959 -4.997 -1.112 1.00 48.75 452 THR A C 1
ATOM 3560 O O . THR A 1 452 ? -12.206 -5.958 -1.837 1.00 48.75 452 THR A O 1
ATOM 3563 N N . PHE A 1 453 ? -12.927 -4.235 -0.586 1.00 53.84 453 PHE A N 1
ATOM 3564 C CA . PHE A 1 453 ? -14.357 -4.503 -0.776 1.00 53.84 453 PHE A CA 1
ATOM 3565 C C . PHE A 1 453 ? -14.736 -4.474 -2.257 1.00 53.84 453 PHE A C 1
ATOM 3567 O O . PHE A 1 453 ? -15.341 -5.416 -2.761 1.00 53.84 453 PHE A O 1
ATOM 3574 N N . ARG A 1 454 ? -14.321 -3.427 -2.987 1.00 59.09 454 ARG A N 1
ATOM 3575 C CA . ARG A 1 454 ? -14.634 -3.286 -4.419 1.00 59.09 454 ARG A CA 1
ATOM 3576 C C . ARG A 1 454 ? -14.127 -4.478 -5.234 1.00 59.09 454 ARG A C 1
ATOM 3578 O O . ARG A 1 454 ? -14.805 -4.923 -6.156 1.00 59.09 454 ARG A O 1
ATOM 3585 N N . ARG A 1 455 ? -12.942 -4.993 -4.897 1.00 58.34 455 ARG A N 1
ATOM 3586 C CA . ARG A 1 455 ? -12.344 -6.150 -5.570 1.00 58.34 455 ARG A CA 1
ATOM 3587 C C . ARG A 1 455 ? -13.118 -7.440 -5.288 1.00 58.34 455 ARG A C 1
ATOM 3589 O O . ARG A 1 455 ? -13.497 -8.119 -6.239 1.00 58.34 455 ARG A O 1
ATOM 3596 N N . ARG A 1 456 ? -13.381 -7.736 -4.011 1.00 59.50 456 ARG A N 1
ATOM 3597 C CA . ARG A 1 456 ? -14.115 -8.938 -3.572 1.00 59.50 456 ARG A CA 1
ATOM 3598 C C . ARG A 1 456 ? -15.536 -8.960 -4.125 1.00 59.50 456 ARG A C 1
ATOM 3600 O O . ARG A 1 456 ? -15.968 -9.941 -4.720 1.00 59.50 456 ARG A O 1
ATOM 3607 N N . PHE A 1 457 ? -16.217 -7.821 -4.048 1.00 63.44 457 PHE A N 1
ATOM 3608 C CA . PHE A 1 457 ? -17.558 -7.645 -4.587 1.00 63.44 457 PHE A CA 1
ATOM 3609 C C . PHE A 1 457 ? -17.619 -7.903 -6.104 1.00 63.44 457 PHE A C 1
ATOM 3611 O O . PHE A 1 457 ? -18.472 -8.650 -6.568 1.00 63.44 457 PHE A O 1
ATOM 3618 N N . MET A 1 458 ? -16.676 -7.374 -6.892 1.00 61.28 458 MET A N 1
ATOM 3619 C CA . MET A 1 458 ? -16.637 -7.618 -8.343 1.00 61.28 458 MET A CA 1
ATOM 3620 C C . MET A 1 458 ? -16.345 -9.076 -8.716 1.00 61.28 458 MET A C 1
ATOM 3622 O O . MET A 1 458 ? -16.873 -9.567 -9.713 1.00 61.28 458 MET A O 1
ATOM 3626 N N . ASN A 1 459 ? -15.523 -9.778 -7.935 1.00 58.69 459 ASN A N 1
ATOM 3627 C CA . ASN A 1 459 ? -15.286 -11.208 -8.136 1.00 58.69 459 ASN A CA 1
ATOM 3628 C C . ASN A 1 459 ? -16.550 -12.028 -7.840 1.00 58.69 459 ASN A C 1
ATOM 3630 O O . ASN A 1 459 ? -16.915 -12.893 -8.637 1.00 58.69 459 ASN A O 1
ATOM 3634 N N . LEU A 1 460 ? -17.253 -11.700 -6.752 1.00 60.44 460 LEU A N 1
ATOM 3635 C CA . LEU A 1 460 ? -18.528 -12.315 -6.385 1.00 60.44 460 LEU A CA 1
ATOM 3636 C C . LEU A 1 460 ? -19.601 -12.101 -7.465 1.00 60.44 460 LEU A C 1
ATOM 3638 O O . LEU A 1 460 ? -20.274 -13.051 -7.852 1.00 60.44 460 LEU A O 1
ATOM 3642 N N . MET A 1 461 ? -19.720 -10.882 -8.003 1.00 62.56 461 MET A N 1
ATOM 3643 C CA . MET A 1 461 ? -20.677 -10.565 -9.072 1.00 62.56 461 MET A CA 1
ATOM 3644 C C . MET A 1 461 ? -20.420 -11.372 -10.350 1.00 62.56 461 MET A C 1
ATOM 3646 O O . MET A 1 461 ? -21.359 -11.865 -10.969 1.00 62.56 461 MET A O 1
ATOM 3650 N N . LYS A 1 462 ? -19.149 -11.555 -10.733 1.00 63.31 462 LYS A N 1
ATOM 3651 C CA . LYS A 1 462 ? -18.777 -12.388 -11.888 1.00 63.31 462 LYS A CA 1
ATOM 3652 C C . LYS A 1 462 ? -19.111 -13.862 -11.669 1.00 63.31 462 LYS A C 1
ATOM 3654 O O . LYS A 1 462 ? -19.563 -14.517 -12.601 1.00 63.31 462 LYS A O 1
ATOM 3659 N N . LEU A 1 463 ? -18.899 -14.374 -10.456 1.00 59.03 463 LEU A N 1
ATOM 3660 C CA . LEU A 1 463 ? -19.243 -15.752 -10.104 1.00 59.03 463 LEU A CA 1
ATOM 3661 C C . LEU A 1 463 ? -20.762 -15.976 -10.169 1.00 59.03 463 LEU A C 1
ATOM 3663 O O . LEU A 1 463 ? -21.209 -16.926 -10.804 1.00 59.03 463 LEU A O 1
ATOM 3667 N N . LEU A 1 464 ? -21.537 -15.053 -9.592 1.00 61.28 464 LEU A N 1
ATOM 3668 C CA . LEU A 1 464 ? -23.002 -15.047 -9.643 1.00 61.28 464 LEU A CA 1
ATOM 3669 C C . LEU A 1 464 ? -23.540 -14.999 -11.078 1.00 61.28 464 LEU A C 1
ATOM 3671 O O . LEU A 1 464 ? -24.487 -15.710 -11.394 1.00 61.28 464 LEU A O 1
ATOM 3675 N N . TYR A 1 465 ? -22.924 -14.199 -11.954 1.00 65.56 465 TYR A N 1
ATOM 3676 C CA . TYR A 1 465 ? -23.301 -14.125 -13.367 1.00 65.56 465 TYR A CA 1
ATOM 3677 C C . TYR A 1 465 ? -23.104 -15.466 -14.088 1.00 65.56 465 TYR A C 1
ATOM 3679 O O . TYR A 1 465 ? -23.986 -15.925 -14.808 1.00 65.56 465 TYR A O 1
ATOM 3687 N N . VAL A 1 466 ? -21.966 -16.129 -13.860 1.00 63.88 466 VAL A N 1
ATOM 3688 C CA . VAL A 1 466 ? -21.666 -17.439 -14.462 1.00 63.88 466 VAL A CA 1
ATOM 3689 C C . VAL A 1 466 ? -22.614 -18.524 -13.944 1.00 63.88 466 VAL A C 1
ATOM 3691 O O . VAL A 1 466 ? -23.086 -19.341 -14.731 1.00 63.88 466 VAL A O 1
ATOM 3694 N N . GLU A 1 467 ? -22.927 -18.524 -12.648 1.00 61.72 467 GLU A N 1
ATOM 3695 C CA . GLU A 1 467 ? -23.867 -19.479 -12.046 1.00 61.72 467 GLU A CA 1
ATOM 3696 C C . GLU A 1 467 ? -25.302 -19.257 -12.554 1.00 61.72 467 GLU A C 1
ATOM 3698 O O . GLU A 1 467 ? -25.995 -20.216 -12.891 1.00 61.72 467 GLU A O 1
ATOM 3703 N N . ALA A 1 468 ? -25.725 -17.999 -12.709 1.00 61.19 468 ALA A N 1
ATOM 3704 C CA . ALA A 1 468 ? -27.034 -17.665 -13.264 1.00 61.19 468 ALA A CA 1
ATOM 3705 C C . ALA A 1 468 ? -27.157 -18.046 -14.752 1.00 61.19 468 ALA A C 1
ATOM 3707 O O . ALA A 1 468 ? -28.197 -18.549 -15.170 1.00 61.19 468 ALA A O 1
ATOM 3708 N N . LEU A 1 469 ? -26.086 -17.904 -15.544 1.00 64.69 469 LEU A N 1
ATOM 3709 C CA . LEU A 1 469 ? -26.035 -18.407 -16.925 1.00 64.69 469 LEU A CA 1
ATOM 3710 C C . LEU A 1 469 ? -26.127 -19.939 -16.990 1.00 64.69 469 LEU A C 1
ATOM 3712 O O . LEU A 1 469 ? -26.783 -20.481 -17.876 1.00 64.69 469 LEU A O 1
ATOM 3716 N N . GLN A 1 470 ? -25.510 -20.649 -16.042 1.00 61.16 470 GLN A N 1
ATOM 3717 C CA . GLN A 1 470 ? -25.613 -22.110 -15.942 1.00 61.16 470 GLN A CA 1
ATOM 3718 C C . GLN A 1 470 ? -27.015 -22.567 -15.506 1.00 61.16 470 GLN A C 1
ATOM 3720 O O . GLN A 1 470 ? -27.498 -23.594 -15.983 1.00 61.16 470 GLN A O 1
ATOM 3725 N N . ALA A 1 471 ? -27.689 -21.800 -14.644 1.00 56.00 471 ALA A N 1
ATOM 3726 C CA . ALA A 1 471 ? -29.079 -22.036 -14.250 1.00 56.00 471 ALA A CA 1
ATOM 3727 C C . ALA A 1 471 ? -30.083 -21.695 -15.374 1.00 56.00 471 ALA A C 1
ATOM 3729 O O . ALA A 1 471 ? -31.098 -22.374 -15.532 1.00 56.00 471 ALA A O 1
ATOM 3730 N N . ALA A 1 472 ? -29.785 -20.688 -16.199 1.00 54.78 472 ALA A N 1
ATOM 3731 C CA . ALA A 1 472 ? -30.555 -20.368 -17.400 1.00 54.78 472 ALA A CA 1
ATOM 3732 C C . ALA A 1 472 ? -30.393 -21.460 -18.475 1.00 54.78 472 ALA A C 1
ATOM 3734 O O . ALA A 1 472 ? -31.372 -21.932 -19.041 1.00 54.78 472 ALA A O 1
ATOM 3735 N N . ALA A 1 473 ? -29.170 -21.964 -18.677 1.00 53.75 473 ALA A N 1
ATOM 3736 C CA . ALA A 1 473 ? -28.892 -23.042 -19.630 1.00 53.75 473 ALA A CA 1
ATOM 3737 C C . ALA A 1 473 ? -29.527 -24.394 -19.245 1.00 53.75 473 ALA A C 1
ATOM 3739 O O . ALA A 1 473 ? -29.727 -25.243 -20.110 1.00 53.75 473 ALA A O 1
ATOM 3740 N N . SER A 1 474 ? -29.848 -24.609 -17.964 1.00 48.94 474 SER A N 1
ATOM 3741 C CA . SER A 1 474 ? -30.566 -25.803 -17.496 1.00 48.94 474 SER A CA 1
ATOM 3742 C C . SER A 1 474 ? -32.092 -25.655 -17.492 1.00 48.94 474 SER A C 1
ATOM 3744 O O . SER A 1 474 ? -32.786 -26.660 -17.340 1.00 48.94 474 SER A O 1
ATOM 3746 N N . SER A 1 475 ? -32.618 -24.440 -17.691 1.00 46.38 475 SER A N 1
ATOM 3747 C CA . SER A 1 475 ? -34.059 -24.150 -17.770 1.00 46.38 475 SER A CA 1
ATOM 3748 C C . SER A 1 475 ? -34.578 -23.921 -19.197 1.00 46.38 475 SER A C 1
ATOM 3750 O O . SER A 1 475 ? -35.792 -23.860 -19.394 1.00 46.38 475 SER A O 1
ATOM 3752 N N . ASP A 1 476 ? -33.700 -23.887 -20.203 1.00 40.34 476 ASP A N 1
ATOM 3753 C CA . ASP A 1 476 ? -34.067 -23.644 -21.602 1.00 40.34 476 ASP A CA 1
ATOM 3754 C C . ASP A 1 476 ? -34.463 -24.933 -22.359 1.00 40.34 476 ASP A C 1
ATOM 3756 O O . ASP A 1 476 ? -33.738 -25.486 -23.187 1.00 40.34 476 ASP A O 1
ATOM 3760 N N . GLN A 1 477 ? -35.674 -25.418 -22.074 1.00 34.09 477 GLN A N 1
ATOM 3761 C CA . GLN A 1 477 ? -36.494 -26.180 -23.023 1.00 34.09 477 GLN A CA 1
ATOM 3762 C C . GLN A 1 477 ? -37.877 -25.522 -23.126 1.00 34.09 477 GLN A C 1
ATOM 3764 O O . GLN A 1 477 ? -38.850 -26.048 -22.595 1.00 34.09 477 GLN A O 1
ATOM 3769 N N . ASN A 1 478 ? -37.963 -24.345 -23.760 1.00 28.44 478 ASN A N 1
ATOM 3770 C CA . ASN A 1 478 ? -39.067 -23.940 -24.653 1.00 28.44 478 ASN A CA 1
ATOM 3771 C C . ASN A 1 478 ? -38.923 -22.463 -25.073 1.00 28.44 478 ASN A C 1
ATOM 3773 O O . ASN A 1 478 ? -38.957 -21.588 -24.210 1.00 28.44 478 ASN A O 1
ATOM 3777 N N . PRO A 1 479 ? -38.851 -22.144 -26.379 1.00 38.25 479 PRO A N 1
ATOM 3778 C CA . PRO A 1 479 ? -38.818 -20.763 -26.838 1.00 38.25 479 PRO A CA 1
ATOM 3779 C C . PRO A 1 479 ? -40.248 -20.258 -27.061 1.00 38.25 479 PRO A C 1
ATOM 3781 O O . PRO A 1 479 ? -41.040 -20.976 -27.657 1.00 38.25 479 PRO A O 1
ATOM 3784 N N . ILE A 1 480 ? -40.569 -19.024 -26.657 1.00 28.91 480 ILE A N 1
ATOM 3785 C CA . ILE A 1 480 ? -41.493 -18.127 -27.383 1.00 28.91 480 ILE A CA 1
ATOM 3786 C C . ILE A 1 480 ? -41.274 -16.678 -26.905 1.00 28.91 480 ILE A C 1
ATOM 3788 O O . ILE A 1 480 ? -41.468 -16.338 -25.741 1.00 28.91 480 ILE A O 1
ATOM 3792 N N . SER A 1 481 ? -40.844 -15.870 -27.879 1.00 36.75 481 SER A N 1
ATOM 3793 C CA . SER A 1 481 ? -40.943 -14.414 -28.071 1.00 36.75 481 SER A CA 1
ATOM 3794 C C . SER A 1 481 ? -41.039 -13.483 -26.858 1.00 36.75 481 SER A C 1
ATOM 3796 O O . SER A 1 481 ? -42.042 -13.491 -26.147 1.00 36.75 481 SER A O 1
ATOM 3798 N N . ARG A 1 482 ? -40.140 -12.492 -26.801 1.00 27.28 482 ARG A N 1
ATOM 3799 C CA . ARG A 1 482 ? -40.517 -11.123 -26.420 1.00 27.28 482 ARG A CA 1
ATOM 3800 C C . ARG A 1 482 ? -39.662 -10.091 -27.151 1.00 27.28 482 ARG A C 1
ATOM 3802 O O . ARG A 1 482 ? -38.439 -10.132 -27.136 1.00 27.28 482 ARG A O 1
ATOM 3809 N N . GLN A 1 483 ? -40.387 -9.214 -27.824 1.00 31.89 483 GLN A N 1
ATOM 3810 C CA . GLN A 1 483 ? -39.973 -8.033 -28.559 1.00 31.89 483 GLN A CA 1
ATOM 3811 C C . GLN A 1 483 ? -39.887 -6.898 -27.525 1.00 31.89 483 GLN A C 1
ATOM 3813 O O . GLN A 1 483 ? -40.897 -6.599 -26.890 1.00 31.89 483 GLN A O 1
ATOM 3818 N N . GLU A 1 484 ? -38.704 -6.324 -27.293 1.00 28.66 484 GLU A N 1
ATOM 3819 C CA . GLU A 1 484 ? -38.519 -5.162 -26.408 1.00 28.66 484 GLU A CA 1
ATOM 3820 C C . GLU A 1 484 ? -38.127 -3.938 -27.243 1.00 28.66 484 GLU A C 1
ATOM 3822 O O . GLU A 1 484 ? -37.257 -3.993 -28.110 1.00 28.66 484 GLU A O 1
ATOM 3827 N N . SER A 1 485 ? -38.866 -2.861 -26.991 1.00 23.80 485 SER A N 1
ATOM 3828 C CA . SER A 1 485 ? -38.765 -1.529 -27.568 1.00 23.80 485 SER A CA 1
ATOM 3829 C C . SER A 1 485 ? -37.540 -0.778 -27.056 1.00 23.80 485 SER A C 1
ATOM 3831 O O . SER A 1 485 ? -37.283 -0.739 -25.854 1.00 23.80 485 SER A O 1
ATOM 3833 N N . ASP A 1 486 ? -36.860 -0.145 -28.000 1.00 28.45 486 ASP A N 1
ATOM 3834 C CA . ASP A 1 486 ? -35.690 0.709 -27.865 1.00 28.45 486 ASP A CA 1
ATOM 3835 C C . ASP A 1 486 ? -35.971 1.958 -27.003 1.00 28.45 486 ASP A C 1
ATOM 3837 O O . ASP A 1 486 ? -36.884 2.738 -27.285 1.00 28.45 486 ASP A O 1
ATOM 3841 N N . SER A 1 487 ? -35.194 2.140 -25.934 1.00 27.86 487 SER A N 1
ATOM 3842 C CA . SER A 1 487 ? -35.115 3.387 -25.169 1.00 27.86 487 SER A CA 1
ATOM 3843 C C . SER A 1 487 ? -33.638 3.704 -24.950 1.00 27.86 487 SER A C 1
ATOM 3845 O O . SER A 1 487 ? -32.971 3.003 -24.184 1.00 27.86 487 SER A O 1
ATOM 3847 N N . GLY A 1 488 ? -33.161 4.735 -25.656 1.00 33.03 488 GLY A N 1
ATOM 3848 C CA . GLY A 1 488 ? -31.760 5.135 -25.801 1.00 33.03 488 GLY A CA 1
ATOM 3849 C C . GLY A 1 488 ? -30.942 5.044 -24.515 1.00 33.03 488 GLY A C 1
ATOM 3850 O O . GLY A 1 488 ? -31.167 5.764 -23.540 1.00 33.03 488 GLY A O 1
ATOM 3851 N N . LEU A 1 489 ? -29.983 4.122 -24.537 1.00 29.53 489 LEU A N 1
ATOM 3852 C CA . LEU A 1 489 ? -28.975 3.912 -23.512 1.00 29.53 489 LEU A CA 1
ATOM 3853 C C . LEU A 1 489 ? -27.918 5.019 -23.671 1.00 29.53 489 LEU A C 1
ATOM 3855 O O . LEU A 1 489 ? -27.120 4.978 -24.601 1.00 29.53 489 LEU A O 1
ATOM 3859 N N . GLU A 1 490 ? -27.857 6.001 -22.771 1.00 37.75 490 GLU A N 1
ATOM 3860 C CA . GLU A 1 490 ? -26.663 6.854 -22.693 1.00 37.75 490 GLU A CA 1
ATOM 3861 C C . GLU A 1 490 ? -25.480 6.004 -22.201 1.00 37.75 490 GLU A C 1
ATOM 3863 O O . GLU A 1 490 ? -25.313 5.730 -21.007 1.00 37.75 490 GLU A O 1
ATOM 3868 N N . GLU A 1 491 ? -24.663 5.528 -23.137 1.00 41.41 491 GLU A N 1
ATOM 3869 C CA . GLU A 1 491 ? -23.469 4.748 -22.834 1.00 41.41 491 GLU A CA 1
ATOM 3870 C C . GLU A 1 491 ? -22.343 5.655 -22.320 1.00 41.41 491 GLU A C 1
ATOM 3872 O O . GLU A 1 491 ? -21.770 6.479 -23.033 1.00 41.41 491 GLU A O 1
ATOM 3877 N N . THR A 1 492 ? -21.985 5.492 -21.046 1.00 37.62 492 THR A N 1
ATOM 3878 C CA . THR A 1 492 ? -20.919 6.268 -20.403 1.00 37.62 492 THR A CA 1
ATOM 3879 C C . THR A 1 492 ? -19.609 5.476 -20.369 1.00 37.62 492 THR A C 1
ATOM 3881 O O . THR A 1 492 ? -19.369 4.636 -19.503 1.00 37.62 492 THR A O 1
ATOM 3884 N N . CYS A 1 493 ? -18.689 5.762 -21.296 1.00 40.84 493 CYS A N 1
ATOM 3885 C CA . CYS A 1 493 ? -17.348 5.171 -21.267 1.00 40.84 493 CYS A CA 1
ATOM 3886 C C . CYS A 1 493 ? -16.419 5.949 -20.316 1.00 40.84 493 CYS A C 1
ATOM 3888 O O . CYS A 1 493 ? -15.850 6.982 -20.673 1.00 40.84 493 CYS A O 1
ATOM 3890 N N . LYS A 1 494 ? -16.196 5.424 -19.103 1.00 41.59 494 LYS A N 1
ATOM 3891 C CA . LYS A 1 494 ? -15.234 5.996 -18.147 1.00 41.59 494 LYS A CA 1
ATOM 3892 C C . LYS A 1 494 ? -13.818 5.455 -18.371 1.00 41.59 494 LYS A C 1
ATOM 3894 O O . LYS A 1 494 ? -13.584 4.245 -18.339 1.00 41.59 494 LYS A O 1
ATOM 3899 N N . ILE A 1 495 ? -12.853 6.358 -18.536 1.00 44.50 495 ILE A N 1
ATOM 3900 C CA . ILE A 1 495 ? -11.417 6.047 -18.557 1.00 44.50 495 ILE A CA 1
ATOM 3901 C C . ILE A 1 495 ? -10.794 6.688 -17.314 1.00 44.50 495 ILE A C 1
ATOM 3903 O O . ILE A 1 495 ? -10.587 7.897 -17.265 1.00 44.50 495 ILE A O 1
ATOM 3907 N N . ASP A 1 496 ? -10.524 5.886 -16.284 1.00 40.28 496 ASP A N 1
ATOM 3908 C CA . ASP A 1 496 ? -9.792 6.354 -15.102 1.00 40.28 496 ASP A CA 1
ATOM 3909 C C . ASP A 1 496 ? -8.311 6.535 -15.472 1.00 40.28 496 ASP A C 1
ATOM 3911 O O . ASP A 1 496 ? -7.738 5.640 -16.076 1.00 40.28 496 ASP A O 1
ATOM 3915 N N . LEU A 1 497 ? -7.673 7.649 -15.101 1.00 41.16 497 LEU A N 1
ATOM 3916 C CA . LEU A 1 497 ? -6.220 7.865 -15.205 1.00 41.16 497 LEU A CA 1
ATOM 3917 C C . LEU A 1 497 ? -5.652 7.880 -13.776 1.00 41.16 497 LEU A C 1
ATOM 3919 O O . LEU A 1 497 ? -5.906 8.828 -13.037 1.00 41.16 497 LEU A O 1
ATOM 3923 N N . LYS A 1 498 ? -4.943 6.829 -13.328 1.00 38.72 498 LYS A N 1
ATOM 3924 C CA . LYS A 1 498 ? -4.389 6.783 -11.951 1.00 38.72 498 LYS A CA 1
ATOM 3925 C C . LYS A 1 498 ? -2.946 7.330 -11.886 1.00 38.72 498 LYS A C 1
ATOM 3927 O O . LYS A 1 498 ? -2.212 7.189 -12.859 1.00 38.72 498 LYS A O 1
ATOM 3932 N N . PRO A 1 499 ? -2.481 7.878 -10.741 1.00 32.31 499 PRO A N 1
ATOM 3933 C CA . PRO A 1 499 ? -1.222 8.639 -10.655 1.00 32.31 499 PRO A CA 1
ATOM 3934 C C . PRO A 1 499 ? 0.063 7.800 -10.476 1.00 32.31 499 PRO A C 1
ATOM 3936 O O . PRO A 1 499 ? 1.115 8.347 -10.161 1.00 32.31 499 PRO A O 1
ATOM 3939 N N . TRP A 1 500 ? 0.013 6.472 -10.617 1.00 40.72 500 TRP A N 1
ATOM 3940 C CA . TRP A 1 500 ? 1.174 5.600 -10.370 1.00 40.72 500 TRP A CA 1
ATOM 3941 C C . TRP A 1 500 ? 2.167 5.569 -11.545 1.00 40.72 500 TRP A C 1
ATOM 3943 O O . TRP A 1 500 ? 1.778 5.651 -12.708 1.00 40.72 500 TRP A O 1
ATOM 3953 N N . ILE A 1 501 ? 3.450 5.347 -11.229 1.00 36.94 501 ILE A N 1
ATOM 3954 C CA . ILE A 1 501 ? 4.632 5.383 -12.126 1.00 36.94 501 ILE A CA 1
ATOM 3955 C C . ILE A 1 501 ? 4.563 4.382 -13.312 1.00 36.94 501 ILE A C 1
ATOM 3957 O O . ILE A 1 501 ? 5.358 4.466 -14.244 1.00 36.94 501 ILE A O 1
ATOM 3961 N N . PHE A 1 502 ? 3.566 3.489 -13.348 1.00 35.94 502 PHE A N 1
ATOM 3962 C CA . PHE A 1 502 ? 3.398 2.429 -14.356 1.00 35.94 502 PHE A CA 1
ATOM 3963 C C . PHE A 1 502 ? 2.253 2.652 -15.368 1.00 35.94 502 PHE A C 1
ATOM 3965 O O . PHE A 1 502 ? 1.777 1.699 -15.979 1.00 35.94 502 PHE A O 1
ATOM 3972 N N . TRP A 1 503 ? 1.787 3.889 -15.568 1.00 47.72 503 TRP A N 1
ATOM 3973 C CA . TRP A 1 503 ? 0.674 4.174 -16.488 1.00 47.72 503 TRP A CA 1
ATOM 3974 C C . TRP A 1 503 ? 1.058 4.303 -17.969 1.00 47.72 503 TRP A C 1
ATOM 3976 O O . TRP A 1 503 ? 1.983 5.032 -18.339 1.00 47.72 503 TRP A O 1
ATOM 3986 N N . THR A 1 504 ? 0.262 3.680 -18.847 1.00 49.72 504 THR A N 1
ATOM 3987 C CA . THR A 1 504 ? 0.344 3.825 -20.307 1.00 49.72 504 THR A CA 1
ATOM 3988 C C . THR A 1 504 ? -0.217 5.191 -20.710 1.00 49.72 504 THR A C 1
ATOM 3990 O O . THR A 1 504 ? -1.386 5.343 -21.061 1.00 49.72 504 THR A O 1
ATOM 3993 N N . LYS A 1 505 ? 0.641 6.221 -20.713 1.00 57.59 505 LYS A N 1
ATOM 3994 C CA . LYS A 1 505 ? 0.347 7.584 -21.216 1.00 57.59 505 LYS A CA 1
ATOM 3995 C C . LYS A 1 505 ? -0.049 7.620 -22.709 1.00 57.59 505 LYS A C 1
ATOM 3997 O O . LYS A 1 505 ? -0.051 8.675 -23.321 1.00 57.59 505 LYS A O 1
ATOM 4002 N N . LYS A 1 506 ? -0.320 6.479 -23.342 1.00 66.62 506 LYS A N 1
ATOM 4003 C CA . LYS A 1 506 ? -0.695 6.301 -24.744 1.00 66.62 506 LYS A CA 1
ATOM 4004 C C . LYS A 1 506 ? -1.435 4.972 -24.882 1.00 66.62 506 LYS A C 1
ATOM 4006 O O . LYS A 1 506 ? -0.914 3.962 -24.430 1.00 66.62 506 LYS A O 1
ATOM 4011 N N . GLY A 1 507 ? -2.569 4.954 -25.574 1.00 67.69 507 GLY A N 1
ATOM 4012 C CA . GLY A 1 507 ? -3.381 3.744 -25.721 1.00 67.69 507 GLY A CA 1
ATOM 4013 C C . GLY A 1 507 ? -4.418 3.850 -26.833 1.00 67.69 507 GLY A C 1
ATOM 4014 O O . GLY A 1 507 ? -4.451 4.847 -27.564 1.00 67.69 507 GLY A O 1
ATOM 4015 N N . CYS A 1 508 ? -5.179 2.774 -26.994 1.00 66.94 508 CYS A N 1
ATOM 4016 C CA . CYS A 1 508 ? -6.368 2.666 -27.827 1.00 66.94 508 CYS A CA 1
ATOM 4017 C C . CYS A 1 508 ? -7.389 1.827 -27.055 1.00 66.94 508 CYS A C 1
ATOM 4019 O O . CYS A 1 508 ? -6.995 0.838 -26.443 1.00 66.94 508 CYS A O 1
ATOM 4021 N N . LYS A 1 509 ? -8.663 2.204 -27.069 1.00 67.81 509 LYS A N 1
ATOM 4022 C CA . LYS A 1 509 ? -9.755 1.407 -26.511 1.00 67.81 509 LYS A CA 1
ATOM 4023 C C . LYS A 1 509 ? -10.913 1.448 -27.491 1.00 67.81 509 LYS A C 1
ATOM 4025 O O . LYS A 1 509 ? -11.353 2.534 -27.844 1.00 67.81 509 LYS A O 1
ATOM 4030 N N . SER A 1 510 ? -11.377 0.277 -27.886 1.00 69.62 510 SER A N 1
ATOM 4031 C CA . SER A 1 510 ? -12.510 0.101 -28.787 1.00 69.62 510 SER A CA 1
ATOM 4032 C C . SER A 1 510 ? -13.717 -0.364 -27.987 1.00 69.62 510 SER A C 1
ATOM 4034 O O . SER A 1 510 ? -13.565 -1.160 -27.057 1.00 69.62 510 SER A O 1
ATOM 4036 N N . PHE A 1 511 ? -14.891 0.150 -28.318 1.00 64.69 511 PHE A N 1
ATOM 4037 C CA . PHE A 1 511 ? -16.178 -0.316 -27.814 1.00 64.69 511 PHE A CA 1
ATOM 4038 C C . PHE A 1 511 ? -17.224 -0.158 -28.918 1.00 64.69 511 PHE A C 1
ATOM 4040 O O . PHE A 1 511 ? -17.000 0.541 -29.904 1.00 64.69 511 PHE A O 1
ATOM 4047 N N . GLU A 1 512 ? -18.331 -0.867 -28.781 1.00 63.72 512 GLU A N 1
ATOM 4048 C CA . GLU A 1 512 ? -19.417 -0.882 -29.754 1.00 63.72 512 GLU A CA 1
ATOM 4049 C C . GLU A 1 512 ? -20.575 -0.083 -29.167 1.00 63.72 512 GLU A C 1
ATOM 4051 O O . GLU A 1 512 ? -20.946 -0.336 -28.025 1.00 63.72 512 GLU A O 1
ATOM 4056 N N . LEU A 1 513 ? -21.076 0.901 -29.914 1.00 56.03 513 LEU A N 1
ATOM 4057 C CA . LEU A 1 513 ? -22.131 1.816 -29.481 1.00 56.03 513 LEU A CA 1
ATOM 4058 C C . LEU A 1 513 ? -23.208 1.833 -30.570 1.00 56.03 513 LEU A C 1
ATOM 4060 O O . LEU A 1 513 ? -22.917 2.180 -31.713 1.00 56.03 513 LEU A O 1
ATOM 4064 N N . GLU A 1 514 ? -24.418 1.371 -30.237 1.00 56.19 514 GLU A N 1
ATOM 4065 C CA . GLU A 1 514 ? -25.564 1.235 -31.164 1.00 56.19 514 GLU A CA 1
ATOM 4066 C C . GLU A 1 514 ? -25.241 0.502 -32.491 1.00 56.19 514 GLU A C 1
ATOM 4068 O O . GLU A 1 514 ? -25.794 0.803 -33.546 1.00 56.19 514 GLU A O 1
ATOM 4073 N N . GLY A 1 515 ? -24.336 -0.485 -32.452 1.00 56.31 515 GLY A N 1
ATOM 4074 C CA . GLY A 1 515 ? -23.926 -1.274 -33.625 1.00 56.31 515 GLY A CA 1
ATOM 4075 C C . GLY A 1 515 ? -22.838 -0.633 -34.499 1.00 56.31 515 GLY A C 1
ATOM 4076 O O . GLY A 1 515 ? -22.418 -1.239 -35.486 1.00 56.31 515 GLY A O 1
ATOM 4077 N N . SER A 1 516 ? -22.337 0.550 -34.125 1.00 57.53 516 SER A N 1
ATOM 4078 C CA . SER A 1 516 ? -21.157 1.178 -34.727 1.00 57.53 516 SER A CA 1
ATOM 4079 C C . SER A 1 516 ? -19.931 1.004 -33.829 1.00 57.53 516 SER A C 1
ATOM 4081 O O . SER A 1 516 ? -19.973 1.210 -32.614 1.00 57.53 516 SER A O 1
ATOM 4083 N N . GLN A 1 517 ? -18.791 0.650 -34.427 1.00 72.94 517 GLN A N 1
ATOM 4084 C CA . GLN A 1 517 ? -17.535 0.528 -33.689 1.00 72.94 517 GLN A CA 1
ATOM 4085 C C . GLN A 1 517 ? -16.936 1.918 -33.429 1.00 72.94 517 GLN A C 1
ATOM 4087 O O . GLN A 1 517 ? -16.668 2.684 -34.360 1.00 72.94 517 GLN A O 1
ATOM 4092 N N . VAL A 1 518 ? -16.685 2.225 -32.156 1.00 75.69 518 VAL A N 1
ATOM 4093 C CA . VAL A 1 518 ? -16.086 3.483 -31.706 1.00 75.69 518 VAL A CA 1
ATOM 4094 C C . VAL A 1 518 ? -14.735 3.218 -31.041 1.00 75.69 518 VAL A C 1
ATOM 4096 O O . VAL A 1 518 ? -14.624 2.525 -30.028 1.00 75.69 518 VAL A O 1
ATOM 4099 N N . ASP A 1 519 ? -13.686 3.820 -31.594 1.00 74.38 519 ASP A N 1
ATOM 4100 C CA . ASP A 1 519 ? -12.308 3.685 -31.135 1.00 74.38 519 ASP A CA 1
ATOM 4101 C C . ASP A 1 519 ? -11.814 4.993 -30.494 1.00 74.38 519 ASP A C 1
ATOM 4103 O O . ASP A 1 519 ? -11.724 6.040 -31.133 1.00 74.38 519 ASP A O 1
ATOM 4107 N N . ILE A 1 520 ? -11.408 4.947 -29.225 1.00 77.75 520 ILE A N 1
ATOM 4108 C CA . ILE A 1 520 ? -10.720 6.054 -28.546 1.00 77.75 520 ILE A CA 1
ATOM 4109 C C . ILE A 1 520 ? -9.213 5.821 -28.606 1.00 77.75 520 ILE A C 1
ATOM 4111 O O . ILE A 1 520 ? -8.701 4.850 -28.054 1.00 77.75 520 ILE A O 1
ATOM 4115 N N . HIS A 1 521 ? -8.465 6.766 -29.169 1.00 75.44 521 HIS A N 1
ATOM 4116 C CA . HIS A 1 521 ? -7.004 6.783 -29.191 1.00 75.44 521 HIS A CA 1
ATOM 4117 C C . HIS A 1 521 ? -6.449 7.955 -28.384 1.00 75.44 521 HIS A C 1
ATOM 4119 O O . HIS A 1 521 ? -6.870 9.089 -28.567 1.00 75.44 521 HIS A O 1
ATOM 4125 N N . TRP A 1 522 ? -5.417 7.736 -27.568 1.00 80.81 522 TRP A N 1
ATOM 4126 C CA . TRP A 1 522 ? -4.753 8.828 -26.842 1.00 80.81 522 TRP A CA 1
ATOM 4127 C C . TRP A 1 522 ? -3.223 8.733 -26.874 1.00 80.81 522 TRP A C 1
ATOM 4129 O O . TRP A 1 522 ? -2.636 7.651 -27.028 1.00 80.81 522 TRP A O 1
ATOM 4139 N N . ASP A 1 523 ? -2.559 9.884 -26.751 1.00 75.56 523 ASP A N 1
ATOM 4140 C CA . ASP A 1 523 ? -1.118 10.041 -26.511 1.00 75.56 523 ASP A CA 1
ATOM 4141 C C . ASP A 1 523 ? -0.880 11.296 -25.648 1.00 75.56 523 ASP A C 1
ATOM 4143 O O . ASP A 1 523 ? -0.886 12.420 -26.142 1.00 75.56 523 ASP A O 1
ATOM 4147 N N . LEU A 1 524 ? -0.657 11.078 -24.354 1.00 72.19 524 LEU A N 1
ATOM 4148 C CA . LEU A 1 524 ? -0.315 12.049 -23.311 1.00 72.19 524 LEU A CA 1
ATOM 4149 C C . LEU A 1 524 ? 1.185 11.996 -22.936 1.00 72.19 524 LEU A C 1
ATOM 4151 O O . LEU A 1 524 ? 1.594 12.551 -21.920 1.00 72.19 524 LEU A O 1
ATOM 4155 N N . ARG A 1 525 ? 2.038 11.280 -23.690 1.00 68.12 525 ARG A N 1
ATOM 4156 C CA . ARG A 1 525 ? 3.448 11.040 -23.297 1.00 68.12 525 ARG A CA 1
ATOM 4157 C C . ARG A 1 525 ? 4.301 12.301 -23.248 1.00 68.12 525 ARG A C 1
ATOM 4159 O O . ARG A 1 525 ? 5.165 12.404 -22.385 1.00 68.12 525 ARG A O 1
ATOM 4166 N N . SER A 1 526 ? 4.081 13.205 -24.193 1.00 68.81 526 SER A N 1
ATOM 4167 C CA . SER A 1 526 ? 4.781 14.486 -24.291 1.00 68.81 526 SER A CA 1
ATOM 4168 C C . SER A 1 526 ? 4.015 15.624 -23.622 1.00 68.81 526 SER A C 1
ATOM 4170 O O . SER A 1 526 ? 4.485 16.751 -23.681 1.00 68.81 526 SER A O 1
ATOM 4172 N N . ALA A 1 527 ? 2.876 15.329 -22.982 1.00 72.75 527 ALA A N 1
ATOM 4173 C CA . ALA A 1 527 ? 1.985 16.338 -22.441 1.00 72.75 527 ALA A CA 1
ATOM 4174 C C . ALA A 1 527 ? 2.712 17.248 -21.440 1.00 72.75 527 ALA A C 1
ATOM 4176 O O . ALA A 1 527 ? 3.301 16.766 -20.467 1.00 72.75 527 ALA A O 1
ATOM 4177 N N . ARG A 1 528 ? 2.661 18.559 -21.675 1.00 67.62 528 ARG A N 1
ATOM 4178 C CA . ARG A 1 528 ? 3.136 19.575 -20.731 1.00 67.62 528 ARG A CA 1
ATOM 4179 C C . ARG A 1 528 ? 1.977 20.027 -19.860 1.00 67.62 528 ARG A C 1
ATOM 4181 O O . ARG A 1 528 ? 0.893 20.269 -20.376 1.00 67.62 528 ARG A O 1
ATOM 4188 N N . PHE A 1 529 ? 2.214 20.181 -18.565 1.00 66.19 529 PHE A N 1
ATOM 4189 C CA . PHE A 1 529 ? 1.212 20.619 -17.592 1.00 66.19 529 PHE A CA 1
ATOM 4190 C C . PHE A 1 529 ? 1.609 22.004 -17.069 1.00 66.19 529 PHE A C 1
ATOM 4192 O O . PHE A 1 529 ? 2.740 22.178 -16.615 1.00 66.19 529 PHE A O 1
ATOM 4199 N N . CYS A 1 530 ? 0.711 22.988 -17.144 1.00 53.19 530 CYS A N 1
ATOM 4200 C CA . CYS A 1 530 ? 0.948 24.351 -16.657 1.00 53.19 530 CYS A CA 1
ATOM 4201 C C . CYS A 1 530 ? 0.179 24.571 -15.350 1.00 53.19 530 CYS A C 1
ATOM 4203 O O . CYS A 1 530 ? -0.879 25.189 -15.346 1.00 53.19 530 CYS A O 1
ATOM 4205 N N . GLY A 1 531 ? 0.687 24.020 -14.244 1.00 47.94 531 GLY A N 1
ATOM 4206 C CA . GLY A 1 531 ? 0.157 24.273 -12.894 1.00 47.94 531 GLY A CA 1
ATOM 4207 C C . GLY A 1 531 ? -1.205 23.643 -12.559 1.00 47.94 531 GLY A C 1
ATOM 4208 O O . GLY A 1 531 ? -1.586 23.660 -11.395 1.00 47.94 531 GLY A O 1
ATOM 4209 N N . SER A 1 532 ? -1.905 23.041 -13.526 1.00 49.03 532 SER A N 1
ATOM 4210 C CA . SER A 1 532 ? -3.152 22.289 -13.336 1.00 49.03 532 SER A CA 1
ATOM 4211 C C . SER A 1 532 ? -2.986 20.813 -13.750 1.00 49.03 532 SER A C 1
ATOM 4213 O O . SER A 1 532 ? -2.052 20.479 -14.489 1.00 49.03 532 SER A O 1
ATOM 4215 N N . PRO A 1 533 ? -3.862 19.895 -13.289 1.00 49.22 533 PRO A N 1
ATOM 4216 C CA . PRO A 1 533 ? -3.824 18.487 -13.697 1.00 49.22 533 PRO A CA 1
ATOM 4217 C C . PRO A 1 533 ? -4.220 18.259 -15.170 1.00 49.22 533 PRO A C 1
ATOM 4219 O O . PRO A 1 533 ? -4.106 17.136 -15.663 1.00 49.22 533 PRO A O 1
ATOM 4222 N N . GLU A 1 534 ? -4.666 19.298 -15.886 1.00 57.41 534 GLU A N 1
ATOM 4223 C CA . GLU A 1 534 ? -5.005 19.235 -17.308 1.00 57.41 534 GLU A CA 1
ATOM 4224 C C . GLU A 1 534 ? -3.748 19.431 -18.186 1.00 57.41 534 GLU A C 1
ATOM 4226 O O . GLU A 1 534 ? -2.959 20.359 -17.963 1.00 57.41 534 GLU A O 1
ATOM 4231 N N . PRO A 1 535 ? -3.522 18.579 -19.203 1.00 67.12 535 PRO A N 1
ATOM 4232 C CA . PRO A 1 535 ? -2.425 18.776 -20.141 1.00 67.12 535 PRO A CA 1
ATOM 4233 C C . PRO A 1 535 ? -2.663 20.040 -20.983 1.00 67.12 535 PRO A C 1
ATOM 4235 O O . PRO A 1 535 ? -3.713 20.224 -21.585 1.00 67.12 535 PRO A O 1
ATOM 4238 N N . CYS A 1 536 ? -1.671 20.923 -21.032 1.00 65.12 536 CYS A N 1
ATOM 4239 C CA . CYS A 1 536 ? -1.742 22.225 -21.697 1.00 65.12 536 CYS A CA 1
ATOM 4240 C C . CYS A 1 536 ? -1.263 22.185 -23.151 1.00 65.12 536 CYS A C 1
ATOM 4242 O O . CYS A 1 536 ? -1.763 22.934 -23.985 1.00 65.12 536 CYS A O 1
ATOM 4244 N N . SER A 1 537 ? -0.289 21.332 -23.462 1.00 72.38 537 SER A N 1
ATOM 4245 C CA . SER A 1 537 ? 0.237 21.158 -24.819 1.00 72.38 537 SER A CA 1
ATOM 4246 C C . SER A 1 537 ? 0.919 19.805 -24.977 1.00 72.38 537 SER A C 1
ATOM 4248 O O . SER A 1 537 ? 1.100 19.070 -24.006 1.00 72.38 537 SER A O 1
ATOM 4250 N N . ASP A 1 538 ? 1.292 19.471 -26.206 1.00 79.31 538 ASP A N 1
ATOM 4251 C CA . ASP A 1 538 ? 1.988 18.256 -26.609 1.00 79.31 538 ASP A CA 1
ATOM 4252 C C . ASP A 1 538 ? 1.218 16.934 -26.381 1.00 79.31 538 ASP A C 1
ATOM 4254 O O . ASP A 1 538 ? 1.813 15.893 -26.061 1.00 79.31 538 ASP A O 1
ATOM 4258 N N . PHE A 1 539 ? -0.105 16.941 -26.583 1.00 82.44 539 PHE A N 1
ATOM 4259 C CA . PHE A 1 539 ? -0.962 15.764 -26.386 1.00 82.44 539 PHE A CA 1
ATOM 4260 C C . PHE A 1 539 ? -2.084 15.629 -27.424 1.00 82.44 539 PHE A C 1
ATOM 4262 O O . PHE A 1 539 ? -2.410 16.576 -28.139 1.00 82.44 539 PHE A O 1
ATOM 4269 N N . TYR A 1 540 ? -2.682 14.435 -27.521 1.00 80.12 540 TYR A N 1
ATOM 4270 C CA . TYR A 1 540 ? -3.999 14.286 -28.146 1.00 80.12 540 TYR A CA 1
ATOM 4271 C C . TYR A 1 540 ? -4.845 13.161 -27.539 1.00 80.12 540 TYR A C 1
ATOM 4273 O O . TYR A 1 540 ? -4.315 12.144 -27.082 1.00 80.12 540 TYR A O 1
ATOM 4281 N N . VAL A 1 541 ? -6.165 13.323 -27.625 1.00 81.69 541 VAL A N 1
ATOM 4282 C CA . VAL A 1 541 ? -7.186 12.284 -27.439 1.00 81.69 541 VAL A CA 1
ATOM 4283 C C . VAL A 1 541 ? -8.137 12.369 -28.631 1.00 81.69 541 VAL A C 1
ATOM 4285 O O . VAL A 1 541 ? -8.675 13.435 -28.906 1.00 81.69 541 VAL A O 1
ATOM 4288 N N . ALA A 1 542 ? -8.296 11.280 -29.373 1.00 80.25 542 ALA A N 1
ATOM 4289 C CA . ALA A 1 542 ? -9.072 11.201 -30.601 1.00 80.25 542 ALA A CA 1
ATOM 4290 C C . ALA A 1 542 ? -10.136 10.107 -30.472 1.00 80.25 542 ALA A C 1
ATOM 4292 O O . ALA A 1 542 ? -9.787 8.955 -30.231 1.00 80.25 542 ALA A O 1
ATOM 4293 N N . LEU A 1 543 ? -11.402 10.464 -30.650 1.00 78.88 543 LEU A N 1
ATOM 4294 C CA . LEU A 1 543 ? -12.525 9.544 -30.801 1.00 78.88 543 LEU A CA 1
ATOM 4295 C C . LEU A 1 543 ? -12.743 9.300 -32.295 1.00 78.88 543 LEU A C 1
ATOM 4297 O O . LEU A 1 543 ? -12.864 10.261 -33.057 1.00 78.88 543 LEU A O 1
ATOM 4301 N N . VAL A 1 544 ? -12.765 8.041 -32.710 1.00 80.25 544 VAL A N 1
ATOM 4302 C CA . VAL A 1 544 ? -12.915 7.617 -34.101 1.00 80.25 544 VAL A CA 1
ATOM 4303 C C . VAL A 1 544 ? -14.146 6.738 -34.216 1.00 80.25 544 VAL A C 1
ATOM 4305 O O . VAL A 1 544 ? -14.308 5.817 -33.427 1.00 80.25 544 VAL A O 1
ATOM 4308 N N . SER A 1 545 ? -14.989 6.999 -35.203 1.00 78.06 545 SER A N 1
ATOM 4309 C CA . SER A 1 545 ? -16.132 6.153 -35.545 1.00 78.06 545 SER A CA 1
ATOM 4310 C C . SER A 1 545 ? -16.246 6.104 -37.066 1.00 78.06 545 SER A C 1
ATOM 4312 O O . SER A 1 545 ? -16.000 7.115 -37.724 1.00 78.06 545 SER A O 1
ATOM 4314 N N . ASP A 1 546 ? -16.483 4.918 -37.632 1.00 73.81 546 ASP A N 1
ATOM 4315 C CA . ASP A 1 546 ? -16.650 4.685 -39.078 1.00 73.81 546 ASP A CA 1
ATOM 4316 C C . ASP A 1 546 ? -15.564 5.317 -39.977 1.00 73.81 546 ASP A C 1
ATOM 4318 O O . ASP A 1 546 ? -15.798 5.762 -41.101 1.00 73.81 546 ASP A O 1
ATOM 4322 N N . GLY A 1 547 ? -14.322 5.353 -39.482 1.00 70.25 547 GLY A N 1
ATOM 4323 C CA . GLY A 1 547 ? -13.180 5.913 -40.211 1.00 70.25 547 GLY A CA 1
ATOM 4324 C C . GLY A 1 547 ? -13.096 7.446 -40.207 1.00 70.25 547 GLY A C 1
ATOM 4325 O O . GLY A 1 547 ? -12.264 8.008 -40.930 1.00 70.25 547 GLY A O 1
ATOM 4326 N N . GLU A 1 548 ? -13.881 8.129 -39.371 1.00 79.56 548 GLU A N 1
ATOM 4327 C CA . GLU A 1 548 ? -13.812 9.572 -39.122 1.00 79.56 548 GLU A CA 1
ATOM 4328 C C . GLU A 1 548 ? -13.398 9.889 -37.682 1.00 79.56 548 GLU A C 1
ATOM 4330 O O . GLU A 1 548 ? -13.809 9.221 -36.739 1.00 79.56 548 GLU A O 1
ATOM 4335 N N . VAL A 1 549 ? -12.584 10.929 -37.489 1.00 80.62 549 VAL A N 1
ATOM 4336 C CA . VAL A 1 549 ? -12.263 11.455 -36.155 1.00 80.62 549 VAL A CA 1
ATOM 4337 C C . VAL A 1 549 ? -13.364 12.429 -35.736 1.00 80.62 549 VAL A C 1
ATOM 4339 O O . VAL A 1 549 ? -13.359 13.580 -36.174 1.00 80.62 549 VAL A O 1
ATOM 4342 N N . VAL A 1 550 ? -14.277 11.964 -34.884 1.00 78.44 550 VAL A N 1
ATOM 4343 C CA . VAL A 1 550 ? -15.468 12.700 -34.423 1.00 78.44 550 VAL A CA 1
ATOM 4344 C C . VAL A 1 550 ? -15.116 13.749 -33.364 1.00 78.44 550 VAL A C 1
ATOM 4346 O O . VAL A 1 550 ? -15.644 14.857 -33.373 1.00 78.44 550 VAL A O 1
ATOM 4349 N N . LEU A 1 551 ? -14.177 13.436 -32.467 1.00 77.06 551 LEU A N 1
ATOM 4350 C CA . LEU A 1 551 ? -13.703 14.361 -31.435 1.00 77.06 551 LEU A CA 1
ATOM 4351 C C . LEU A 1 551 ? -12.183 14.285 -31.340 1.00 77.06 551 LEU A C 1
ATOM 4353 O O . LEU A 1 551 ? -11.621 13.205 -31.183 1.00 77.06 551 LEU A O 1
ATOM 4357 N N . LEU A 1 552 ? -11.512 15.434 -31.402 1.00 76.62 552 LEU A N 1
ATOM 4358 C CA . LEU A 1 552 ? -10.063 15.528 -31.255 1.00 76.62 552 LEU A CA 1
ATOM 4359 C C . LEU A 1 552 ? -9.700 16.612 -30.242 1.00 76.62 552 LEU A C 1
ATOM 4361 O O . LEU A 1 552 ? -9.792 17.803 -30.530 1.00 76.62 552 LEU A O 1
ATOM 4365 N N . LEU A 1 553 ? -9.234 16.181 -29.076 1.00 75.94 553 LEU A N 1
ATOM 4366 C CA . LEU A 1 553 ? -8.700 17.038 -28.024 1.00 75.94 553 LEU A CA 1
ATOM 4367 C C . LEU A 1 553 ? -7.172 17.070 -28.118 1.00 75.94 553 LEU A C 1
ATOM 4369 O O . LEU A 1 553 ? -6.557 16.040 -28.391 1.00 75.94 553 LEU A O 1
ATOM 4373 N N . GLY A 1 554 ? -6.565 18.233 -27.876 1.00 78.31 554 GLY A N 1
ATOM 4374 C CA . GLY A 1 554 ? -5.113 18.441 -27.897 1.00 78.31 554 GLY A CA 1
ATOM 4375 C C . GLY A 1 554 ? -4.545 19.013 -29.207 1.00 78.31 554 GLY A C 1
ATOM 4376 O O . GLY A 1 554 ? -5.221 19.152 -30.230 1.00 78.31 554 GLY A O 1
ATOM 4377 N N . ASP A 1 555 ? -3.271 19.389 -29.164 1.00 76.19 555 ASP A N 1
ATOM 4378 C CA . ASP A 1 555 ? -2.548 20.128 -30.205 1.00 76.19 555 ASP A CA 1
ATOM 4379 C C . ASP A 1 555 ? -1.795 19.219 -31.200 1.00 76.19 555 ASP A C 1
ATOM 4381 O O . ASP A 1 555 ? -1.479 19.633 -32.320 1.00 76.19 555 ASP A O 1
ATOM 4385 N N . HIS A 1 556 ? -1.585 17.936 -30.877 1.00 79.44 556 HIS A N 1
ATOM 4386 C CA . HIS A 1 556 ? -0.898 16.955 -31.741 1.00 79.44 556 HIS A CA 1
ATOM 4387 C C . HIS A 1 556 ? -1.785 16.383 -32.869 1.00 79.44 556 HIS A C 1
ATOM 4389 O O . HIS A 1 556 ? -1.736 15.190 -33.192 1.00 79.44 556 HIS A O 1
ATOM 4395 N N . LYS A 1 557 ? -2.558 17.239 -33.550 1.00 78.81 557 LYS A N 1
ATOM 4396 C CA . LYS A 1 557 ? -3.572 16.833 -34.544 1.00 78.81 557 LYS A CA 1
ATOM 4397 C C . LYS A 1 557 ? -3.013 15.966 -35.679 1.00 78.81 557 LYS A C 1
ATOM 4399 O O . LYS A 1 557 ? -3.538 14.898 -35.978 1.00 78.81 557 LYS A O 1
ATOM 4404 N N . LYS A 1 558 ? -1.877 16.360 -36.269 1.00 77.88 558 LYS A N 1
ATOM 4405 C CA . LYS A 1 558 ? -1.219 15.610 -37.365 1.00 77.88 558 LYS A CA 1
ATOM 4406 C C . LYS A 1 558 ? -0.839 14.178 -36.960 1.00 77.88 558 LYS A C 1
ATOM 4408 O O . LYS A 1 558 ? -0.875 13.261 -37.778 1.00 77.88 558 LYS A O 1
ATOM 4413 N N . LYS A 1 559 ? -0.452 13.986 -35.697 1.00 77.56 559 LYS A N 1
ATOM 4414 C CA . LYS A 1 559 ? -0.038 12.691 -35.144 1.00 77.56 559 LYS A CA 1
ATOM 4415 C C . LYS A 1 559 ? -1.244 11.804 -34.834 1.00 77.56 559 LYS A C 1
ATOM 4417 O O . LYS A 1 559 ? -1.130 10.591 -35.001 1.00 77.56 559 LYS A O 1
ATOM 4422 N N . ALA A 1 560 ? -2.364 12.409 -34.434 1.00 76.62 560 ALA A N 1
ATOM 4423 C CA . ALA A 1 560 ? -3.642 11.732 -34.261 1.00 76.62 560 ALA A CA 1
ATOM 4424 C C . ALA A 1 560 ? -4.126 11.142 -35.593 1.00 76.62 560 ALA A C 1
ATOM 4426 O O . ALA A 1 560 ? -4.181 9.921 -35.712 1.00 76.62 560 ALA A O 1
ATOM 4427 N N . TYR A 1 561 ? -4.302 11.970 -36.632 1.00 78.81 561 TYR A N 1
ATOM 4428 C CA . TYR A 1 561 ? -4.766 11.518 -37.956 1.00 78.81 561 TYR A CA 1
ATOM 4429 C C . TYR A 1 561 ? -3.860 10.456 -38.588 1.00 78.81 561 TYR A C 1
ATOM 4431 O O . TYR A 1 561 ? -4.325 9.454 -39.126 1.00 78.81 561 TYR A O 1
ATOM 4439 N N . LYS A 1 562 ? -2.534 10.614 -38.468 1.00 77.81 562 LYS A N 1
ATOM 4440 C CA . LYS A 1 562 ? -1.577 9.617 -38.973 1.00 77.81 562 LYS A CA 1
ATOM 4441 C C . LYS A 1 562 ? -1.716 8.256 -38.281 1.00 77.81 562 LYS A C 1
ATOM 4443 O O . LYS A 1 562 ? -1.378 7.233 -38.875 1.00 77.81 562 LYS A O 1
ATOM 4448 N N . ARG A 1 563 ? -2.135 8.240 -37.015 1.00 75.62 563 ARG A N 1
ATOM 4449 C CA . ARG A 1 563 ? -2.264 7.014 -36.226 1.00 75.62 563 ARG A CA 1
ATOM 4450 C C . ARG A 1 563 ? -3.623 6.352 -36.406 1.00 75.62 563 ARG A C 1
ATOM 4452 O O . ARG A 1 563 ? -3.650 5.132 -36.509 1.00 75.62 563 ARG A O 1
ATOM 4459 N N . THR A 1 564 ? -4.694 7.136 -36.440 1.00 74.12 564 THR A N 1
ATOM 4460 C CA . THR A 1 564 ? -6.061 6.640 -36.633 1.00 74.12 564 THR A CA 1
ATOM 4461 C C . THR A 1 564 ? -6.319 6.229 -38.080 1.00 74.12 564 THR A C 1
ATOM 4463 O O . THR A 1 564 ? -7.175 5.393 -38.323 1.00 74.12 564 THR A O 1
ATOM 4466 N N . LYS A 1 565 ? -5.565 6.788 -39.047 1.00 76.31 565 LYS A N 1
ATOM 4467 C CA . LYS A 1 565 ? -5.814 6.654 -40.499 1.00 76.31 565 LYS A CA 1
ATOM 4468 C C . LYS A 1 565 ? -7.224 7.110 -40.914 1.00 76.31 565 LYS A C 1
ATOM 4470 O O . LYS A 1 565 ? -7.657 6.809 -42.021 1.00 76.31 565 LYS A O 1
ATOM 4475 N N . ALA A 1 566 ? -7.897 7.843 -40.032 1.00 77.19 566 ALA A N 1
ATOM 4476 C CA . ALA A 1 566 ? -9.251 8.339 -40.188 1.00 77.19 566 ALA A CA 1
ATOM 4477 C C . ALA A 1 566 ? -9.237 9.775 -40.727 1.00 77.19 566 ALA A C 1
ATOM 4479 O O . ALA A 1 566 ? -8.290 10.532 -40.477 1.00 77.19 566 ALA A O 1
ATOM 4480 N N . ARG A 1 567 ? -10.284 10.155 -41.463 1.00 78.25 567 ARG A N 1
ATOM 4481 C CA . ARG A 1 567 ? -10.451 11.526 -41.972 1.00 78.25 567 ARG A CA 1
ATOM 4482 C C . ARG A 1 567 ? -11.014 12.458 -40.884 1.00 78.25 567 ARG A C 1
ATOM 4484 O O . ARG A 1 567 ? -11.621 11.968 -39.935 1.00 78.25 567 ARG A O 1
ATOM 4491 N N . PRO A 1 568 ? -10.803 13.783 -40.962 1.00 74.75 568 PRO A N 1
ATOM 4492 C CA . PRO A 1 568 ? -11.497 14.732 -40.090 1.00 74.75 568 PRO A CA 1
ATOM 4493 C C . PRO A 1 568 ? -13.013 14.668 -40.313 1.00 74.75 568 PRO A C 1
ATOM 4495 O O . PRO A 1 568 ? -13.436 14.572 -41.466 1.00 74.75 568 PRO A O 1
ATOM 4498 N N . ALA A 1 569 ? -13.804 14.747 -39.241 1.00 71.56 569 ALA A N 1
ATOM 4499 C CA . ALA A 1 569 ? -15.256 14.877 -39.349 1.00 71.56 569 ALA A CA 1
ATOM 4500 C C . ALA A 1 569 ? -15.655 16.199 -40.034 1.00 71.56 569 ALA A C 1
ATOM 4502 O O . ALA A 1 569 ? -14.947 17.206 -39.945 1.00 71.56 569 ALA A O 1
ATOM 4503 N N . LEU A 1 570 ? -16.809 16.195 -40.709 1.00 64.50 570 LEU A N 1
ATOM 4504 C CA . LEU A 1 570 ? -17.355 17.362 -41.420 1.00 64.50 570 LEU A CA 1
ATOM 4505 C C . LEU A 1 570 ? -17.861 18.472 -40.479 1.00 64.50 570 LEU A C 1
ATOM 4507 O O . LEU A 1 570 ? -18.049 19.607 -40.914 1.00 64.50 570 LEU A O 1
ATOM 4511 N N . SER A 1 571 ? -18.069 18.166 -39.196 1.00 61.59 571 SER A N 1
ATOM 4512 C CA . SER A 1 571 ? -18.520 19.109 -38.167 1.00 61.59 571 SER A CA 1
ATOM 4513 C C . SER A 1 571 ? -17.591 19.058 -36.952 1.00 61.59 571 SER A C 1
ATOM 4515 O O . SER A 1 571 ? -17.225 17.979 -36.491 1.00 61.59 571 SER A O 1
ATOM 4517 N N . GLU A 1 572 ? -17.174 20.226 -36.449 1.00 62.06 572 GLU A N 1
ATOM 4518 C CA . GLU A 1 572 ? -16.325 20.330 -35.253 1.00 62.06 572 GLU A CA 1
ATOM 4519 C C . GLU A 1 572 ? -17.181 20.065 -34.003 1.00 62.06 572 GLU A C 1
ATOM 4521 O O . GLU A 1 572 ? -18.276 20.610 -33.869 1.00 62.06 572 GLU A O 1
ATOM 4526 N N . ALA A 1 573 ? -16.694 19.225 -33.088 1.00 64.94 573 ALA A N 1
ATOM 4527 C CA . ALA A 1 573 ? -17.384 18.963 -31.831 1.00 64.94 573 ALA A CA 1
ATOM 4528 C C . ALA A 1 573 ? -17.505 20.245 -30.988 1.00 64.94 573 ALA A C 1
ATOM 4530 O O . ALA A 1 573 ? -16.538 20.998 -30.837 1.00 64.94 573 ALA A O 1
ATOM 4531 N N . VAL A 1 574 ? -18.686 20.470 -30.411 1.00 66.31 574 VAL A N 1
ATOM 4532 C CA . VAL A 1 574 ? -18.988 21.645 -29.584 1.00 66.31 574 VAL A CA 1
ATOM 4533 C C . VAL A 1 574 ? -18.915 21.261 -28.106 1.00 66.31 574 VAL A C 1
ATOM 4535 O O . VAL A 1 574 ? -19.490 20.257 -27.690 1.00 66.31 574 VAL A O 1
ATOM 4538 N N . LEU A 1 575 ? -18.195 22.049 -27.302 1.00 68.06 575 LEU A N 1
ATOM 4539 C CA . LEU A 1 575 ? -18.097 21.831 -25.858 1.00 68.06 575 LEU A CA 1
ATOM 4540 C C . LEU A 1 575 ? -19.382 22.310 -25.169 1.00 68.06 575 LEU A C 1
ATOM 4542 O O . LEU A 1 575 ? -19.632 23.510 -25.114 1.00 68.06 575 LEU A O 1
ATOM 4546 N N . PHE A 1 576 ? -20.168 21.376 -24.629 1.00 71.88 576 PHE A N 1
ATOM 4547 C CA . PHE A 1 576 ? -21.445 21.678 -23.970 1.00 71.88 576 PHE A CA 1
ATOM 4548 C C . PHE A 1 576 ? -21.287 22.063 -22.493 1.00 71.88 576 PHE A C 1
ATOM 4550 O O . PHE A 1 576 ? -21.927 22.984 -22.005 1.00 71.88 576 PHE A O 1
ATOM 4557 N N . TYR A 1 577 ? -20.417 21.376 -21.753 1.00 76.12 577 TYR A N 1
ATOM 4558 C CA . TYR A 1 577 ? -20.143 21.709 -20.358 1.00 76.12 577 TYR A CA 1
ATOM 4559 C C . TYR A 1 577 ? -18.745 21.247 -19.945 1.00 76.12 577 TYR A C 1
ATOM 4561 O O . TYR A 1 577 ? -18.197 20.297 -20.507 1.00 76.12 577 TYR A O 1
ATOM 4569 N N . LYS A 1 578 ? -18.165 21.915 -18.947 1.00 81.19 578 LYS A N 1
ATOM 4570 C CA . LYS A 1 578 ? -16.883 21.559 -18.327 1.00 81.19 578 LYS A CA 1
ATOM 4571 C C . LYS A 1 578 ? -17.104 21.388 -16.828 1.00 81.19 578 LYS A C 1
ATOM 4573 O O . LYS A 1 578 ? -17.670 22.265 -16.186 1.00 81.19 578 LYS A O 1
ATOM 4578 N N . LYS A 1 579 ? -16.671 20.260 -16.260 1.00 82.50 579 LYS A N 1
ATOM 4579 C CA . LYS A 1 579 ? -16.731 19.994 -14.814 1.00 82.50 579 LYS A CA 1
ATOM 4580 C C . LYS A 1 579 ? -15.333 19.711 -14.284 1.00 82.50 579 LYS A C 1
ATOM 4582 O O . LYS A 1 579 ? -14.676 18.791 -14.765 1.00 82.50 579 LYS A O 1
ATOM 4587 N N . GLU A 1 580 ? -14.908 20.451 -13.268 1.00 80.81 580 GLU A N 1
ATOM 4588 C CA . GLU A 1 580 ? -13.551 20.384 -12.726 1.00 80.81 580 GLU A CA 1
ATOM 4589 C C . GLU A 1 580 ? -13.517 20.246 -11.209 1.00 80.81 580 GLU A C 1
ATOM 4591 O O . GLU A 1 580 ? -14.367 20.786 -10.510 1.00 80.81 580 GLU A O 1
ATOM 4596 N N . ASN A 1 581 ? -12.492 19.550 -10.707 1.00 81.94 581 ASN A N 1
ATOM 4597 C CA . ASN A 1 581 ? -12.151 19.503 -9.288 1.00 81.94 581 ASN A CA 1
ATOM 4598 C C . ASN A 1 581 ? -10.746 20.081 -9.101 1.00 81.94 581 ASN A C 1
ATOM 4600 O O . ASN A 1 581 ? -9.779 19.515 -9.614 1.00 81.94 581 ASN A O 1
ATOM 4604 N N . VAL A 1 582 ? -10.634 21.179 -8.359 1.00 80.94 582 VAL A N 1
ATOM 4605 C CA . VAL A 1 582 ? -9.373 21.876 -8.082 1.00 80.94 582 VAL A CA 1
ATOM 4606 C C . VAL A 1 582 ? -9.080 21.787 -6.596 1.00 80.94 582 VAL A C 1
ATOM 4608 O O . VAL A 1 582 ? -9.967 22.004 -5.778 1.00 80.94 582 VAL A O 1
ATOM 4611 N N . PHE A 1 583 ? -7.835 21.480 -6.240 1.00 81.50 583 PHE A N 1
ATOM 4612 C CA . PHE A 1 583 ? -7.415 21.342 -4.852 1.00 81.50 583 PHE A CA 1
ATOM 4613 C C . PHE A 1 583 ? -6.321 22.357 -4.522 1.00 81.50 583 PHE A C 1
ATOM 4615 O O . PHE A 1 583 ? -5.284 22.375 -5.183 1.00 81.50 583 PHE A O 1
ATOM 4622 N N . ALA A 1 584 ? -6.536 23.194 -3.509 1.00 79.88 584 ALA A N 1
ATOM 4623 C CA . ALA A 1 584 ? -5.582 24.225 -3.103 1.00 79.88 584 ALA A CA 1
ATOM 4624 C C . ALA A 1 584 ? -5.833 24.697 -1.665 1.00 79.88 584 ALA A C 1
ATOM 4626 O O . ALA A 1 584 ? -6.885 24.435 -1.092 1.00 79.88 584 ALA A O 1
ATOM 4627 N N . LYS A 1 585 ? -4.873 25.422 -1.075 1.00 79.19 585 LYS A N 1
ATOM 4628 C CA . LYS A 1 585 ? -5.026 25.964 0.289 1.00 79.19 585 LYS A CA 1
ATOM 4629 C C . LYS A 1 585 ? -5.940 27.190 0.340 1.00 79.19 585 LYS A C 1
ATOM 4631 O O . LYS A 1 585 ? -6.776 27.307 1.228 1.00 79.19 585 LYS A O 1
ATOM 4636 N N . LYS A 1 586 ? -5.735 28.137 -0.583 1.00 80.12 586 LYS A N 1
ATOM 4637 C CA . LYS A 1 586 ? -6.390 29.461 -0.552 1.00 80.12 586 LYS A CA 1
ATOM 4638 C C . LYS A 1 586 ? -6.822 29.998 -1.915 1.00 80.12 586 LYS A C 1
ATOM 4640 O O . LYS A 1 586 ? -7.799 30.735 -1.952 1.00 80.12 586 LYS A O 1
ATOM 4645 N N . SER A 1 587 ? -6.118 29.645 -2.992 1.00 86.19 587 SER A N 1
ATOM 4646 C CA . SER A 1 587 ? -6.326 30.173 -4.347 1.00 86.19 587 SER A CA 1
ATOM 4647 C C . SER A 1 587 ? -6.549 29.016 -5.321 1.00 86.19 587 SER A C 1
ATOM 4649 O O . SER A 1 587 ? -5.742 28.086 -5.360 1.00 86.19 587 SER A O 1
ATOM 4651 N N . PHE A 1 588 ? -7.662 29.045 -6.049 1.00 87.38 588 PHE A N 1
ATOM 4652 C CA . PHE A 1 588 ? -8.141 27.994 -6.945 1.00 87.38 588 PHE A CA 1
ATOM 4653 C C . PHE A 1 588 ? -8.247 28.553 -8.361 1.00 87.38 588 PHE A C 1
ATOM 4655 O O . PHE A 1 588 ? -9.060 29.441 -8.598 1.00 87.38 588 PHE A O 1
ATOM 4662 N N . SER A 1 589 ? -7.458 28.034 -9.300 1.00 84.75 589 SER A N 1
ATOM 4663 C CA . SER A 1 589 ? -7.451 28.505 -10.687 1.00 84.75 589 SER A CA 1
ATOM 4664 C C . SER A 1 589 ? -8.083 27.501 -11.653 1.00 84.75 589 SER A C 1
ATOM 4666 O O . SER A 1 589 ? -7.926 26.287 -11.510 1.00 84.75 589 SER A O 1
ATOM 4668 N N . THR A 1 590 ? -8.798 28.016 -12.650 1.00 86.06 590 THR A N 1
ATOM 4669 C CA . THR A 1 590 ? -9.365 27.264 -13.775 1.00 86.06 590 THR A CA 1
ATOM 4670 C C . THR A 1 590 ? -9.400 28.138 -15.025 1.00 86.06 590 THR A C 1
ATOM 4672 O O . THR A 1 590 ? -9.313 29.358 -14.945 1.00 86.06 590 THR A O 1
ATOM 4675 N N . ARG A 1 591 ? -9.540 27.518 -16.198 1.00 84.06 591 ARG A N 1
ATOM 4676 C CA . ARG A 1 591 ? -9.627 28.219 -17.480 1.00 84.06 591 ARG A CA 1
ATOM 4677 C C . ARG A 1 591 ? -10.862 27.801 -18.261 1.00 84.06 591 ARG A C 1
ATOM 4679 O O . ARG A 1 591 ? -11.140 26.604 -18.403 1.00 84.06 591 ARG A O 1
ATOM 4686 N N . ALA A 1 592 ? -11.579 28.785 -18.798 1.00 82.75 592 ALA A N 1
ATOM 4687 C CA . ALA A 1 592 ? -12.796 28.554 -19.569 1.00 82.75 592 ALA A CA 1
ATOM 4688 C C . ALA A 1 592 ? -12.987 29.564 -20.703 1.00 82.75 592 ALA A C 1
ATOM 4690 O O . ALA A 1 592 ? -12.401 30.644 -20.718 1.00 82.75 592 ALA A O 1
ATOM 4691 N N . LYS A 1 593 ? -13.813 29.183 -21.679 1.00 81.12 593 LYS A N 1
ATOM 4692 C CA . LYS A 1 593 ? -14.141 29.998 -22.851 1.00 81.12 593 LYS A CA 1
ATOM 4693 C C . LYS A 1 593 ? -15.609 30.382 -22.775 1.00 81.12 593 LYS A C 1
ATOM 4695 O O . LYS A 1 593 ? -16.463 29.506 -22.843 1.00 81.12 593 LYS A O 1
ATOM 4700 N N . PHE A 1 594 ? -15.880 31.673 -22.622 1.00 73.88 594 PHE A N 1
ATOM 4701 C CA . PHE A 1 594 ? -17.243 32.202 -22.522 1.00 73.88 594 PHE A CA 1
ATOM 4702 C C . PHE A 1 594 ? -17.760 32.789 -23.841 1.00 73.88 594 PHE A C 1
ATOM 4704 O O . PHE A 1 594 ? -18.959 33.012 -23.969 1.00 73.88 594 PHE A O 1
ATOM 4711 N N . ASP A 1 595 ? -16.872 33.001 -24.818 1.00 66.25 595 ASP A N 1
ATOM 4712 C CA . ASP A 1 595 ? -17.179 33.620 -26.108 1.00 66.25 595 ASP A CA 1
ATOM 4713 C C . ASP A 1 595 ? -16.833 32.701 -27.301 1.00 66.25 595 ASP A C 1
ATOM 4715 O O . ASP A 1 595 ? -15.931 31.854 -27.252 1.00 66.25 595 ASP A O 1
ATOM 4719 N N . GLN A 1 596 ? -17.542 32.906 -28.412 1.00 57.75 596 GLN A N 1
ATOM 4720 C CA . GLN A 1 596 ? -17.349 32.247 -29.702 1.00 57.75 596 GLN A CA 1
ATOM 4721 C C . GLN A 1 596 ? -15.989 32.578 -30.340 1.00 57.75 596 GLN A C 1
ATOM 4723 O O . GLN A 1 596 ? -15.492 31.789 -31.146 1.00 57.75 596 GLN A O 1
ATOM 4728 N N . GLN A 1 597 ? -15.328 33.678 -29.943 1.00 53.34 597 GLN A N 1
ATOM 4729 C CA . GLN A 1 597 ? -13.985 34.057 -30.420 1.00 53.34 597 GLN A CA 1
ATOM 4730 C C . GLN A 1 597 ? -12.852 33.120 -29.944 1.00 53.34 597 GLN A C 1
ATOM 4732 O O . GLN A 1 597 ? -11.679 33.353 -30.237 1.00 53.34 597 GLN A O 1
ATOM 4737 N N . LYS A 1 598 ? -13.176 32.017 -29.249 1.00 60.19 598 LYS A N 1
ATOM 4738 C CA . LYS A 1 598 ? -12.245 30.975 -28.766 1.00 60.19 598 LYS A CA 1
ATOM 4739 C C . LYS A 1 598 ? -11.146 31.493 -27.813 1.00 60.19 598 LYS A C 1
ATOM 4741 O O . LYS A 1 598 ? -10.222 30.716 -27.531 1.00 60.19 598 LYS A O 1
ATOM 4746 N N . GLN A 1 599 ? -11.248 32.721 -27.289 1.00 67.69 599 GLN A N 1
ATOM 4747 C CA . GLN A 1 599 ? -10.346 33.249 -26.261 1.00 67.69 599 GLN A CA 1
ATOM 4748 C C . GLN A 1 599 ? -10.603 32.540 -24.924 1.00 67.69 599 GLN A C 1
ATOM 4750 O O . GLN A 1 599 ? -11.744 32.325 -24.523 1.00 67.69 599 GLN A O 1
ATOM 4755 N N . GLU A 1 600 ? -9.525 32.091 -24.286 1.00 78.06 600 GLU A N 1
ATOM 4756 C CA . GLU A 1 600 ? -9.559 31.413 -22.991 1.00 78.06 600 GLU A CA 1
ATOM 4757 C C . GLU A 1 600 ? -9.318 32.436 -21.883 1.00 78.06 600 GLU A C 1
ATOM 4759 O O . GLU A 1 600 ? -8.351 33.192 -21.964 1.00 78.06 600 GLU A O 1
ATOM 4764 N N . HIS A 1 601 ? -10.198 32.448 -20.885 1.00 83.44 601 HIS A N 1
ATOM 4765 C CA . HIS A 1 601 ? -10.121 33.320 -19.719 1.00 83.44 601 HIS A CA 1
ATOM 4766 C C . HIS A 1 601 ? -9.570 32.553 -18.520 1.00 83.44 601 HIS A C 1
ATOM 4768 O O . HIS A 1 601 ? -9.957 31.399 -18.298 1.00 83.44 601 HIS A O 1
ATOM 4774 N N . ASP A 1 602 ? -8.698 33.194 -17.745 1.00 85.50 602 ASP A N 1
ATOM 4775 C CA . ASP A 1 602 ? -8.169 32.654 -16.490 1.00 85.50 602 ASP A CA 1
ATOM 4776 C C . ASP A 1 602 ? -9.052 33.086 -15.320 1.00 85.50 602 ASP A C 1
ATOM 4778 O O . ASP A 1 602 ? -9.227 34.275 -15.064 1.00 85.50 602 ASP A O 1
ATOM 4782 N N . ILE A 1 603 ? -9.638 32.120 -14.623 1.00 89.06 603 ILE A N 1
ATOM 4783 C CA . ILE A 1 603 ? -10.561 32.341 -13.514 1.00 89.06 603 ILE A CA 1
ATOM 4784 C C . ILE A 1 603 ? -9.873 31.885 -12.240 1.00 89.06 603 ILE A C 1
ATOM 4786 O O . ILE A 1 603 ? -9.517 30.714 -12.099 1.00 89.06 603 ILE A O 1
ATOM 4790 N N . VAL A 1 604 ? -9.736 32.794 -11.283 1.00 88.62 604 VAL A N 1
ATOM 4791 C CA . VAL A 1 604 ? -9.110 32.520 -9.993 1.00 88.62 604 VAL A CA 1
ATOM 4792 C C . VAL A 1 604 ? -10.097 32.830 -8.882 1.00 88.62 604 VAL A C 1
ATOM 4794 O O . VAL A 1 604 ? -10.551 33.960 -8.736 1.00 88.62 604 VAL A O 1
ATOM 4797 N N . VAL A 1 605 ? -10.425 31.823 -8.082 1.00 90.75 605 VAL A N 1
ATOM 4798 C CA . VAL A 1 605 ? -11.211 31.974 -6.860 1.00 90.75 605 VAL A CA 1
ATOM 4799 C C . VAL A 1 605 ? -10.260 31.965 -5.679 1.00 90.75 605 VAL A C 1
ATOM 4801 O O . VAL A 1 605 ? -9.557 30.983 -5.449 1.00 90.75 605 VAL A O 1
ATOM 4804 N N . GLU A 1 606 ? -10.258 33.029 -4.891 1.00 89.25 606 GLU A N 1
ATOM 4805 C CA . GLU A 1 606 ? -9.432 33.118 -3.693 1.00 89.25 606 GLU A CA 1
ATOM 4806 C C . GLU A 1 606 ? -10.300 33.245 -2.450 1.00 89.25 606 GLU A C 1
ATOM 4808 O O . GLU A 1 606 ? -11.374 33.850 -2.460 1.00 89.25 606 GLU A O 1
ATOM 4813 N N . SER A 1 607 ? -9.831 32.646 -1.360 1.00 85.25 607 SER A N 1
ATOM 4814 C CA . SER A 1 607 ? -10.530 32.658 -0.083 1.00 85.25 607 SER A CA 1
ATOM 4815 C C . SER A 1 607 ? -9.588 33.021 1.060 1.00 85.25 607 SER A C 1
ATOM 4817 O O . SER A 1 607 ? -8.469 32.513 1.174 1.00 85.25 607 SER A O 1
ATOM 4819 N N . SER A 1 608 ? -10.077 33.881 1.949 1.00 81.38 608 SER A N 1
ATOM 4820 C CA . SER A 1 608 ? -9.431 34.229 3.209 1.00 81.38 608 SER A CA 1
ATOM 4821 C C . SER A 1 608 ? -10.334 33.794 4.357 1.00 81.38 608 SER A C 1
ATOM 4823 O O . SER A 1 608 ? -11.092 34.591 4.900 1.00 81.38 608 SER A O 1
ATOM 4825 N N . THR A 1 609 ? -10.264 32.510 4.720 1.00 69.88 609 THR A N 1
ATOM 4826 C CA . THR A 1 609 ? -11.058 31.927 5.820 1.00 69.88 609 THR A CA 1
ATOM 4827 C C . THR A 1 609 ? -10.253 31.665 7.094 1.00 69.88 609 THR A C 1
ATOM 4829 O O . THR A 1 609 ? -10.807 31.188 8.075 1.00 69.88 609 THR A O 1
ATOM 4832 N N . THR A 1 610 ? -8.946 31.942 7.096 1.00 60.91 610 THR A N 1
ATOM 4833 C CA . THR A 1 610 ? -8.044 31.681 8.232 1.00 60.91 610 THR A CA 1
ATOM 4834 C C . THR A 1 610 ? -7.479 32.997 8.775 1.00 60.91 610 THR A C 1
ATOM 4836 O O . THR A 1 610 ? -6.630 33.603 8.116 1.00 60.91 610 THR A O 1
ATOM 4839 N N . GLY A 1 611 ? -7.926 33.436 9.956 1.00 61.84 611 GLY A N 1
ATOM 4840 C CA . GLY A 1 611 ? -7.427 34.632 10.652 1.00 61.84 611 GLY A CA 1
ATOM 4841 C C . GLY A 1 611 ? -8.453 35.247 11.618 1.00 61.84 611 GLY A C 1
ATOM 4842 O O . GLY A 1 611 ? -9.576 34.773 11.703 1.00 61.84 611 GLY A O 1
ATOM 4843 N N . HIS A 1 612 ? -8.085 36.326 12.321 1.00 54.62 612 HIS A N 1
ATOM 4844 C CA . HIS A 1 612 ? -8.978 37.093 13.220 1.00 54.62 612 HIS A CA 1
ATOM 4845 C C . HIS A 1 612 ? -9.980 38.016 12.489 1.00 54.62 612 HIS A C 1
ATOM 4847 O O . HIS A 1 612 ? -10.615 38.855 13.123 1.00 54.62 612 HIS A O 1
ATOM 4853 N N . LYS A 1 613 ? -10.077 37.923 11.159 1.00 69.12 613 LYS A N 1
ATOM 4854 C CA . LYS A 1 613 ? -10.986 38.724 10.326 1.00 69.12 613 LYS A CA 1
ATOM 4855 C C . LYS A 1 613 ? -12.152 37.860 9.852 1.00 69.12 613 LYS A C 1
ATOM 4857 O O . LYS A 1 613 ? -11.974 36.654 9.688 1.00 69.12 613 LYS A O 1
ATOM 4862 N N . ASP A 1 614 ? -13.298 38.490 9.596 1.00 77.56 614 ASP A N 1
ATOM 4863 C CA . ASP A 1 614 ? -14.454 37.822 8.997 1.00 77.56 614 ASP A CA 1
ATOM 4864 C C . ASP A 1 614 ? -14.064 37.135 7.673 1.00 77.56 614 ASP A C 1
ATOM 4866 O O . ASP A 1 614 ? -13.256 37.680 6.914 1.00 77.56 614 ASP A O 1
ATOM 4870 N N . PRO A 1 615 ? -14.599 35.935 7.383 1.00 84.00 615 PRO A N 1
ATOM 4871 C CA . PRO A 1 615 ? -14.240 35.193 6.185 1.00 84.00 615 PRO A CA 1
ATOM 4872 C C . PRO A 1 615 ? -14.714 35.928 4.927 1.00 84.00 615 PRO A C 1
ATOM 4874 O O . PRO A 1 615 ? -15.860 36.373 4.849 1.00 84.00 615 PRO A O 1
ATOM 4877 N N . GLU A 1 616 ? -13.847 36.011 3.920 1.00 89.94 616 GLU A N 1
ATOM 4878 C CA . GLU A 1 616 ? -14.139 36.642 2.626 1.00 89.94 616 GLU A CA 1
ATOM 4879 C C . GLU A 1 616 ? -13.665 35.757 1.465 1.00 89.94 616 GLU A C 1
ATOM 4881 O O . GLU A 1 616 ? -12.750 34.938 1.618 1.00 89.94 616 GLU A O 1
ATOM 4886 N N . MET A 1 617 ? -14.268 35.947 0.291 1.00 91.75 617 MET A N 1
ATOM 4887 C CA . MET A 1 617 ? -13.787 35.377 -0.971 1.00 91.75 617 MET A CA 1
ATOM 4888 C C . MET A 1 617 ? -13.893 36.388 -2.106 1.00 91.75 617 MET A C 1
ATOM 4890 O O . MET A 1 617 ? -14.727 37.295 -2.072 1.00 91.75 617 MET A O 1
ATOM 4894 N N . TRP A 1 618 ? -13.089 36.200 -3.141 1.00 92.56 618 TRP A N 1
ATOM 4895 C CA . TRP A 1 618 ? -13.224 36.942 -4.383 1.00 92.56 618 TRP A CA 1
ATOM 4896 C C . TRP A 1 618 ? -12.948 36.052 -5.587 1.00 92.56 618 TRP A C 1
ATOM 4898 O O . TRP A 1 618 ? -12.247 35.045 -5.496 1.00 92.56 618 TRP A O 1
ATOM 4908 N N . ILE A 1 619 ? -13.554 36.422 -6.707 1.00 93.12 619 ILE A N 1
ATOM 4909 C CA . ILE A 1 619 ? -13.394 35.768 -7.998 1.00 93.12 619 ILE A CA 1
ATOM 4910 C C . ILE A 1 619 ? -12.764 36.790 -8.930 1.00 93.12 619 ILE A C 1
ATOM 4912 O O . ILE A 1 619 ? -13.296 37.890 -9.109 1.00 93.12 619 ILE A O 1
ATOM 4916 N N . SER A 1 620 ? -11.636 36.412 -9.512 1.00 91.06 620 SER A N 1
ATOM 4917 C CA . SER A 1 620 ? -10.901 37.188 -10.496 1.00 91.06 620 SER A CA 1
ATOM 4918 C C . SER A 1 620 ? -11.003 36.521 -11.860 1.00 91.06 620 SER A C 1
ATOM 4920 O O . SER A 1 620 ? -10.866 35.305 -11.953 1.00 91.06 620 SER A O 1
ATOM 4922 N N . ILE A 1 621 ? -11.222 37.307 -12.910 1.00 88.94 621 ILE A N 1
ATOM 4923 C CA . ILE A 1 621 ? -11.192 36.853 -14.304 1.00 88.94 621 ILE A CA 1
ATOM 4924 C C . ILE A 1 621 ? -10.121 37.672 -15.027 1.00 88.94 621 ILE A C 1
ATOM 4926 O O . ILE A 1 621 ? -10.135 38.899 -14.958 1.00 88.94 621 ILE A O 1
ATOM 4930 N N . ASP A 1 622 ? -9.156 36.999 -15.652 1.00 84.81 622 ASP A N 1
ATOM 4931 C CA . ASP A 1 622 ? -7.981 37.588 -16.313 1.00 84.81 622 ASP A CA 1
ATOM 4932 C C . ASP A 1 622 ? -7.202 38.569 -15.414 1.00 84.81 622 ASP A C 1
ATOM 4934 O O . ASP A 1 622 ? -6.706 39.611 -15.845 1.00 84.81 622 ASP A O 1
ATOM 4938 N N . GLY A 1 623 ? -7.116 38.239 -14.121 1.00 81.19 623 GLY A N 1
ATOM 4939 C CA . GLY A 1 623 ? -6.443 39.051 -13.103 1.00 81.19 623 GLY A CA 1
ATOM 4940 C C . GLY A 1 623 ? -7.258 40.234 -12.565 1.00 81.19 623 GLY A C 1
ATOM 4941 O O . GLY A 1 623 ? -6.794 40.913 -11.650 1.00 81.19 623 GLY A O 1
ATOM 4942 N N . LEU A 1 624 ? -8.473 40.473 -13.070 1.00 85.50 624 LEU A N 1
ATOM 4943 C CA . LEU A 1 624 ? -9.381 41.509 -12.572 1.00 85.50 624 LEU A CA 1
ATOM 4944 C C . LEU A 1 624 ? -10.383 40.912 -11.584 1.00 85.50 624 LEU A C 1
ATOM 4946 O O . LEU A 1 624 ? -11.097 39.975 -11.924 1.00 85.50 624 LEU A O 1
ATOM 4950 N N . VAL A 1 625 ? -10.476 41.472 -10.376 1.00 88.56 625 VAL A N 1
ATOM 4951 C CA . VAL A 1 625 ? -11.471 41.049 -9.378 1.00 88.56 625 VAL A CA 1
ATOM 4952 C C . VAL A 1 625 ? -12.863 41.479 -9.841 1.00 88.56 625 VAL A C 1
ATOM 4954 O O . VAL A 1 625 ? -13.184 42.666 -9.831 1.00 88.56 625 VAL A O 1
ATOM 4957 N N . VAL A 1 626 ? -13.690 40.512 -10.238 1.00 89.69 626 VAL A N 1
ATOM 4958 C CA . VAL A 1 626 ? -15.050 40.754 -10.749 1.00 89.69 626 VAL A CA 1
ATOM 4959 C C . VAL A 1 626 ? -16.116 40.610 -9.666 1.00 89.69 626 VAL A C 1
ATOM 4961 O O . VAL A 1 626 ? -17.146 41.278 -9.720 1.00 89.69 626 VAL A O 1
ATOM 4964 N N . ILE A 1 627 ? -15.873 39.761 -8.665 1.00 90.75 627 ILE A N 1
ATOM 4965 C CA . ILE A 1 627 ? -16.789 39.521 -7.544 1.00 90.75 627 ILE A CA 1
ATOM 4966 C C . ILE A 1 627 ? -15.968 39.529 -6.261 1.00 90.75 627 ILE A C 1
ATOM 4968 O O . ILE A 1 627 ? -15.003 38.781 -6.144 1.00 90.75 627 ILE A O 1
ATOM 4972 N N . HIS A 1 628 ? -16.367 40.337 -5.278 1.00 91.44 628 HIS A N 1
ATOM 4973 C CA . HIS A 1 628 ? -15.792 40.329 -3.930 1.00 91.44 628 HIS A CA 1
ATOM 4974 C C . HIS A 1 628 ? -16.914 40.180 -2.906 1.00 91.44 628 HIS A C 1
ATOM 4976 O O . HIS A 1 628 ? -17.736 41.079 -2.726 1.00 91.44 628 HIS A O 1
ATOM 4982 N N . VAL A 1 629 ? -16.950 39.033 -2.230 1.00 87.75 629 VAL A N 1
ATOM 4983 C CA . VAL A 1 629 ? -17.958 38.712 -1.218 1.00 87.75 629 VAL A CA 1
ATOM 4984 C C . VAL A 1 629 ? -17.331 38.840 0.164 1.00 87.75 629 VAL A C 1
ATOM 4986 O O . VAL A 1 629 ? -16.552 37.989 0.603 1.00 87.75 629 VAL A O 1
ATOM 4989 N N . LYS A 1 630 ? -17.703 39.914 0.863 1.00 86.62 630 LYS A N 1
ATOM 4990 C CA . LYS A 1 630 ? -17.390 40.120 2.282 1.00 86.62 630 LYS A CA 1
ATOM 4991 C C . LYS A 1 630 ? -18.412 39.412 3.170 1.00 86.62 630 LYS A C 1
ATOM 4993 O O . LYS A 1 630 ? -19.557 39.225 2.754 1.00 86.62 630 LYS A O 1
ATOM 4998 N N . ASN A 1 631 ? -18.028 39.091 4.406 1.00 81.69 631 ASN A N 1
ATOM 4999 C CA . ASN A 1 631 ? -18.890 38.437 5.400 1.00 81.69 631 ASN A CA 1
ATOM 5000 C C . ASN A 1 631 ? -19.481 37.112 4.892 1.00 81.69 631 ASN A C 1
ATOM 5002 O O . ASN A 1 631 ? -20.691 36.881 4.954 1.00 81.69 631 ASN A O 1
ATOM 5006 N N . LEU A 1 632 ? -18.617 36.231 4.390 1.00 82.06 632 LEU A N 1
ATOM 5007 C CA . LEU A 1 632 ? -18.984 34.978 3.732 1.00 82.06 632 LEU A CA 1
ATOM 5008 C C . LEU A 1 632 ? -19.835 34.058 4.617 1.00 82.06 632 LEU A C 1
ATOM 5010 O O . LEU A 1 632 ? -20.658 33.314 4.103 1.00 82.06 632 LEU A O 1
ATOM 5014 N N . GLN A 1 633 ? -19.718 34.185 5.941 1.00 78.06 633 GLN A N 1
ATOM 5015 C CA . GLN A 1 633 ? -20.558 33.499 6.930 1.00 78.06 633 GLN A CA 1
ATOM 5016 C C . GLN A 1 633 ? -22.069 33.747 6.764 1.00 78.06 633 GLN A C 1
ATOM 5018 O O . GLN A 1 633 ? -22.865 32.905 7.165 1.00 78.06 633 GLN A O 1
ATOM 5023 N N . TRP A 1 634 ? -22.466 34.858 6.135 1.00 77.12 634 TRP A N 1
ATOM 5024 C CA . TRP A 1 634 ? -23.867 35.192 5.843 1.00 77.12 634 TRP A CA 1
ATOM 5025 C C . TRP A 1 634 ? -24.213 35.094 4.350 1.00 77.12 634 TRP A C 1
ATOM 5027 O O . TRP A 1 634 ? -25.385 35.034 3.998 1.00 77.12 634 TRP A O 1
ATOM 5037 N N . LYS A 1 635 ? -23.202 35.084 3.469 1.00 80.81 635 LYS A N 1
ATOM 5038 C CA . LYS A 1 635 ? -23.341 35.087 1.998 1.00 80.81 635 LYS A CA 1
ATOM 5039 C C . LYS A 1 635 ? -22.686 33.868 1.343 1.00 80.81 635 LYS A C 1
ATOM 5041 O O . LYS A 1 635 ? -22.151 33.950 0.238 1.00 80.81 635 LYS A O 1
ATOM 5046 N N . PHE A 1 636 ? -22.703 32.736 2.042 1.00 80.94 636 PHE A N 1
ATOM 5047 C CA . PHE A 1 636 ? -22.067 31.495 1.595 1.00 80.94 636 PHE A CA 1
ATOM 5048 C C . PHE A 1 636 ? -22.773 30.849 0.394 1.00 80.94 636 PHE A C 1
ATOM 5050 O O . PHE A 1 636 ? -22.197 29.963 -0.224 1.00 80.94 636 PHE A O 1
ATOM 5057 N N . ARG A 1 637 ? -23.979 31.302 0.033 1.00 86.88 637 ARG A N 1
ATOM 5058 C CA . ARG A 1 637 ? -24.649 31.004 -1.239 1.00 86.88 637 ARG A CA 1
ATOM 5059 C C . ARG A 1 637 ? -25.075 32.300 -1.910 1.00 86.88 637 ARG A C 1
ATOM 5061 O O . ARG A 1 637 ? -25.547 33.207 -1.225 1.00 86.88 637 ARG A O 1
ATOM 5068 N N . GLY A 1 638 ? -24.929 32.387 -3.223 1.00 84.31 638 GLY A N 1
ATOM 5069 C CA . GLY A 1 638 ? -25.373 33.556 -3.973 1.00 84.31 638 GLY A CA 1
ATOM 5070 C C . GLY A 1 638 ? -25.109 33.445 -5.464 1.00 84.31 638 GLY A C 1
ATOM 5071 O O . GLY A 1 638 ? -24.517 32.474 -5.940 1.00 84.31 638 GLY A O 1
ATOM 5072 N N . ASN A 1 639 ? -25.577 34.449 -6.195 1.00 88.44 639 ASN A N 1
ATOM 5073 C CA . ASN A 1 639 ? -25.328 34.609 -7.614 1.00 88.44 639 ASN A CA 1
ATOM 5074 C C . ASN A 1 639 ? -25.012 36.072 -7.950 1.00 88.44 639 ASN A C 1
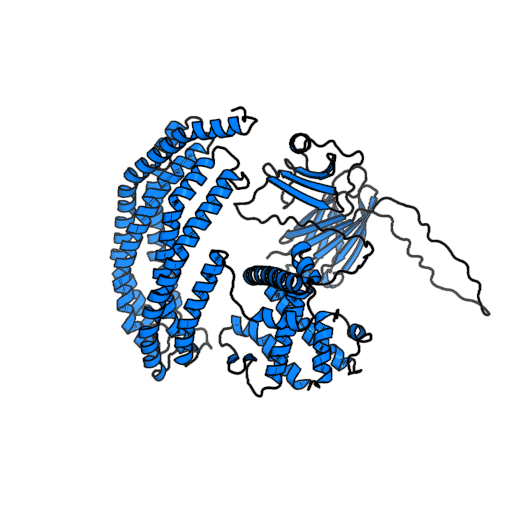ATOM 5076 O O . ASN A 1 639 ? -25.372 36.994 -7.218 1.00 88.44 639 ASN A O 1
ATOM 5080 N N . GLN A 1 640 ? -24.283 36.286 -9.040 1.00 86.88 640 GLN A N 1
ATOM 5081 C CA . GLN A 1 640 ? -23.999 37.610 -9.575 1.00 86.88 640 GLN A CA 1
ATOM 5082 C C . GLN A 1 640 ? -23.664 37.505 -11.062 1.00 86.88 640 GLN A C 1
ATOM 5084 O O . GLN A 1 640 ? -22.888 36.645 -11.473 1.00 86.88 640 GLN A O 1
ATOM 5089 N N . THR A 1 641 ? -24.214 38.409 -11.867 1.00 86.38 641 THR A N 1
ATOM 5090 C CA . THR A 1 641 ? -23.870 38.521 -13.287 1.00 86.38 641 THR A CA 1
ATOM 5091 C C . THR A 1 641 ? -22.716 39.499 -13.460 1.00 86.38 641 THR A C 1
ATOM 5093 O O . THR A 1 641 ? -22.769 40.625 -12.964 1.00 86.38 641 THR A O 1
ATOM 5096 N N . VAL A 1 642 ? -21.673 39.076 -14.169 1.00 87.19 642 VAL A N 1
ATOM 5097 C CA . VAL A 1 642 ? -20.495 39.892 -14.486 1.00 87.19 642 VAL A CA 1
ATOM 5098 C C . VAL A 1 642 ? -20.307 39.985 -15.993 1.00 87.19 642 VAL A C 1
ATOM 5100 O O . VAL A 1 642 ? -20.650 39.065 -16.730 1.00 87.19 642 VAL A O 1
ATOM 5103 N N . MET A 1 643 ? -19.759 41.104 -16.462 1.00 84.06 643 MET A N 1
ATOM 5104 C CA . MET A 1 643 ? -19.452 41.297 -17.879 1.00 84.06 643 MET A CA 1
ATOM 5105 C C . MET A 1 643 ? -18.005 40.884 -18.148 1.00 84.06 643 MET A C 1
ATOM 5107 O O . MET A 1 643 ? -17.083 41.517 -17.638 1.00 84.06 643 MET A O 1
ATOM 5111 N N . VAL A 1 644 ? -17.805 39.855 -18.970 1.00 81.25 644 VAL A N 1
ATOM 5112 C CA . VAL A 1 644 ? -16.483 39.383 -19.409 1.00 81.25 644 VAL A CA 1
ATOM 5113 C C . VAL A 1 644 ? -16.354 39.681 -20.898 1.00 81.25 644 VAL A C 1
ATOM 5115 O O . VAL A 1 644 ? -17.097 39.118 -21.693 1.00 81.25 644 VAL A O 1
ATOM 5118 N N . ASN A 1 645 ? -15.466 40.603 -21.287 1.00 72.81 645 ASN A N 1
ATOM 5119 C CA . ASN A 1 645 ? -15.270 41.024 -22.685 1.00 72.81 645 ASN A CA 1
ATOM 5120 C C . ASN A 1 645 ? -16.585 41.252 -23.458 1.00 72.81 645 ASN A C 1
ATOM 5122 O O . ASN A 1 645 ? -16.745 40.776 -24.575 1.00 72.81 645 ASN A O 1
ATOM 5126 N N . THR A 1 646 ? -17.528 41.994 -22.862 1.00 72.19 646 THR A N 1
ATOM 5127 C CA . THR A 1 646 ? -18.870 42.314 -23.404 1.00 72.19 646 THR A CA 1
ATOM 5128 C C . THR A 1 646 ? -19.911 41.184 -23.408 1.00 72.19 646 THR A C 1
ATOM 5130 O O . THR A 1 646 ? -21.066 41.450 -23.732 1.00 72.19 646 THR A O 1
ATOM 5133 N N . GLN A 1 647 ? -19.569 39.984 -22.929 1.00 78.44 647 GLN A N 1
ATOM 5134 C CA . GLN A 1 647 ? -20.508 38.880 -22.714 1.00 78.44 647 GLN A CA 1
ATOM 5135 C C . GLN A 1 647 ? -20.980 38.837 -21.244 1.00 78.44 647 GLN A C 1
ATOM 5137 O O . GLN A 1 647 ? -20.138 38.844 -20.339 1.00 78.44 647 GLN A O 1
ATOM 5142 N N . PRO A 1 648 ? -22.297 38.768 -20.964 1.00 84.94 648 PRO A N 1
ATOM 5143 C CA . PRO A 1 648 ? -22.795 38.534 -19.611 1.00 84.94 648 PRO A CA 1
ATOM 5144 C C . PRO A 1 648 ? -22.545 37.079 -19.185 1.00 84.94 648 PRO A C 1
ATOM 5146 O O . PRO A 1 648 ? -22.933 36.135 -19.876 1.00 84.94 648 PRO A O 1
ATOM 5149 N N . VAL A 1 649 ? -21.904 36.903 -18.029 1.00 86.81 649 VAL A N 1
ATOM 5150 C CA . VAL A 1 649 ? -21.649 35.607 -17.392 1.00 86.81 649 VAL A CA 1
ATOM 5151 C C . VAL A 1 649 ? -22.282 35.615 -16.006 1.00 86.81 649 VAL A C 1
ATOM 5153 O O . VAL A 1 649 ? -21.884 36.384 -15.132 1.00 86.81 649 VAL A O 1
ATOM 5156 N N . GLN A 1 650 ? -23.274 34.757 -15.797 1.00 88.94 650 GLN A N 1
ATOM 5157 C CA . GLN A 1 650 ? -23.858 34.508 -14.486 1.00 88.94 650 GLN A CA 1
ATOM 5158 C C . GLN A 1 650 ? -22.943 33.586 -13.687 1.00 88.94 650 GLN A C 1
ATOM 5160 O O . GLN A 1 650 ? -22.596 32.493 -14.139 1.00 88.94 650 GLN A O 1
ATOM 5165 N N . VAL A 1 651 ? -22.562 34.027 -12.494 1.00 90.38 651 VAL A N 1
ATOM 5166 C CA . VAL A 1 651 ? -21.725 33.271 -11.567 1.00 90.38 651 VAL A CA 1
ATOM 5167 C C . VAL A 1 651 ? -22.554 32.911 -10.349 1.00 90.38 651 VAL A C 1
ATOM 5169 O O . VAL A 1 651 ? -23.070 33.798 -9.677 1.00 90.38 651 VAL A O 1
ATOM 5172 N N . PHE A 1 652 ? -22.657 31.623 -10.045 1.00 89.56 652 PHE A N 1
ATOM 5173 C CA . PHE A 1 652 ? -23.291 31.104 -8.834 1.00 89.56 652 PHE A CA 1
ATOM 5174 C C . PHE A 1 652 ? -22.221 30.512 -7.925 1.00 89.56 652 PHE A C 1
ATOM 5176 O O . PHE A 1 652 ? -21.268 29.904 -8.417 1.00 89.56 652 PHE A O 1
ATOM 5183 N N . TRP A 1 653 ? -22.384 30.650 -6.613 1.00 92.31 653 TRP A N 1
ATOM 5184 C CA . TRP A 1 653 ? -21.498 30.027 -5.634 1.00 92.31 653 TRP A CA 1
ATOM 5185 C C . TRP A 1 653 ? -22.268 29.376 -4.487 1.00 92.31 653 TRP A C 1
ATOM 5187 O O . TRP A 1 653 ? -23.269 29.908 -4.008 1.00 92.31 653 TRP A O 1
ATOM 5197 N N . ASP A 1 654 ? -21.748 28.244 -4.020 1.00 90.50 654 ASP A N 1
ATOM 5198 C CA . ASP A 1 654 ? -22.084 27.612 -2.747 1.00 90.50 654 ASP A CA 1
ATOM 5199 C C . ASP A 1 654 ? -20.788 27.192 -2.047 1.00 90.50 654 ASP A C 1
ATOM 5201 O O . ASP A 1 654 ? -20.090 26.278 -2.478 1.00 90.50 654 ASP A O 1
ATOM 5205 N N . VAL A 1 655 ? -20.452 27.887 -0.967 1.00 88.38 655 VAL A N 1
ATOM 5206 C CA . VAL A 1 655 ? -19.248 27.664 -0.157 1.00 88.38 655 VAL A CA 1
ATOM 5207 C C . VAL A 1 655 ? -19.596 27.286 1.280 1.00 88.38 655 VAL A C 1
ATOM 5209 O O . VAL A 1 655 ? -18.782 27.454 2.186 1.00 88.38 655 VAL A O 1
ATOM 5212 N N . HIS A 1 656 ? -20.803 26.767 1.511 1.00 84.94 656 HIS A N 1
ATOM 5213 C CA . HIS A 1 656 ? -21.230 26.302 2.828 1.00 84.94 656 HIS A CA 1
ATOM 5214 C C . HIS A 1 656 ? -20.220 25.312 3.438 1.00 84.94 656 HIS A C 1
ATOM 5216 O O . HIS A 1 656 ? -19.752 25.491 4.566 1.00 84.94 656 HIS A O 1
ATOM 5222 N N . ASP A 1 657 ? -19.800 24.313 2.662 1.00 82.75 657 ASP A N 1
ATOM 5223 C CA . ASP A 1 657 ? -18.910 23.263 3.161 1.00 82.75 657 ASP A CA 1
ATOM 5224 C C . ASP A 1 657 ? -17.481 23.761 3.429 1.00 82.75 657 ASP A C 1
ATOM 5226 O O . ASP A 1 657 ? -16.751 23.139 4.196 1.00 82.75 657 ASP A O 1
ATOM 5230 N N . TRP A 1 658 ? -17.073 24.898 2.852 1.00 81.06 658 TRP A N 1
ATOM 5231 C CA . TRP A 1 658 ? -15.803 25.552 3.185 1.00 81.06 658 TRP A CA 1
ATOM 5232 C C . TRP A 1 658 ? -15.776 26.188 4.572 1.00 81.06 658 TRP A C 1
ATOM 5234 O O . TRP A 1 658 ? -14.679 26.429 5.081 1.00 81.06 658 TRP A O 1
ATOM 5244 N N . LEU A 1 659 ? -16.937 26.552 5.119 1.00 75.88 659 LEU A N 1
ATOM 5245 C CA . LEU A 1 659 ? -17.054 27.302 6.371 1.00 75.88 659 LEU A CA 1
ATOM 5246 C C . LEU A 1 659 ? -17.482 26.421 7.544 1.00 75.88 659 LEU A C 1
ATOM 5248 O O . LEU A 1 659 ? -17.034 26.655 8.663 1.00 75.88 659 LEU A O 1
ATOM 5252 N N . PHE A 1 660 ? -18.343 25.431 7.296 1.00 75.75 660 PHE A N 1
ATOM 5253 C CA . PHE A 1 660 ? -19.047 24.708 8.360 1.00 75.75 660 PHE A CA 1
ATOM 5254 C C . PHE A 1 660 ? -18.690 23.215 8.461 1.00 75.75 660 PHE A C 1
ATOM 5256 O O . PHE A 1 660 ? -19.176 22.543 9.368 1.00 75.75 660 PHE A O 1
ATOM 5263 N N . ASN A 1 661 ? -17.842 22.684 7.570 1.00 67.75 661 ASN A N 1
ATOM 5264 C CA . ASN A 1 661 ? -17.425 21.278 7.584 1.00 67.75 661 ASN A CA 1
ATOM 5265 C C . ASN A 1 661 ? -15.959 21.122 8.047 1.00 67.75 661 ASN A C 1
ATOM 5267 O O . ASN A 1 661 ? -15.119 21.975 7.763 1.00 67.75 661 ASN A O 1
ATOM 5271 N N . ASN A 1 662 ? -15.634 20.035 8.762 1.00 53.28 662 ASN A N 1
ATOM 5272 C CA . ASN A 1 662 ? -14.284 19.804 9.299 1.00 53.28 662 ASN A CA 1
ATOM 5273 C C . ASN A 1 662 ? -13.244 19.666 8.166 1.00 53.28 662 ASN A C 1
ATOM 5275 O O . ASN A 1 662 ? -13.515 19.051 7.129 1.00 53.28 662 ASN A O 1
ATOM 5279 N N . ALA A 1 663 ? -12.052 20.225 8.404 1.00 54.47 663 ALA A N 1
ATOM 5280 C CA . ALA A 1 663 ? -11.061 20.745 7.447 1.00 54.47 663 ALA A CA 1
ATOM 5281 C C . ALA A 1 663 ? -10.441 19.790 6.391 1.00 54.47 663 ALA A C 1
ATOM 5283 O O . ALA A 1 663 ? -9.472 20.158 5.737 1.00 54.47 663 ALA A O 1
ATOM 5284 N N . ALA A 1 664 ? -11.016 18.613 6.133 1.00 51.75 664 ALA A N 1
ATOM 5285 C CA . ALA A 1 664 ? -10.507 17.668 5.133 1.00 51.75 664 ALA A CA 1
ATOM 5286 C C . ALA A 1 664 ? -11.542 17.157 4.108 1.00 51.75 664 ALA A C 1
ATOM 5288 O O . ALA A 1 664 ? -11.188 16.328 3.270 1.00 51.75 664 ALA A O 1
ATOM 5289 N N . THR A 1 665 ? -12.816 17.585 4.154 1.00 55.81 665 THR A N 1
ATOM 5290 C CA . THR A 1 665 ? -13.869 16.966 3.304 1.00 55.81 665 THR A CA 1
ATOM 5291 C C . THR A 1 665 ? -14.874 17.911 2.630 1.00 55.81 665 THR A C 1
ATOM 5293 O O . THR A 1 665 ? -15.704 17.435 1.857 1.00 55.81 665 THR A O 1
ATOM 5296 N N . GLY A 1 666 ? -14.815 19.225 2.869 1.00 70.19 666 GLY A N 1
ATOM 5297 C CA . GLY A 1 666 ? -15.747 20.197 2.279 1.00 70.19 666 GLY A CA 1
ATOM 5298 C C . GLY A 1 666 ? -15.252 20.838 0.975 1.00 70.19 666 GLY A C 1
ATOM 5299 O O . GLY A 1 666 ? -14.064 21.142 0.845 1.00 70.19 666 GLY A O 1
ATOM 5300 N N . HIS A 1 667 ? -16.157 21.091 0.022 1.00 84.25 667 HIS A N 1
ATOM 5301 C CA . HIS A 1 667 ? -15.855 21.757 -1.254 1.00 84.25 667 HIS A CA 1
ATOM 5302 C C . HIS A 1 667 ? -16.686 23.032 -1.450 1.00 84.25 667 HIS A C 1
ATOM 5304 O O . HIS A 1 667 ? -17.787 23.153 -0.931 1.00 84.25 667 HIS A O 1
ATOM 5310 N N . GLY A 1 668 ? -16.160 23.980 -2.219 1.00 88.19 668 GLY A N 1
ATOM 5311 C CA . GLY A 1 668 ? -16.904 25.132 -2.718 1.00 88.19 668 GLY A CA 1
ATOM 5312 C C . GLY A 1 668 ? -17.314 24.867 -4.159 1.00 88.19 668 GLY A C 1
ATOM 5313 O O . GLY A 1 668 ? -16.470 24.474 -4.964 1.00 88.19 668 GLY A O 1
ATOM 5314 N N . LEU A 1 669 ? -18.589 25.042 -4.483 1.00 90.56 669 LEU A N 1
ATOM 5315 C CA . LEU A 1 669 ? -19.118 24.913 -5.835 1.00 90.56 669 LEU A CA 1
ATOM 5316 C C . LEU A 1 669 ? -19.256 26.296 -6.470 1.00 90.56 669 LEU A C 1
ATOM 5318 O O . LEU A 1 669 ? -19.894 27.175 -5.900 1.00 90.56 669 LEU A O 1
ATOM 5322 N N . PHE A 1 670 ? -18.712 26.457 -7.673 1.00 91.44 670 PHE A N 1
ATOM 5323 C CA . PHE A 1 670 ? -18.869 27.651 -8.499 1.00 91.44 670 PHE A CA 1
ATOM 5324 C C . PHE A 1 670 ? -19.398 27.256 -9.873 1.00 91.44 670 PHE A C 1
ATOM 5326 O O . PHE A 1 670 ? -18.867 26.337 -10.499 1.00 91.44 670 PHE A O 1
ATOM 5333 N N . ILE A 1 671 ? -20.439 27.936 -10.347 1.00 90.19 671 ILE A N 1
ATOM 5334 C CA . ILE A 1 671 ? -21.042 27.685 -11.659 1.00 90.19 671 ILE A CA 1
ATOM 5335 C C . ILE A 1 671 ? -20.953 28.962 -12.482 1.00 90.19 671 ILE A C 1
ATOM 5337 O O . ILE A 1 671 ? -21.384 30.010 -12.014 1.00 90.19 671 ILE A O 1
ATOM 5341 N N . PHE A 1 672 ? -20.421 28.871 -13.700 1.00 89.56 672 PHE A N 1
ATOM 5342 C CA . PHE A 1 672 ? -20.345 29.991 -14.637 1.00 89.56 672 PHE A CA 1
ATOM 5343 C C . PHE A 1 672 ? -21.178 29.665 -15.873 1.00 89.56 672 PHE A C 1
ATOM 5345 O O . PHE A 1 672 ? -20.886 28.692 -16.578 1.00 89.56 672 PHE A O 1
ATOM 5352 N N . LYS A 1 673 ? -22.203 30.482 -16.125 1.00 87.50 673 LYS A N 1
ATOM 5353 C CA . LYS A 1 673 ? -23.129 30.349 -17.251 1.00 87.50 673 LYS A CA 1
ATOM 5354 C C . LYS A 1 673 ? -23.091 31.627 -18.111 1.00 87.50 673 LYS A C 1
ATOM 5356 O O . LYS A 1 673 ? -23.518 32.677 -17.635 1.00 87.50 673 LYS A O 1
ATOM 5361 N N . PRO A 1 674 ? -22.577 31.585 -19.350 1.00 81.94 674 PRO A N 1
ATOM 5362 C CA . PRO A 1 674 ? -22.689 32.673 -20.309 1.00 81.94 674 PRO A CA 1
ATOM 5363 C C . PRO A 1 674 ? -24.126 32.731 -20.843 1.00 81.94 674 PRO A C 1
ATOM 5365 O O . PRO A 1 674 ? -24.653 31.723 -21.302 1.00 81.94 674 PRO A O 1
ATOM 5368 N N . GLY A 1 675 ? -24.764 33.897 -20.786 1.00 70.25 675 GLY A N 1
ATOM 5369 C CA . GLY A 1 675 ? -26.154 34.049 -21.226 1.00 70.25 675 GLY A CA 1
ATOM 5370 C C . GLY A 1 675 ? -26.785 35.350 -20.743 1.00 70.25 675 GLY A C 1
ATOM 5371 O O . GLY A 1 675 ? -26.347 35.938 -19.752 1.00 70.25 675 GLY A O 1
ATOM 5372 N N . ALA A 1 676 ? -27.799 35.827 -21.469 1.00 55.91 676 ALA A N 1
ATOM 5373 C CA . ALA A 1 676 ? -28.546 37.014 -21.064 1.00 55.91 676 ALA A CA 1
ATOM 5374 C C . ALA A 1 676 ? -29.269 36.755 -19.726 1.00 55.91 676 ALA A C 1
ATOM 5376 O O . ALA A 1 676 ? -29.723 35.634 -19.493 1.00 55.91 676 ALA A O 1
ATOM 5377 N N . PRO A 1 677 ? -29.374 37.756 -18.833 1.00 50.53 677 PRO A N 1
ATOM 5378 C CA . PRO A 1 677 ? -30.214 37.629 -17.649 1.00 50.53 677 PRO A CA 1
ATOM 5379 C C . PRO A 1 677 ? -31.658 37.346 -18.078 1.00 50.53 677 PRO A C 1
ATOM 5381 O O . PRO A 1 677 ? -32.190 38.049 -18.939 1.00 50.53 677 PRO A O 1
ATOM 5384 N N . GLU A 1 678 ? -32.279 36.317 -17.500 1.00 46.78 678 GLU A N 1
ATOM 5385 C CA . GLU A 1 678 ? -33.732 36.170 -17.570 1.00 46.78 678 GLU A CA 1
ATOM 5386 C C . GLU A 1 678 ? -34.334 37.422 -16.917 1.00 46.78 678 GLU A C 1
ATOM 5388 O O . GLU A 1 678 ? -33.919 37.825 -15.830 1.00 46.78 678 GLU A O 1
ATOM 5393 N N . CYS A 1 679 ? -35.218 38.120 -17.632 1.00 34.88 679 CYS A N 1
ATOM 5394 C CA . CYS A 1 679 ? -35.928 39.259 -17.069 1.00 34.88 679 CYS A CA 1
ATOM 5395 C C . CYS A 1 679 ? -36.895 38.734 -16.005 1.00 34.88 679 CYS A C 1
ATOM 5397 O O . CYS A 1 679 ? -37.895 38.110 -16.354 1.00 34.88 679 CYS A O 1
ATOM 5399 N N . ASP A 1 680 ? -36.603 38.996 -14.733 1.00 34.44 680 ASP A N 1
ATOM 5400 C CA . ASP A 1 680 ? -37.579 38.861 -13.657 1.00 34.44 680 ASP A CA 1
ATOM 5401 C C . ASP A 1 680 ? -38.712 39.872 -13.916 1.00 34.44 680 ASP A C 1
ATOM 5403 O O . ASP A 1 680 ? -38.519 41.088 -13.829 1.00 34.44 680 ASP A O 1
ATOM 5407 N N . ASP A 1 681 ? -39.889 39.376 -14.307 1.00 33.75 681 ASP A N 1
ATOM 5408 C CA . ASP A 1 681 ? -41.120 40.166 -14.426 1.00 33.75 681 ASP A CA 1
ATOM 5409 C C . ASP A 1 681 ? -41.640 40.505 -13.013 1.00 33.75 681 ASP A C 1
ATOM 5411 O O . ASP A 1 681 ? -42.610 39.936 -12.512 1.00 33.75 681 ASP A O 1
ATOM 5415 N N . ASP A 1 682 ? -40.987 41.461 -12.352 1.00 35.75 682 ASP A N 1
ATOM 5416 C CA . ASP A 1 682 ? -41.511 42.112 -11.154 1.00 35.75 682 ASP A CA 1
ATOM 5417 C C . ASP A 1 682 ? -42.623 43.096 -11.555 1.00 35.75 682 ASP A C 1
ATOM 5419 O O . ASP A 1 682 ? -42.378 44.239 -11.958 1.00 35.75 682 ASP A O 1
ATOM 5423 N N . LYS A 1 683 ? -43.884 42.675 -11.412 1.00 37.53 683 LYS A N 1
ATOM 5424 C CA . LYS A 1 683 ? -45.027 43.599 -11.353 1.00 37.53 683 LYS A CA 1
ATOM 5425 C C . LYS A 1 683 ? -45.864 43.358 -10.110 1.00 37.53 683 LYS A C 1
ATOM 5427 O O . LYS A 1 683 ? -46.819 42.586 -10.114 1.00 37.53 683 LYS A O 1
ATOM 5432 N N . ASP A 1 684 ? -45.530 44.122 -9.078 1.00 30.97 684 ASP A N 1
ATOM 5433 C CA . ASP A 1 684 ? -46.311 44.245 -7.860 1.00 30.97 684 ASP A CA 1
ATOM 5434 C C . ASP A 1 684 ? -47.299 45.428 -7.939 1.00 30.97 684 ASP A C 1
ATOM 5436 O O . ASP A 1 684 ? -46.928 46.574 -8.192 1.00 30.97 684 ASP A O 1
ATOM 5440 N N . SER A 1 685 ? -48.562 45.128 -7.627 1.00 31.67 685 SER A N 1
ATOM 5441 C CA . SER A 1 685 ? -49.610 45.998 -7.059 1.00 31.67 685 SER A CA 1
ATOM 5442 C C . SER A 1 685 ? -50.164 47.218 -7.840 1.00 31.67 685 SER A C 1
ATOM 5444 O O . SER A 1 685 ? -49.551 48.272 -7.966 1.00 31.67 685 SER A O 1
ATOM 5446 N N . SER A 1 686 ? -51.451 47.164 -8.219 1.00 31.58 686 SER A N 1
ATOM 5447 C CA . SER A 1 686 ? -52.540 47.851 -7.481 1.00 31.58 686 SER A CA 1
ATOM 5448 C C . SER A 1 686 ? -53.926 47.595 -8.131 1.00 31.58 686 SER A C 1
ATOM 5450 O O . SER A 1 686 ? -53.995 47.177 -9.287 1.00 31.58 686 SER A O 1
ATOM 5452 N N . PRO A 1 687 ? -55.041 47.761 -7.386 1.00 44.00 687 PRO A N 1
ATOM 5453 C CA . PRO A 1 687 ? -56.267 46.986 -7.572 1.00 44.00 687 PRO A CA 1
ATOM 5454 C C . PRO A 1 687 ? -57.398 47.776 -8.245 1.00 44.00 687 PRO A C 1
ATOM 5456 O O . PRO A 1 687 ? -57.501 48.985 -8.038 1.00 44.00 687 PRO A O 1
ATOM 5459 N N . ARG A 1 688 ? -58.325 47.079 -8.927 1.00 28.48 688 ARG A N 1
ATOM 5460 C CA . ARG A 1 688 ? -59.789 47.273 -8.792 1.00 28.48 688 ARG A CA 1
ATOM 5461 C C . ARG A 1 688 ? -60.619 46.409 -9.754 1.00 28.48 688 ARG A C 1
ATOM 5463 O O . ARG A 1 688 ? -60.436 46.452 -10.959 1.00 28.48 688 ARG A O 1
ATOM 5470 N N . ALA A 1 689 ? -61.625 45.791 -9.135 1.00 29.08 689 ALA A N 1
ATOM 5471 C CA . ALA A 1 689 ? -62.987 45.561 -9.614 1.00 29.08 689 ALA A CA 1
ATOM 5472 C C . ALA A 1 689 ? -63.267 44.459 -10.660 1.00 29.08 689 ALA A C 1
ATOM 5474 O O . ALA A 1 689 ? -63.151 44.656 -11.860 1.00 29.08 689 ALA A O 1
ATOM 5475 N N . ALA A 1 690 ? -63.868 43.398 -10.109 1.00 29.22 690 ALA A N 1
ATOM 5476 C CA . ALA A 1 690 ? -65.150 42.815 -10.511 1.00 29.22 690 ALA A CA 1
ATOM 5477 C C . ALA A 1 690 ? -65.182 41.672 -11.548 1.00 29.22 690 ALA A C 1
ATOM 5479 O O . ALA A 1 690 ? -64.901 41.837 -12.728 1.00 29.22 690 ALA A O 1
ATOM 5480 N N . SER A 1 691 ? -65.708 40.560 -11.020 1.00 30.66 691 SER A N 1
ATOM 5481 C CA . SER A 1 691 ? -66.625 39.578 -11.614 1.00 30.66 691 SER A CA 1
ATOM 5482 C C . SER A 1 691 ? -66.114 38.608 -12.683 1.00 30.66 691 SER A C 1
ATOM 5484 O O . SER A 1 691 ? -66.036 38.926 -13.863 1.00 30.66 691 SER A O 1
ATOM 5486 N N . ASP A 1 692 ? -65.909 37.386 -12.187 1.00 29.09 692 ASP A N 1
ATOM 5487 C CA . ASP A 1 692 ? -66.568 36.138 -12.587 1.00 29.09 692 ASP A CA 1
ATOM 5488 C C . ASP A 1 692 ? -66.361 35.543 -13.990 1.00 29.09 692 ASP A C 1
ATOM 5490 O O . ASP A 1 692 ? -66.996 35.896 -14.976 1.00 29.09 692 ASP A O 1
ATOM 5494 N N . ASN A 1 693 ? -65.572 34.467 -13.935 1.00 27.38 693 ASN A N 1
ATOM 5495 C CA . ASN A 1 693 ? -65.870 33.105 -14.378 1.00 27.38 693 ASN A CA 1
ATOM 5496 C C . ASN A 1 693 ? -65.966 32.749 -15.872 1.00 27.38 693 ASN A C 1
ATOM 5498 O O . ASN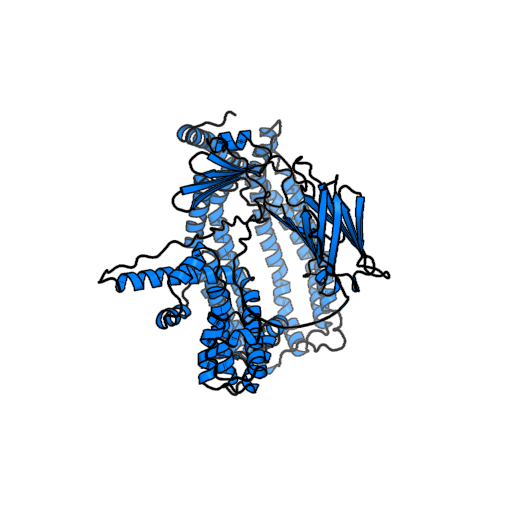 A 1 693 ? -66.958 32.961 -16.561 1.00 27.38 693 ASN A O 1
ATOM 5502 N N . SER A 1 694 ? -65.003 31.881 -16.194 1.00 27.59 694 SER A N 1
ATOM 5503 C CA . SER A 1 694 ? -65.150 30.556 -16.808 1.00 27.59 694 SER A CA 1
ATOM 5504 C C . SER A 1 694 ? -64.884 30.420 -18.310 1.00 27.59 694 SER A C 1
ATOM 5506 O O . SER A 1 694 ? -65.679 30.773 -19.170 1.00 27.59 694 SER A O 1
ATOM 5508 N N . ASP A 1 695 ? -63.726 29.797 -18.537 1.00 27.27 695 ASP A N 1
ATOM 5509 C CA . ASP A 1 695 ? -63.489 28.662 -19.427 1.00 27.27 695 ASP A CA 1
ATOM 5510 C C . ASP A 1 695 ? -63.557 28.901 -20.943 1.00 27.27 695 ASP A C 1
ATOM 5512 O O . ASP A 1 695 ? -64.578 28.739 -21.609 1.00 27.27 695 ASP A O 1
ATOM 5516 N N . SER A 1 696 ? -62.385 29.177 -21.524 1.00 26.00 696 SER A N 1
ATOM 5517 C CA . SER A 1 696 ? -62.088 28.691 -22.868 1.00 26.00 696 SER A CA 1
ATOM 5518 C C . SER A 1 696 ? -60.610 28.326 -22.996 1.00 26.00 696 SER A C 1
ATOM 5520 O O . SER A 1 696 ? -59.707 29.156 -22.895 1.00 26.00 696 SER A O 1
ATOM 5522 N N . SER A 1 697 ? -60.392 27.040 -23.236 1.00 30.70 697 SER A N 1
ATOM 5523 C CA . SER A 1 697 ? -59.183 26.449 -23.787 1.00 30.70 697 SER A CA 1
ATOM 5524 C C . SER A 1 697 ? -58.698 27.176 -25.047 1.00 30.70 697 SER A C 1
ATOM 5526 O O . SER A 1 697 ? -59.502 27.411 -25.954 1.00 30.70 697 SER A O 1
ATOM 5528 N N . LYS A 1 698 ? -57.380 27.366 -25.180 1.00 23.50 698 LYS A N 1
ATOM 5529 C CA . LYS A 1 698 ? -56.615 27.001 -26.389 1.00 23.50 698 LYS A CA 1
ATOM 5530 C C . LYS A 1 698 ? -55.115 27.219 -26.179 1.00 23.50 698 LYS A C 1
ATOM 5532 O O . LYS A 1 698 ? -54.652 28.339 -26.020 1.00 23.50 698 LYS A O 1
ATOM 5537 N N . TYR A 1 699 ? -54.402 26.096 -26.201 1.00 26.59 699 TYR A N 1
ATOM 5538 C CA . TYR A 1 699 ? -53.022 25.899 -26.639 1.00 26.59 699 TYR A CA 1
ATOM 5539 C C . TYR A 1 699 ? -52.234 27.157 -27.033 1.00 26.59 699 TYR A C 1
ATOM 5541 O O . TYR A 1 699 ? -52.474 27.730 -28.094 1.00 26.59 699 TYR A O 1
ATOM 5549 N N . PHE A 1 700 ? -51.173 27.446 -26.278 1.00 25.06 700 PHE A N 1
ATOM 5550 C CA . PHE A 1 700 ? -49.984 28.077 -26.837 1.00 25.06 700 PHE A CA 1
ATOM 5551 C C . PHE A 1 700 ? -48.788 27.139 -26.701 1.00 25.06 700 PHE A C 1
ATOM 5553 O O . PHE A 1 700 ? -48.256 26.876 -25.629 1.00 25.06 700 PHE A O 1
ATOM 5560 N N . SER A 1 701 ? -48.427 26.610 -27.865 1.00 29.00 701 SER A N 1
ATOM 5561 C CA . SER A 1 701 ? -47.172 25.955 -28.194 1.00 29.00 701 SER A CA 1
ATOM 5562 C C . SER A 1 701 ? -45.987 26.829 -27.779 1.00 29.00 701 SER A C 1
ATOM 5564 O O . SER A 1 701 ? -45.759 27.875 -28.386 1.00 29.00 701 SER A O 1
ATOM 5566 N N . ALA A 1 702 ? -45.170 26.362 -26.838 1.00 27.55 702 ALA A N 1
ATOM 5567 C CA . ALA A 1 702 ? -43.828 26.894 -26.638 1.00 27.55 702 ALA A CA 1
ATOM 5568 C C . ALA A 1 702 ? -42.896 26.347 -27.735 1.00 27.55 702 ALA A C 1
ATOM 5570 O O . ALA A 1 702 ? -42.156 25.387 -27.546 1.00 27.55 702 ALA A O 1
ATOM 5571 N N . LYS A 1 703 ? -42.959 26.969 -28.917 1.00 31.23 703 LYS A N 1
ATOM 5572 C CA . LYS A 1 703 ? -41.790 27.083 -29.793 1.00 31.23 703 LYS A CA 1
ATOM 5573 C C . LYS A 1 703 ? -41.010 28.298 -29.296 1.00 31.23 703 LYS A C 1
ATOM 5575 O O . LYS A 1 703 ? -41.305 29.415 -29.709 1.00 31.23 703 LYS A O 1
ATOM 5580 N N . SER A 1 704 ? -40.044 28.088 -28.410 1.00 27.14 704 SER A N 1
ATOM 5581 C CA . SER A 1 704 ? -38.916 29.009 -28.283 1.00 27.14 704 SER A CA 1
ATOM 5582 C C . SER A 1 704 ? -37.766 28.457 -29.122 1.00 27.14 704 SER A C 1
ATOM 5584 O O . SER A 1 704 ? -37.504 27.257 -29.178 1.00 27.14 704 SER A O 1
ATOM 5586 N N . ASN A 1 705 ? -37.193 29.356 -29.910 1.00 25.14 705 ASN A N 1
ATOM 5587 C CA . ASN A 1 705 ? -36.277 29.062 -30.995 1.00 25.14 705 ASN A CA 1
ATOM 5588 C C . ASN A 1 705 ? -34.980 28.420 -30.498 1.00 25.14 705 ASN A C 1
ATOM 5590 O O . ASN A 1 705 ? -34.460 28.778 -29.448 1.00 25.14 705 ASN A O 1
ATOM 5594 N N . ALA A 1 706 ? -34.437 27.521 -31.318 1.00 37.31 706 ALA A N 1
ATOM 5595 C CA . ALA A 1 706 ? -33.093 26.989 -31.185 1.00 37.31 706 ALA A CA 1
ATOM 5596 C C . ALA A 1 706 ? -32.058 28.131 -31.134 1.00 37.31 706 ALA A C 1
ATOM 5598 O O . ALA A 1 706 ? -31.709 28.705 -32.165 1.00 37.31 706 ALA A O 1
ATOM 5599 N N . SER A 1 707 ? -31.563 28.451 -29.940 1.00 36.25 707 SER A N 1
ATOM 5600 C CA . SER A 1 707 ? -30.343 29.228 -29.733 1.00 36.25 707 SER A CA 1
ATOM 5601 C C . SER A 1 707 ? -29.280 28.300 -29.152 1.00 36.25 707 SER A C 1
ATOM 5603 O O . SER A 1 707 ? -29.548 27.560 -28.214 1.00 36.25 707 SER A O 1
ATOM 5605 N N . THR A 1 708 ? -28.118 28.299 -29.801 1.00 42.53 708 THR A N 1
ATOM 5606 C CA . THR A 1 708 ? -26.849 27.612 -29.496 1.00 42.53 708 THR A CA 1
ATOM 5607 C C . THR A 1 708 ? -26.710 26.942 -28.117 1.00 42.53 708 THR A C 1
ATOM 5609 O O . THR A 1 708 ? -26.998 27.597 -27.120 1.00 42.53 708 THR A O 1
ATOM 5612 N N . PRO A 1 709 ? -26.164 25.709 -28.029 1.00 47.78 709 PRO A N 1
ATOM 5613 C CA . PRO A 1 709 ? -25.900 25.053 -26.746 1.00 47.78 709 PRO A CA 1
ATOM 5614 C C . PRO A 1 709 ? -25.065 25.958 -25.827 1.00 47.78 709 PRO A C 1
ATOM 5616 O O . PRO A 1 709 ? -23.915 26.270 -26.140 1.00 47.78 709 PRO A O 1
ATOM 5619 N N . GLU A 1 710 ? -25.660 26.410 -24.721 1.00 66.88 710 GLU A N 1
ATOM 5620 C CA . GLU A 1 710 ? -25.018 27.310 -23.761 1.00 66.88 710 GLU A CA 1
ATOM 5621 C C . GLU A 1 710 ? -23.990 26.526 -22.935 1.00 66.88 710 GLU A C 1
ATOM 5623 O O . GLU A 1 710 ? -24.337 25.648 -22.147 1.00 66.88 710 GLU A O 1
ATOM 5628 N N . PHE A 1 711 ? -22.707 26.823 -23.146 1.00 78.88 711 PHE A N 1
ATOM 5629 C CA . PHE A 1 711 ? -21.600 26.233 -22.398 1.00 78.88 711 PHE A CA 1
ATOM 5630 C C . PHE A 1 711 ? -21.740 26.491 -20.889 1.00 78.88 711 PHE A C 1
ATOM 5632 O O . PHE A 1 711 ? -21.857 27.641 -20.494 1.00 78.88 711 PHE A O 1
ATOM 5639 N N . CYS A 1 712 ? -21.620 25.475 -20.030 1.00 83.50 712 CYS A N 1
ATOM 5640 C CA . CYS A 1 712 ? -21.605 25.666 -18.568 1.00 83.50 712 CYS A CA 1
ATOM 5641 C C . CYS A 1 712 ? -20.305 25.164 -17.922 1.00 83.50 712 CYS A C 1
ATOM 5643 O O . CYS A 1 712 ? -19.886 24.029 -18.165 1.00 83.50 712 CYS A O 1
ATOM 5645 N N . LEU A 1 713 ? -19.698 25.962 -17.036 1.00 85.06 713 LEU A N 1
ATOM 5646 C CA . LEU A 1 713 ? -18.553 25.546 -16.212 1.00 85.06 713 LEU A CA 1
ATOM 5647 C C . LEU A 1 713 ? -18.998 25.248 -14.777 1.00 85.06 713 LEU A C 1
ATOM 5649 O O . LEU A 1 713 ? -19.547 26.121 -14.115 1.00 85.06 713 LEU A O 1
ATOM 5653 N N . PHE A 1 714 ? -18.678 24.054 -14.282 1.00 87.62 714 PHE A N 1
ATOM 5654 C CA . PHE A 1 714 ? -18.844 23.638 -12.890 1.00 87.62 714 PHE A CA 1
ATOM 5655 C C . PHE A 1 714 ? -17.472 23.442 -12.243 1.00 87.62 714 PHE A C 1
ATOM 5657 O O . PHE A 1 714 ? -16.757 22.493 -12.568 1.00 87.62 714 PHE A O 1
ATOM 5664 N N . LEU A 1 715 ? -17.116 24.310 -11.305 1.00 88.38 715 LEU A N 1
ATOM 5665 C CA . LEU A 1 715 ? -15.849 24.283 -10.586 1.00 88.38 715 LEU A CA 1
ATOM 5666 C C . LEU A 1 715 ? -16.075 23.846 -9.135 1.00 88.38 715 LEU A C 1
ATOM 5668 O O . LEU A 1 715 ? -16.739 24.533 -8.365 1.00 88.38 715 LEU A O 1
ATOM 5672 N N . TYR A 1 716 ? -15.484 22.714 -8.761 1.00 88.12 716 TYR A N 1
ATOM 5673 C CA . TYR A 1 716 ? -15.459 22.193 -7.397 1.00 88.12 716 TYR A CA 1
ATOM 5674 C C . TYR A 1 716 ? -14.095 22.485 -6.782 1.00 88.12 716 TYR A C 1
ATOM 5676 O O . TYR A 1 716 ? -13.084 21.918 -7.196 1.00 88.12 716 TYR A O 1
ATOM 5684 N N . ALA A 1 717 ? -14.052 23.358 -5.790 1.00 88.31 717 ALA A N 1
ATOM 5685 C CA . ALA A 1 717 ? -12.823 23.831 -5.183 1.00 88.31 717 ALA A CA 1
ATOM 5686 C C . ALA A 1 717 ? -12.650 23.228 -3.777 1.00 88.31 717 ALA A C 1
ATOM 5688 O O . ALA A 1 717 ? -13.427 23.488 -2.861 1.00 88.31 717 ALA A O 1
ATOM 5689 N N . TRP A 1 718 ? -11.639 22.384 -3.605 1.00 85.50 718 TRP A N 1
ATOM 5690 C CA . TRP A 1 718 ? -11.392 21.562 -2.420 1.00 85.50 718 TRP A CA 1
ATOM 5691 C C . TRP A 1 718 ? -10.224 22.117 -1.602 1.00 85.50 718 TRP A C 1
ATOM 5693 O O . TRP A 1 718 ? -9.091 22.174 -2.089 1.00 85.50 718 TRP A O 1
ATOM 5703 N N . LYS A 1 719 ? -10.472 22.501 -0.347 1.00 77.69 719 LYS A N 1
ATOM 5704 C CA . LYS A 1 719 ? -9.413 23.009 0.538 1.00 77.69 719 LYS A CA 1
ATOM 5705 C C . LYS A 1 719 ? -8.520 21.865 1.028 1.00 77.69 719 LYS A C 1
ATOM 5707 O O . LYS A 1 719 ? -9.026 20.888 1.568 1.00 77.69 719 LYS A O 1
ATOM 5712 N N . ILE A 1 720 ? -7.207 21.995 0.834 1.00 74.38 720 ILE A N 1
ATOM 5713 C CA . ILE A 1 720 ? -6.189 21.118 1.443 1.00 74.38 720 ILE A CA 1
ATOM 5714 C C . ILE A 1 720 ? -5.516 21.890 2.589 1.00 74.38 720 ILE A C 1
ATOM 5716 O O . ILE A 1 720 ? -5.218 23.073 2.413 1.00 74.38 720 ILE A O 1
ATOM 5720 N N . GLU A 1 721 ? -5.266 21.235 3.729 1.00 57.50 721 GLU A N 1
ATOM 5721 C CA . GLU A 1 721 ? -4.556 21.813 4.889 1.00 57.50 721 GLU A CA 1
ATOM 5722 C C . GLU A 1 721 ? -3.109 22.251 4.595 1.00 57.50 721 GLU A C 1
ATOM 5724 O O . GLU A 1 721 ? -2.341 21.559 3.879 1.00 57.50 721 GLU A O 1
#